Protein AF-0000000077051873 (afdb_homodimer)

InterPro domains:
  IPR000415 Nitroreductase-like [G3DSA:3.40.109.10] (7-218)
  IPR000415 Nitroreductase-like [SSF55469] (9-217)
  IPR029479 Nitroreductase [PF00881] (14-206)
  IPR050461 Nitroreductase family, HadB/RutE subfamily [PTHR43543] (4-208)

Nearest PDB structures (foldseek):
  3bem-assembly1_A  TM=7.946E-01  e=5.881E-13  Bacillus subtilis
  4qly-assembly2_D  TM=7.642E-01  e=8.364E-13  Lactiplantibacillus plantarum
  5j6c-assembly1_B  TM=8.137E-01  e=8.256E-12  Clostridioides difficile R20291
  7vqk-assembly1_B  TM=8.208E-01  e=1.771E-11  Streptomyces sp. KIB-H033
  2isj-assembly1_A  TM=7.356E-01  e=1.575E-11  Sinorhizobium meliloti

Structure (mmCIF, N/CA/C/O backbone):
data_AF-0000000077051873-model_v1
#
loop_
_entity.id
_entity.type
_entity.pdbx_description
1 polymer 'Nitroreductase domain-containing protein'
#
l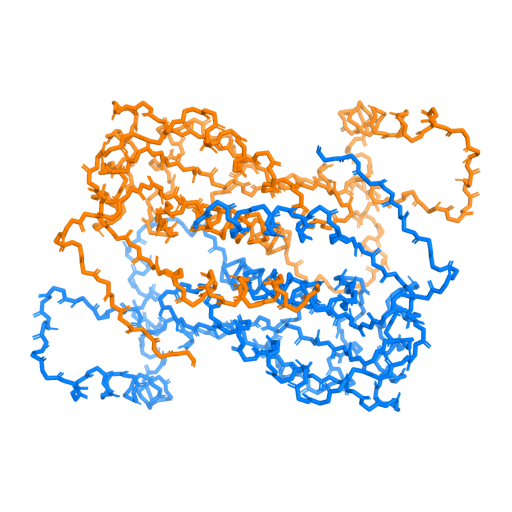oop_
_atom_site.group_PDB
_atom_site.id
_atom_site.type_symbol
_atom_site.label_atom_id
_atom_site.label_alt_id
_atom_site.label_comp_id
_atom_site.label_asym_id
_atom_site.label_entity_id
_atom_site.label_seq_id
_atom_site.pdbx_PDB_ins_code
_atom_site.Cartn_x
_atom_site.Cartn_y
_atom_site.Cartn_z
_atom_site.occupancy
_atom_site.B_iso_or_equiv
_atom_site.auth_seq_id
_atom_site.auth_comp_id
_atom_site.auth_asym_id
_atom_site.auth_atom_id
_atom_site.pdbx_PDB_model_num
ATOM 1 N N . MET A 1 1 ? 24.234 -5.895 -5.578 1 51.38 1 MET A N 1
ATOM 2 C CA . MET A 1 1 ? 22.938 -6.527 -5.332 1 51.38 1 MET A CA 1
ATOM 3 C C . MET A 1 1 ? 22.703 -6.734 -3.838 1 51.38 1 MET A C 1
ATOM 5 O O . MET A 1 1 ? 21.609 -6.488 -3.33 1 51.38 1 MET A O 1
ATOM 9 N N . SER A 1 2 ? 23.828 -7.113 -3.146 1 62.72 2 SER A N 1
ATOM 10 C CA . SER A 1 2 ? 23.812 -7.406 -1.718 1 62.72 2 SER A CA 1
ATOM 11 C C . SER A 1 2 ? 23.625 -6.133 -0.896 1 62.72 2 SER A C 1
ATOM 13 O O . SER A 1 2 ? 22.844 -6.117 0.066 1 62.72 2 SER A O 1
ATOM 15 N N . ASN A 1 3 ? 23.938 -4.984 -1.542 1 83.94 3 ASN A N 1
ATOM 16 C CA . ASN A 1 3 ? 23.906 -3.74 -0.78 1 83.94 3 ASN A CA 1
ATOM 17 C C . ASN A 1 3 ? 22.516 -3.105 -0.812 1 83.94 3 ASN A C 1
ATOM 19 O O . ASN A 1 3 ? 22.062 -2.537 0.184 1 83.94 3 ASN A O 1
ATOM 23 N N . SER A 1 4 ? 21.828 -3.463 -1.831 1 89.44 4 SER A N 1
ATOM 24 C CA . SER A 1 4 ? 20.5 -2.873 -1.993 1 89.44 4 SER A CA 1
ATOM 25 C C . SER A 1 4 ? 19.516 -3.451 -0.985 1 89.44 4 SER A C 1
ATOM 27 O O . SER A 1 4 ? 18.734 -2.713 -0.382 1 89.44 4 SER A O 1
ATOM 29 N N . TYR A 1 5 ? 19.656 -4.719 -0.772 1 93.25 5 TYR A N 1
ATOM 30 C CA . TYR A 1 5 ? 18.75 -5.367 0.174 1 93.25 5 TYR A CA 1
ATOM 31 C C . TYR A 1 5 ? 19.016 -4.883 1.595 1 93.25 5 TYR A C 1
ATOM 33 O O . TYR A 1 5 ? 18.078 -4.594 2.342 1 93.25 5 TYR A O 1
ATOM 41 N N . GLU A 1 6 ? 20.234 -4.809 1.95 1 92.88 6 GLU A N 1
ATOM 42 C CA . GLU A 1 6 ? 20.578 -4.383 3.301 1 92.88 6 GLU A CA 1
ATOM 43 C C . GLU A 1 6 ? 20.109 -2.955 3.568 1 92.88 6 GLU A C 1
ATOM 45 O O . GLU A 1 6 ? 19.641 -2.646 4.668 1 92.88 6 GLU A O 1
ATOM 50 N N . GLN A 1 7 ? 20.203 -2.191 2.58 1 94.62 7 GLN A N 1
ATOM 51 C CA . GLN A 1 7 ? 19.781 -0.806 2.732 1 94.62 7 GLN A CA 1
ATOM 52 C C . GLN A 1 7 ? 18.266 -0.716 2.869 1 94.62 7 GLN A C 1
ATOM 54 O O . GLN A 1 7 ? 17.75 0.031 3.709 1 94.62 7 GLN A O 1
ATOM 59 N N . LEU A 1 8 ? 17.531 -1.451 2.035 1 96 8 LEU A N 1
ATOM 60 C CA . LEU A 1 8 ? 16.078 -1.442 2.131 1 96 8 LEU A CA 1
ATOM 61 C C . LEU A 1 8 ? 15.609 -2.041 3.457 1 96 8 LEU A C 1
ATOM 63 O O . LEU A 1 8 ? 14.672 -1.536 4.078 1 96 8 LEU A O 1
ATOM 67 N N . LYS A 1 9 ? 16.266 -3.07 3.826 1 93.81 9 LYS A N 1
ATOM 68 C CA . LYS A 1 9 ? 15.992 -3.664 5.133 1 93.81 9 LYS A CA 1
ATOM 69 C C . LYS A 1 9 ? 16.141 -2.631 6.246 1 93.81 9 LYS A C 1
ATOM 71 O O . LYS A 1 9 ? 15.266 -2.516 7.105 1 93.81 9 LYS A O 1
ATOM 76 N N . LYS A 1 10 ? 17.188 -1.902 6.207 1 94.38 10 LYS A N 1
ATOM 77 C CA . LYS A 1 10 ? 17.438 -0.883 7.223 1 94.38 10 LYS A CA 1
ATOM 78 C C . LYS A 1 10 ? 16.359 0.2 7.188 1 94.38 10 LYS A C 1
ATOM 80 O O . LYS A 1 10 ? 15.875 0.633 8.234 1 94.38 10 LYS A O 1
ATOM 85 N N . ILE A 1 11 ? 15.969 0.633 6.016 1 96.19 11 ILE A N 1
ATOM 86 C CA . ILE A 1 11 ? 14.938 1.649 5.852 1 96.19 11 ILE A CA 1
ATOM 87 C C . ILE A 1 11 ? 13.625 1.153 6.461 1 96.19 11 ILE A C 1
ATOM 89 O O . ILE A 1 11 ? 12.953 1.889 7.188 1 96.19 11 ILE A O 1
ATOM 93 N N . THR A 1 12 ? 13.273 -0.113 6.176 1 94.31 12 THR A N 1
ATOM 94 C CA . THR A 1 12 ? 12.039 -0.698 6.684 1 94.31 12 THR A CA 1
ATOM 95 C C . THR A 1 12 ? 12.086 -0.83 8.203 1 94.31 12 THR A C 1
ATOM 97 O O . THR A 1 12 ? 11.078 -0.637 8.883 1 94.31 12 THR A O 1
ATOM 100 N N . GLU A 1 13 ? 13.234 -1.101 8.75 1 91.31 13 GLU A N 1
ATOM 101 C CA . GLU A 1 13 ? 13.406 -1.239 10.195 1 91.31 13 GLU A CA 1
ATOM 102 C C . GLU A 1 13 ? 13.352 0.118 10.891 1 91.31 13 GLU A C 1
ATOM 104 O O . GLU A 1 13 ? 12.844 0.23 12 1 91.31 13 GLU A O 1
ATOM 109 N N . ASP A 1 14 ? 13.906 1.09 10.234 1 93.44 14 ASP A N 1
ATOM 110 C CA . ASP A 1 14 ? 14.047 2.406 10.852 1 93.44 14 ASP A CA 1
ATOM 111 C C . ASP A 1 14 ? 12.75 3.209 10.727 1 93.44 14 ASP A C 1
ATOM 113 O O . ASP A 1 14 ? 12.555 4.188 11.453 1 93.44 14 ASP A O 1
ATOM 117 N N . ARG A 1 15 ? 11.961 2.848 9.742 1 95.12 15 ARG A N 1
ATOM 118 C CA . ARG A 1 15 ? 10.719 3.596 9.562 1 95.12 15 ARG A CA 1
ATOM 119 C C . ARG A 1 15 ? 9.758 3.361 10.719 1 95.12 15 ARG A C 1
ATOM 121 O O . ARG A 1 15 ? 9.367 2.223 10.992 1 95.12 15 ARG A O 1
ATOM 128 N N . HIS A 1 16 ? 9.398 4.414 11.406 1 93.94 16 HIS A N 1
ATOM 129 C CA . HIS A 1 16 ? 8.414 4.426 12.484 1 93.94 16 HIS A CA 1
ATOM 130 C C . HIS A 1 16 ? 7.477 5.625 12.367 1 93.94 16 HIS A C 1
ATOM 132 O O . HIS A 1 16 ? 7.805 6.605 11.688 1 93.94 16 HIS A O 1
ATOM 138 N N . SER A 1 17 ? 6.355 5.469 13.031 1 94.69 17 SER A N 1
ATOM 139 C CA . SER A 1 17 ? 5.438 6.605 13.086 1 94.69 17 SER A CA 1
ATOM 140 C C . SER A 1 17 ? 5.961 7.699 14.008 1 94.69 17 SER A C 1
ATOM 142 O O . SER A 1 17 ? 6.27 7.438 15.172 1 94.69 17 SER A O 1
ATOM 144 N N . VAL A 1 18 ? 6.133 8.836 13.438 1 96.19 18 VAL A N 1
ATOM 145 C CA . VAL A 1 18 ? 6.57 9.992 14.211 1 96.19 18 VAL A CA 1
ATOM 146 C C . VAL A 1 18 ? 5.434 11.008 14.305 1 96.19 18 VAL A C 1
ATOM 148 O O . VAL A 1 18 ? 4.934 11.492 13.289 1 96.19 18 VAL A O 1
ATOM 151 N N . ARG A 1 19 ? 5.105 11.398 15.516 1 95.19 19 ARG A N 1
ATOM 152 C CA . ARG A 1 19 ? 3.865 12.141 15.711 1 95.19 19 ARG A CA 1
ATOM 153 C C . ARG A 1 19 ? 4.148 13.602 16.031 1 95.19 19 ARG A C 1
ATOM 155 O O . ARG A 1 19 ? 3.223 14.383 16.266 1 95.19 19 ARG A O 1
ATOM 162 N N . ALA A 1 20 ? 5.398 13.945 16.094 1 96.25 20 ALA A N 1
ATOM 163 C CA . ALA A 1 20 ? 5.816 15.328 16.297 1 96.25 20 ALA A CA 1
ATOM 164 C C . ALA A 1 20 ? 7.086 15.633 15.508 1 96.25 20 ALA A C 1
ATOM 166 O O . ALA A 1 20 ? 8.062 14.883 15.562 1 96.25 20 ALA A O 1
ATOM 167 N N . PHE A 1 21 ? 7.051 16.75 14.836 1 98 21 PHE A N 1
ATOM 168 C CA . PHE A 1 21 ? 8.164 17.141 13.984 1 98 21 PHE A CA 1
ATOM 169 C C . PHE A 1 21 ? 8.812 18.422 14.5 1 98 21 PHE A C 1
ATOM 171 O O . PHE A 1 21 ? 8.211 19.156 15.289 1 98 21 PHE A O 1
ATOM 178 N N . ASP A 1 22 ? 10.023 18.734 14.055 1 96.75 22 ASP A N 1
ATOM 179 C CA . ASP A 1 22 ? 10.797 19.828 14.617 1 96.75 22 ASP A CA 1
ATOM 180 C C . ASP A 1 22 ? 10.516 21.141 13.859 1 96.75 22 ASP A C 1
ATOM 182 O O . ASP A 1 22 ? 11.078 22.188 14.188 1 96.75 22 ASP A O 1
ATOM 186 N N . GLY A 1 23 ? 9.781 21.094 12.797 1 93.44 23 GLY A N 1
ATOM 187 C CA . GLY A 1 23 ? 9.406 22.297 12.078 1 93.44 23 GLY A CA 1
ATOM 188 C C . GLY A 1 23 ? 10.367 22.656 10.961 1 93.44 23 GLY A C 1
ATOM 189 O O . GLY A 1 23 ? 10.094 23.547 10.164 1 93.44 23 GLY A O 1
ATOM 190 N N . LYS A 1 24 ? 11.539 21.984 10.875 1 96 24 LYS A N 1
ATOM 191 C CA . LYS A 1 24 ? 12.484 22.234 9.789 1 96 24 LYS A CA 1
ATOM 192 C C . LYS A 1 24 ? 11.859 21.906 8.43 1 96 24 LYS A C 1
ATOM 194 O O . LYS A 1 24 ? 11.258 20.844 8.258 1 96 24 LYS A O 1
ATOM 199 N N . PRO A 1 25 ? 12.023 22.891 7.527 1 97.06 25 PRO A N 1
ATOM 200 C CA . PRO A 1 25 ? 11.422 22.641 6.219 1 97.06 25 PRO A CA 1
ATOM 201 C C . PRO A 1 25 ? 12.188 21.594 5.406 1 97.06 25 PRO A C 1
ATOM 203 O O . PRO A 1 25 ? 13.422 21.531 5.469 1 97.06 25 PRO A O 1
ATOM 206 N N . ILE A 1 26 ? 11.445 20.734 4.723 1 98 26 ILE A N 1
ATOM 207 C CA . ILE A 1 26 ? 12.016 19.875 3.693 1 98 26 ILE A CA 1
ATOM 208 C C . ILE A 1 26 ? 12.258 20.688 2.418 1 98 26 ILE A C 1
ATOM 210 O O . ILE A 1 26 ? 11.367 21.406 1.954 1 98 26 ILE A O 1
ATOM 214 N N . GLU A 1 27 ? 13.398 20.594 1.879 1 97.56 27 GLU A N 1
ATOM 215 C CA . GLU A 1 27 ? 13.703 21.312 0.644 1 97.56 27 GLU A CA 1
ATOM 216 C C . GLU A 1 27 ? 12.758 20.906 -0.479 1 97.56 27 GLU A C 1
ATOM 218 O O . GLU A 1 27 ? 12.414 19.734 -0.621 1 97.56 27 GLU A O 1
ATOM 223 N N . ASP A 1 28 ? 12.445 21.922 -1.325 1 94.19 28 ASP A N 1
ATOM 224 C CA . ASP A 1 28 ? 11.492 21.688 -2.402 1 94.19 28 ASP A CA 1
ATOM 225 C C . ASP A 1 28 ? 11.977 20.578 -3.33 1 94.19 28 ASP A C 1
ATOM 227 O O . ASP A 1 28 ? 11.211 19.672 -3.682 1 94.19 28 ASP A O 1
ATOM 231 N N . GLY A 1 29 ? 13.219 20.656 -3.701 1 96 29 GLY A N 1
ATOM 232 C CA . GLY A 1 29 ? 13.781 19.672 -4.602 1 96 29 GLY A CA 1
ATOM 233 C C . GLY A 1 29 ? 13.719 18.25 -4.047 1 96 29 GLY A C 1
ATOM 234 O O . GLY A 1 29 ? 13.461 17.297 -4.781 1 96 29 GLY A O 1
ATOM 235 N N . VAL A 1 30 ? 13.922 18.141 -2.713 1 96.56 30 VAL A N 1
ATOM 236 C CA . VAL A 1 30 ? 13.898 16.844 -2.043 1 96.56 30 VAL A CA 1
ATOM 237 C C . VAL A 1 30 ? 12.477 16.281 -2.051 1 96.56 30 VAL A C 1
ATOM 239 O O . VAL A 1 30 ? 12.258 15.117 -2.4 1 96.56 30 VAL A O 1
ATOM 242 N N . LEU A 1 31 ? 11.492 17.094 -1.737 1 95.94 31 LEU A N 1
ATOM 243 C CA . LEU A 1 31 ? 10.094 16.656 -1.718 1 95.94 31 LEU A CA 1
ATOM 244 C C . LEU A 1 31 ? 9.625 16.266 -3.117 1 95.94 31 LEU A C 1
ATOM 246 O O . LEU A 1 31 ? 8.938 15.258 -3.287 1 95.94 31 LEU A O 1
ATOM 250 N N . GLU A 1 32 ? 10.016 17.031 -4.094 1 94.44 32 GLU A N 1
ATOM 251 C CA . GLU A 1 32 ? 9.648 16.75 -5.477 1 94.44 32 GLU A CA 1
ATOM 252 C C . GLU A 1 32 ? 10.219 15.422 -5.945 1 94.44 32 GLU A C 1
ATOM 254 O O . GLU A 1 32 ? 9.539 14.656 -6.637 1 94.44 32 GLU A O 1
ATOM 259 N N . GLU A 1 33 ? 11.406 15.188 -5.59 1 93.88 33 GLU A N 1
ATOM 260 C CA . GLU A 1 33 ? 12.039 13.922 -5.957 1 93.88 33 GLU A CA 1
ATOM 261 C C . GLU A 1 33 ? 11.32 12.742 -5.312 1 93.88 33 GLU A C 1
ATOM 263 O O . GLU A 1 33 ? 11.055 11.734 -5.973 1 93.88 33 GLU A O 1
ATOM 268 N N . ILE A 1 34 ? 11.016 12.867 -4.039 1 95.94 34 ILE A N 1
ATOM 269 C CA . ILE A 1 34 ? 10.297 11.812 -3.326 1 95.94 34 ILE A CA 1
ATOM 270 C C . ILE A 1 34 ? 8.945 11.562 -4 1 95.94 34 ILE A C 1
ATOM 272 O O . ILE A 1 34 ? 8.594 10.414 -4.281 1 95.94 34 ILE A O 1
ATOM 276 N N . LEU A 1 35 ? 8.211 12.641 -4.312 1 94.81 35 LEU A N 1
ATOM 277 C CA . LEU A 1 35 ? 6.914 12.531 -4.969 1 94.81 35 LEU A CA 1
ATOM 278 C C . LEU A 1 35 ? 7.051 11.891 -6.344 1 94.81 35 LEU A C 1
ATOM 280 O O . LEU A 1 35 ? 6.285 10.984 -6.688 1 94.81 35 LEU A O 1
ATOM 284 N N . GLY A 1 36 ? 8.008 12.32 -7.086 1 92.31 36 GLY A N 1
ATOM 285 C CA . GLY A 1 36 ? 8.227 11.789 -8.422 1 92.31 36 GLY A CA 1
ATOM 286 C C . GLY A 1 36 ? 8.469 10.297 -8.445 1 92.31 36 GLY A C 1
ATOM 287 O O . GLY A 1 36 ? 7.824 9.562 -9.195 1 92.31 36 GLY A O 1
ATOM 288 N N . TYR A 1 37 ? 9.352 9.836 -7.574 1 93.31 37 TYR A N 1
ATOM 289 C CA . TYR A 1 37 ? 9.703 8.422 -7.574 1 93.31 37 TYR A CA 1
ATOM 290 C C . TYR A 1 37 ? 8.617 7.594 -6.898 1 93.31 37 TYR A C 1
ATOM 292 O O . TYR A 1 37 ? 8.523 6.383 -7.125 1 93.31 37 TYR A O 1
ATOM 300 N N . SER A 1 38 ? 7.781 8.227 -6.023 1 94.94 38 SER A N 1
ATOM 301 C CA . SER A 1 38 ? 6.684 7.492 -5.41 1 94.94 38 SER A CA 1
ATOM 302 C C . SER A 1 38 ? 5.652 7.066 -6.453 1 94.94 38 SER A C 1
ATOM 304 O O . SER A 1 38 ? 4.965 6.062 -6.273 1 94.94 38 SER A O 1
ATOM 306 N N . LEU A 1 39 ? 5.59 7.754 -7.578 1 91.31 39 LEU A N 1
ATOM 307 C CA . LEU A 1 39 ? 4.637 7.473 -8.648 1 91.31 39 LEU A CA 1
ATOM 308 C C . LEU A 1 39 ? 4.992 6.172 -9.359 1 91.31 39 LEU A C 1
ATOM 310 O O . LEU A 1 39 ? 4.18 5.633 -10.117 1 91.31 39 LEU A O 1
ATOM 314 N N . ARG A 1 40 ? 6.148 5.656 -9.094 1 92.19 40 ARG A N 1
ATOM 315 C CA . ARG A 1 40 ? 6.578 4.41 -9.727 1 92.19 40 ARG A CA 1
ATOM 316 C C . ARG A 1 40 ? 5.941 3.205 -9.047 1 92.19 40 ARG A C 1
ATOM 318 O O . ARG A 1 40 ? 6.168 2.062 -9.453 1 92.19 40 ARG A O 1
ATOM 325 N N . CYS A 1 41 ? 5.117 3.467 -8.023 1 95.12 41 CYS A N 1
ATOM 326 C CA . CYS A 1 41 ? 4.414 2.355 -7.391 1 95.12 41 CYS A CA 1
ATOM 327 C C . CYS A 1 41 ? 3.531 1.627 -8.398 1 95.12 41 CYS A C 1
ATOM 329 O O . CYS A 1 41 ? 3.107 2.211 -9.391 1 95.12 41 CYS A O 1
ATOM 331 N N . PRO A 1 42 ? 3.355 0.33 -8.18 1 95 42 PRO A N 1
ATOM 332 C CA . PRO A 1 42 ? 2.438 -0.385 -9.062 1 95 42 PRO A CA 1
ATOM 333 C C . PRO A 1 42 ? 0.986 0.059 -8.898 1 95 42 PRO A C 1
ATOM 335 O O . PRO A 1 42 ? 0.619 0.594 -7.848 1 95 42 PRO A O 1
ATOM 338 N N . THR A 1 43 ? 0.243 -0.036 -9.977 1 91.88 43 THR A N 1
ATOM 339 C CA . THR A 1 43 ? -1.209 0.096 -9.93 1 91.88 43 THR A CA 1
ATOM 340 C C . THR A 1 43 ? -1.87 -0.847 -10.93 1 91.88 43 THR A C 1
ATOM 342 O O . THR A 1 43 ? -1.277 -1.186 -11.953 1 91.88 43 THR A O 1
ATOM 345 N N . SER A 1 44 ? -3.006 -1.292 -10.461 1 89.44 44 SER A N 1
ATOM 346 C CA . SER A 1 44 ? -3.768 -2.152 -11.359 1 89.44 44 SER A CA 1
ATOM 347 C C . SER A 1 44 ? -3.965 -1.491 -12.719 1 89.44 44 SER A C 1
ATOM 349 O O . SER A 1 44 ? -4.41 -0.345 -12.805 1 89.44 44 SER A O 1
ATOM 351 N N . LEU A 1 45 ? -3.445 -2.191 -13.734 1 80.19 45 LEU A N 1
ATOM 352 C CA . LEU A 1 45 ? -3.605 -1.755 -15.117 1 80.19 45 LEU A CA 1
ATOM 353 C C . LEU A 1 45 ? -2.977 -0.382 -15.328 1 80.19 45 LEU A C 1
ATOM 355 O O . LEU A 1 45 ? -3.328 0.326 -16.266 1 80.19 45 LEU A O 1
ATOM 359 N N . ASN A 1 46 ? -2.141 0.043 -14.391 1 84.62 46 ASN A N 1
ATOM 360 C CA . ASN A 1 46 ? -1.499 1.353 -14.406 1 84.62 46 ASN A CA 1
ATOM 361 C C . ASN A 1 46 ? -2.525 2.48 -14.453 1 84.62 46 ASN A C 1
ATOM 363 O O . ASN A 1 46 ? -2.293 3.512 -15.086 1 84.62 46 ASN A O 1
ATOM 367 N N . LEU A 1 47 ? -3.672 2.299 -13.797 1 85.38 47 LEU A N 1
ATOM 368 C CA . LEU A 1 47 ? -4.75 3.277 -13.836 1 85.38 47 LEU A CA 1
ATOM 369 C C . LEU A 1 47 ? -4.492 4.418 -12.859 1 85.38 47 LEU A C 1
ATOM 371 O O . LEU A 1 47 ? -5.105 5.48 -12.961 1 85.38 47 LEU A O 1
ATOM 375 N N . GLN A 1 48 ? -3.686 4.164 -11.93 1 89.44 48 GLN A N 1
ATOM 376 C CA . GLN A 1 48 ? -3.279 5.184 -10.969 1 89.44 48 GLN A CA 1
ATOM 377 C C . GLN A 1 48 ? -4.492 5.914 -10.398 1 89.44 48 GLN A C 1
ATOM 379 O O . GLN A 1 48 ? -4.582 7.141 -10.492 1 89.44 48 GLN A O 1
ATOM 384 N N . PRO A 1 49 ? -5.406 5.09 -9.773 1 91.25 49 PRO A N 1
ATOM 385 C CA . PRO A 1 49 ? -6.676 5.641 -9.297 1 91.25 49 PRO A CA 1
ATOM 386 C C . PRO A 1 49 ? -6.527 6.453 -8.016 1 91.25 49 PRO A C 1
ATOM 388 O O . PRO A 1 49 ? -7.223 6.195 -7.031 1 91.25 49 PRO A O 1
ATOM 391 N N . TYR A 1 50 ? -5.684 7.445 -8.023 1 91.75 50 TYR A N 1
ATOM 392 C CA . TYR A 1 50 ? -5.461 8.297 -6.855 1 91.75 50 TYR A CA 1
ATOM 393 C C . TYR A 1 50 ? -5.074 9.711 -7.277 1 91.75 50 TYR A C 1
ATOM 395 O O . TYR A 1 50 ? -4.699 9.938 -8.43 1 91.75 50 TYR A O 1
ATOM 403 N N . LYS A 1 51 ? -5.266 10.625 -6.418 1 93.44 51 LYS A N 1
ATOM 404 C CA . LYS A 1 51 ? -4.758 11.992 -6.488 1 93.44 51 LYS A CA 1
ATOM 405 C C . LYS A 1 51 ? -4.059 12.391 -5.191 1 93.44 51 LYS A C 1
ATOM 407 O O . LYS A 1 51 ? -4.434 11.922 -4.113 1 93.44 51 LYS A O 1
ATOM 412 N N . LEU A 1 52 ? -3.039 13.203 -5.359 1 96.44 52 LEU A N 1
ATOM 413 C CA . LEU A 1 52 ? -2.309 13.695 -4.199 1 96.44 52 LEU A CA 1
ATOM 414 C C . LEU A 1 52 ? -2.477 15.203 -4.047 1 96.44 52 LEU A C 1
ATOM 416 O O . LEU A 1 52 ? -2.383 15.945 -5.027 1 96.44 52 LEU A O 1
ATOM 420 N N . ILE A 1 53 ? -2.795 15.633 -2.873 1 97.56 53 ILE A N 1
ATOM 421 C CA . ILE A 1 53 ? -2.738 17.047 -2.527 1 97.56 53 ILE A CA 1
ATOM 422 C C . ILE A 1 53 ? -1.584 17.297 -1.559 1 97.56 53 ILE A C 1
ATOM 424 O O . ILE A 1 53 ? -1.567 16.75 -0.45 1 97.56 53 ILE A O 1
ATOM 428 N N . VAL A 1 54 ? -0.648 18.094 -2.014 1 97.94 54 VAL A N 1
ATOM 429 C CA . VAL A 1 54 ? 0.513 18.406 -1.191 1 97.94 54 VAL A CA 1
ATOM 430 C C . VAL A 1 54 ? 0.308 19.766 -0.515 1 97.94 54 VAL A C 1
ATOM 432 O O . VAL A 1 54 ? 0.107 20.781 -1.188 1 97.94 54 VAL A O 1
ATOM 435 N N . VAL A 1 55 ? 0.336 19.781 0.809 1 98 55 VAL A N 1
ATOM 436 C CA . VAL A 1 55 ? 0.146 21 1.593 1 98 55 VAL A CA 1
ATOM 437 C C . VAL A 1 55 ? 1.451 21.375 2.291 1 98 55 VAL A C 1
ATOM 439 O O . VAL A 1 55 ? 1.956 20.625 3.125 1 98 55 VAL A O 1
ATOM 442 N N . ARG A 1 56 ? 2.002 22.531 2.021 1 96.75 56 ARG A N 1
ATOM 443 C CA . ARG A 1 56 ? 3.246 22.984 2.631 1 96.75 56 ARG A CA 1
ATOM 444 C C . ARG A 1 56 ? 3.068 24.344 3.293 1 96.75 56 ARG A C 1
ATOM 446 O O . ARG A 1 56 ? 3.879 24.75 4.133 1 96.75 56 ARG A O 1
ATOM 453 N N . ASN A 1 57 ? 1.997 25.031 2.848 1 95.56 57 ASN A N 1
ATOM 454 C CA . ASN A 1 57 ? 1.701 26.344 3.418 1 95.56 57 ASN A CA 1
ATOM 455 C C . ASN A 1 57 ? 1.286 26.234 4.883 1 95.56 57 ASN A C 1
ATOM 457 O O . ASN A 1 57 ? 0.363 25.484 5.219 1 95.56 57 ASN A O 1
ATOM 461 N N . LYS A 1 58 ? 1.93 27.016 5.703 1 96.25 58 LYS A N 1
ATOM 462 C CA . LYS A 1 58 ? 1.71 26.906 7.145 1 96.25 58 LYS A CA 1
ATOM 463 C C . LYS A 1 58 ? 0.266 27.25 7.508 1 96.25 58 LYS A C 1
ATOM 465 O O . LYS A 1 58 ? -0.322 26.609 8.391 1 96.25 58 LYS A O 1
ATOM 470 N N . GLU A 1 59 ? -0.265 28.219 6.895 1 97.31 59 GLU A N 1
ATOM 471 C CA . GLU A 1 59 ? -1.648 28.594 7.172 1 97.31 59 GLU A CA 1
ATOM 472 C C . GLU A 1 59 ? -2.611 27.469 6.797 1 97.31 59 GLU A C 1
ATOM 474 O O . GLU A 1 59 ? -3.541 27.172 7.547 1 97.31 59 GLU A O 1
ATOM 479 N N . LYS A 1 60 ? -2.373 26.828 5.641 1 97.38 60 LYS A N 1
ATOM 480 C CA . LYS A 1 60 ? -3.229 25.734 5.195 1 97.38 60 LYS A CA 1
ATOM 481 C C . LYS A 1 60 ? -3.064 24.516 6.086 1 97.38 60 LYS A C 1
ATOM 483 O O . LYS A 1 60 ? -4.027 23.781 6.324 1 97.38 60 LYS A O 1
ATOM 488 N N . LEU A 1 61 ? -1.844 24.297 6.535 1 98.31 61 LEU A N 1
ATOM 489 C CA . LEU A 1 61 ? -1.619 23.203 7.48 1 98.31 61 LEU A CA 1
ATOM 490 C C . LEU A 1 61 ? -2.398 23.422 8.766 1 98.31 61 LEU A C 1
ATOM 492 O O . LEU A 1 61 ? -2.963 22.484 9.336 1 98.31 61 LEU A O 1
ATOM 496 N N . GLU A 1 62 ? -2.416 24.672 9.219 1 98.31 62 GLU A N 1
ATOM 497 C CA . GLU A 1 62 ? -3.189 25 10.414 1 98.31 62 GLU A CA 1
ATOM 498 C C . GLU A 1 62 ? -4.68 24.75 10.195 1 98.31 62 GLU A C 1
ATOM 500 O O . GLU A 1 62 ? -5.355 24.203 11.07 1 98.31 62 GLU A O 1
ATOM 505 N N . ASP A 1 63 ? -5.156 25.203 9.078 1 98.44 63 ASP A N 1
ATOM 506 C CA . ASP A 1 63 ? -6.551 24.938 8.734 1 98.44 63 ASP A CA 1
ATOM 507 C C . ASP A 1 63 ? -6.844 23.438 8.688 1 98.44 63 ASP A C 1
ATOM 509 O O . ASP A 1 63 ? -7.836 22.984 9.25 1 98.44 63 ASP A O 1
ATOM 513 N N . LEU A 1 64 ? -5.977 22.688 8.031 1 98.69 64 LEU A N 1
ATOM 514 C CA . LEU A 1 64 ? -6.141 21.234 7.91 1 98.69 64 LEU A CA 1
ATOM 515 C C . LEU A 1 64 ? -6.148 20.578 9.281 1 98.69 64 LEU A C 1
ATOM 517 O O . LEU A 1 64 ? -6.926 19.641 9.523 1 98.69 64 LEU A O 1
ATOM 521 N N . ALA A 1 65 ? -5.324 21.094 10.125 1 98.56 65 ALA A N 1
ATOM 522 C CA . ALA A 1 65 ? -5.191 20.531 11.469 1 98.56 65 ALA A CA 1
ATOM 523 C C . ALA A 1 65 ? -6.527 20.562 12.211 1 98.56 65 ALA A C 1
ATOM 525 O O . ALA A 1 65 ? -6.809 19.688 13.023 1 98.56 65 ALA A O 1
ATOM 526 N N . THR A 1 66 ? -7.359 21.5 11.906 1 97.81 66 THR A N 1
ATOM 527 C CA . THR A 1 66 ? -8.633 21.641 12.609 1 97.81 66 THR A CA 1
ATOM 528 C C . THR A 1 66 ? -9.578 20.5 12.234 1 97.81 66 THR A C 1
ATOM 530 O O . THR A 1 66 ? -10.57 20.25 12.93 1 97.81 66 THR A O 1
ATOM 533 N N . GLY A 1 67 ? -9.32 19.859 11.148 1 97.06 67 GLY A N 1
ATOM 534 C CA . GLY A 1 67 ? -10.141 18.734 10.719 1 97.06 67 GLY A CA 1
ATOM 535 C C . GLY A 1 67 ? -9.602 17.391 11.156 1 97.06 67 GLY A C 1
ATOM 536 O O . GLY A 1 67 ? -10.227 16.359 10.914 1 97.06 67 GLY A O 1
ATOM 537 N N . MET A 1 68 ? -8.461 17.438 11.844 1 95.56 68 MET A N 1
ATOM 538 C CA . MET A 1 68 ? -7.805 16.203 12.258 1 95.56 68 MET A CA 1
ATOM 539 C C . MET A 1 68 ? -8.211 15.82 13.68 1 95.56 68 MET A C 1
ATOM 541 O O . MET A 1 68 ? -8.555 16.688 14.484 1 95.56 68 MET A O 1
ATOM 545 N N . ASP A 1 69 ? -8.211 14.5 13.945 1 90.06 69 ASP A N 1
ATOM 546 C CA . ASP A 1 69 ? -8.461 14.031 15.305 1 90.06 69 ASP A CA 1
ATOM 547 C C . ASP A 1 69 ? -7.344 14.477 16.25 1 90.06 69 ASP A C 1
ATOM 549 O O . ASP A 1 69 ? -6.258 14.844 15.805 1 90.06 69 ASP A O 1
ATOM 553 N N . ALA A 1 70 ? -7.645 14.367 17.531 1 85.38 70 ALA A N 1
ATOM 554 C CA . ALA A 1 70 ? -6.668 14.758 18.547 1 85.38 70 ALA A CA 1
ATOM 555 C C . ALA A 1 70 ? -5.363 13.984 18.375 1 85.38 70 ALA A C 1
ATOM 557 O O . ALA A 1 70 ? -5.375 12.766 18.172 1 85.38 70 ALA A O 1
ATOM 558 N N . GLY A 1 71 ? -4.219 14.648 18.469 1 89.44 71 GLY A N 1
ATOM 559 C CA . GLY A 1 71 ? -2.916 14.047 18.234 1 89.44 71 GLY A CA 1
ATOM 560 C C . GLY A 1 71 ? -2.451 14.172 16.797 1 89.44 71 GLY A C 1
ATOM 561 O O . GLY A 1 71 ? -1.298 14.523 16.531 1 89.44 71 GLY A O 1
ATOM 562 N N . ASN A 1 72 ? -3.424 13.82 15.93 1 94.88 72 ASN A N 1
ATOM 563 C CA . ASN A 1 72 ? -3.117 13.977 14.516 1 94.88 72 ASN A CA 1
ATOM 564 C C . ASN A 1 72 ? -3.014 15.445 14.117 1 94.88 72 ASN A C 1
ATOM 566 O O . ASN A 1 72 ? -2.246 15.805 13.227 1 94.88 72 ASN A O 1
ATOM 570 N N . ASP A 1 73 ? -3.799 16.281 14.812 1 96.5 73 ASP A N 1
ATOM 571 C CA . ASP A 1 73 ? -3.764 17.719 14.555 1 96.5 73 ASP A CA 1
ATOM 572 C C . ASP A 1 73 ? -2.373 18.281 14.828 1 96.5 73 ASP A C 1
ATOM 574 O O . ASP A 1 73 ? -1.858 19.078 14.039 1 96.5 73 ASP A O 1
ATOM 578 N N . HIS A 1 74 ? -1.714 17.828 15.883 1 96.19 74 HIS A N 1
ATOM 579 C CA . HIS A 1 74 ? -0.372 18.281 16.219 1 96.19 74 HIS A CA 1
ATOM 580 C C . HIS A 1 74 ? 0.644 17.844 15.172 1 96.19 74 HIS A C 1
ATOM 582 O O . HIS A 1 74 ? 1.552 18.594 14.82 1 96.19 74 HIS A O 1
ATOM 588 N N . ALA A 1 75 ? 0.517 16.625 14.75 1 97.31 75 ALA A N 1
ATOM 589 C CA . ALA A 1 75 ? 1.42 16.125 13.719 1 97.31 75 ALA A CA 1
ATOM 590 C C . ALA A 1 75 ? 1.327 16.969 12.445 1 97.31 75 ALA A C 1
ATOM 592 O O . ALA A 1 75 ? 2.35 17.312 11.852 1 97.31 75 ALA A O 1
ATOM 593 N N . VAL A 1 76 ? 0.12 17.312 12.047 1 98.62 76 VAL A N 1
ATOM 594 C CA . VAL A 1 76 ? -0.086 18.109 10.852 1 98.62 76 VAL A CA 1
ATOM 595 C C . VAL A 1 76 ? 0.508 19.5 11.062 1 98.62 76 VAL A C 1
ATOM 597 O O . VAL A 1 76 ? 1.246 20 10.211 1 98.62 76 VAL A O 1
ATOM 600 N N . ARG A 1 77 ? 0.328 20.078 12.18 1 98 77 ARG A N 1
ATOM 601 C CA . ARG A 1 77 ? 0.785 21.438 12.469 1 98 77 ARG A CA 1
ATOM 602 C C . ARG A 1 77 ? 2.309 21.516 12.477 1 98 77 ARG A C 1
ATOM 604 O O . ARG A 1 77 ? 2.889 22.5 12.039 1 98 77 ARG A O 1
ATOM 611 N N . SER A 1 78 ? 2.928 20.5 13.016 1 97.44 78 SER A N 1
ATOM 612 C CA . SER A 1 78 ? 4.375 20.531 13.195 1 97.44 78 SER A CA 1
ATOM 613 C C . SER A 1 78 ? 5.094 20 11.961 1 97.44 78 SER A C 1
ATOM 615 O O . SER A 1 78 ? 6.324 20.031 11.891 1 97.44 78 SER A O 1
ATOM 617 N N . SER A 1 79 ? 4.355 19.547 10.93 1 98.31 79 SER A N 1
ATOM 618 C CA . SER A 1 79 ? 4.957 18.906 9.758 1 98.31 79 SER A CA 1
ATOM 619 C C . SER A 1 79 ? 5.523 19.953 8.797 1 98.31 79 SER A C 1
ATOM 621 O O . SER A 1 79 ? 5.137 21.125 8.844 1 98.31 79 SER A O 1
ATOM 623 N N . SER A 1 80 ? 6.531 19.531 8.023 1 98.5 80 SER A N 1
ATOM 624 C CA . SER A 1 80 ? 7.035 20.359 6.922 1 98.5 80 SER A CA 1
ATOM 625 C C . SER A 1 80 ? 6.109 20.281 5.715 1 98.5 80 SER A C 1
ATOM 627 O O . SER A 1 80 ? 5.98 21.25 4.965 1 98.5 80 SER A O 1
ATOM 629 N N . ALA A 1 81 ? 5.5 19.172 5.496 1 98.38 81 ALA A N 1
ATOM 630 C CA . ALA A 1 81 ? 4.543 18.922 4.426 1 98.38 81 ALA A CA 1
ATOM 631 C C . ALA A 1 81 ? 3.545 17.828 4.824 1 98.38 81 ALA A C 1
ATOM 633 O O . ALA A 1 81 ? 3.898 16.891 5.535 1 98.38 81 ALA A O 1
ATOM 634 N N . THR A 1 82 ? 2.34 18.016 4.434 1 98.81 82 THR A N 1
ATOM 635 C CA . THR A 1 82 ? 1.31 17 4.602 1 98.81 82 THR A CA 1
ATOM 636 C C . THR A 1 82 ? 0.645 16.688 3.266 1 98.81 82 THR A C 1
ATOM 638 O O . THR A 1 82 ? 0.309 17.594 2.5 1 98.81 82 THR A O 1
ATOM 641 N N . ILE A 1 83 ? 0.537 15.391 2.971 1 98.69 83 ILE A N 1
ATOM 642 C CA . ILE A 1 83 ? -0.022 14.945 1.701 1 98.69 83 ILE A CA 1
ATOM 643 C C . ILE A 1 83 ? -1.334 14.203 1.949 1 98.69 83 ILE A C 1
ATOM 645 O O . ILE A 1 83 ? -1.382 13.258 2.748 1 98.69 83 ILE A O 1
ATOM 649 N N . LEU A 1 84 ? -2.391 14.695 1.339 1 98.5 84 LEU A N 1
ATOM 650 C CA . LEU A 1 84 ? -3.633 13.938 1.292 1 98.5 84 LEU A CA 1
ATOM 651 C C . LEU A 1 84 ? -3.635 12.969 0.108 1 98.5 84 LEU A C 1
ATOM 653 O O . LEU A 1 84 ? -3.467 13.391 -1.039 1 98.5 84 LEU A O 1
ATOM 657 N N . VAL A 1 85 ? -3.744 11.711 0.426 1 98.12 85 VAL A N 1
ATOM 658 C CA . VAL A 1 85 ? -3.875 10.695 -0.613 1 98.12 85 VAL A CA 1
ATOM 659 C C . VAL A 1 85 ? -5.352 10.375 -0.837 1 98.12 85 VAL A C 1
ATOM 661 O O . VAL A 1 85 ? -6.016 9.82 0.044 1 98.12 85 VAL A O 1
ATOM 664 N N . LEU A 1 86 ? -5.824 10.703 -2.035 1 96.5 86 LEU A N 1
ATOM 665 C CA . LEU A 1 86 ? -7.238 10.578 -2.373 1 96.5 86 LEU A CA 1
ATOM 666 C C . LEU A 1 86 ? -7.469 9.375 -3.287 1 96.5 86 LEU A C 1
ATOM 668 O O . LEU A 1 86 ? -6.758 9.195 -4.277 1 96.5 86 LEU A O 1
ATOM 672 N N . SER A 1 87 ? -8.383 8.562 -2.848 1 95.69 87 SER A N 1
ATOM 673 C CA . SER A 1 87 ? -8.852 7.461 -3.684 1 95.69 87 SER A CA 1
ATOM 674 C C . SER A 1 87 ? -9.836 7.949 -4.742 1 95.69 87 SER A C 1
ATOM 676 O O . SER A 1 87 ? -10.805 8.641 -4.426 1 95.69 87 SER A O 1
ATOM 678 N N . ASP A 1 88 ? -9.539 7.625 -6.008 1 91.56 88 ASP A N 1
ATOM 679 C CA . ASP A 1 88 ? -10.445 7.961 -7.105 1 91.56 88 ASP A CA 1
ATOM 680 C C . ASP A 1 88 ? -11.508 6.887 -7.289 1 91.56 88 ASP A C 1
ATOM 682 O O . ASP A 1 88 ? -11.203 5.762 -7.695 1 91.56 88 ASP A O 1
ATOM 686 N N . LEU A 1 89 ? -12.734 7.223 -7.031 1 87.44 89 LEU A N 1
ATOM 687 C CA . LEU A 1 89 ? -13.82 6.246 -7.031 1 87.44 89 LEU A CA 1
ATOM 688 C C . LEU A 1 89 ? -14.547 6.238 -8.375 1 87.44 89 LEU A C 1
ATOM 690 O O . LEU A 1 89 ? -15.531 5.52 -8.547 1 87.44 89 LEU A O 1
ATOM 694 N N . SER A 1 90 ? -13.961 7.031 -9.281 1 79.69 90 SER A N 1
ATOM 695 C CA . SER A 1 90 ? -14.641 7.129 -10.562 1 79.69 90 SER A CA 1
ATOM 696 C C . SER A 1 90 ? -14.484 5.852 -11.375 1 79.69 90 SER A C 1
ATOM 698 O O . SER A 1 90 ? -13.438 5.191 -11.305 1 79.69 90 SER A O 1
ATOM 700 N N . LEU A 1 91 ? -15.438 5.453 -12.016 1 61.56 91 LEU A N 1
ATOM 701 C CA . LEU A 1 91 ? -15.43 4.305 -12.914 1 61.56 91 LEU A CA 1
ATOM 702 C C . LEU A 1 91 ? -14.516 4.562 -14.117 1 61.56 91 LEU A C 1
ATOM 704 O O . LEU A 1 91 ? -14.039 3.619 -14.75 1 61.56 91 LEU A O 1
ATOM 708 N N . SER A 1 92 ? -14.258 5.738 -14.383 1 54.5 92 SER A N 1
ATOM 709 C CA . SER A 1 92 ? -13.508 6.121 -15.57 1 54.5 92 SER A CA 1
ATOM 710 C C . SER A 1 92 ? -12.039 5.75 -15.445 1 54.5 92 SER A C 1
ATOM 712 O O . SER A 1 92 ? -11.352 5.535 -16.453 1 54.5 92 SER A O 1
ATOM 714 N N . VAL A 1 93 ? -11.469 5.59 -14.273 1 51.03 93 VAL A N 1
ATOM 715 C CA . VAL A 1 93 ? -10.07 5.23 -14.094 1 51.03 93 VAL A CA 1
ATOM 716 C C . VAL A 1 93 ? -9.828 3.812 -14.617 1 51.03 93 VAL A C 1
ATOM 718 O O . VAL A 1 93 ? -8.75 3.51 -15.133 1 51.03 93 VAL A O 1
ATOM 721 N N . CYS A 1 94 ? -10.633 2.816 -14.438 1 42.56 94 CYS A N 1
ATOM 722 C CA . CYS A 1 94 ? -10.5 1.411 -14.805 1 42.56 94 CYS A CA 1
ATOM 723 C C . CYS A 1 94 ? -10.703 1.221 -16.312 1 42.56 94 CYS A C 1
ATOM 725 O O . CYS A 1 94 ? -10.461 0.134 -16.828 1 42.56 94 CYS A O 1
ATOM 727 N N . ARG A 1 95 ? -11.039 2.047 -16.984 1 38.81 95 ARG A N 1
ATOM 728 C CA . ARG A 1 95 ? -11.43 1.827 -18.375 1 38.81 95 ARG A CA 1
ATOM 729 C C . ARG A 1 95 ? -10.211 1.519 -19.25 1 38.81 95 ARG A C 1
ATOM 731 O O . ARG A 1 95 ? -10.344 1.288 -20.453 1 38.81 95 ARG A O 1
ATOM 738 N N . VAL A 1 96 ? -8.953 1.628 -18.719 1 35.78 96 VAL A N 1
ATOM 739 C CA . VAL A 1 96 ? -7.883 1.312 -19.656 1 35.78 96 VAL A CA 1
ATOM 740 C C . VAL A 1 96 ? -7.82 -0.196 -19.891 1 35.78 96 VAL A C 1
ATOM 742 O O . VAL A 1 96 ? -6.988 -0.681 -20.656 1 35.78 96 VAL A O 1
ATOM 745 N N . LEU A 1 97 ? -8.422 -0.958 -19.109 1 35.44 97 LEU A N 1
ATOM 746 C CA . LEU A 1 97 ? -7.941 -2.334 -19.047 1 35.44 97 LEU A CA 1
ATOM 747 C C . LEU A 1 97 ? -8.188 -3.055 -20.375 1 35.44 97 LEU A C 1
ATOM 749 O O . LEU A 1 97 ? -7.637 -4.129 -20.609 1 35.44 97 LEU A O 1
ATOM 753 N N . PHE A 1 98 ? -9.289 -2.898 -21.031 1 33.66 98 PHE A N 1
ATOM 754 C CA . PHE A 1 98 ? -9.703 -4.051 -21.812 1 33.66 98 PHE A CA 1
ATOM 755 C C . PHE A 1 98 ? -8.906 -4.137 -23.109 1 33.66 98 PHE A C 1
ATOM 757 O O . PHE A 1 98 ? -9.453 -3.938 -24.203 1 33.66 98 PHE A O 1
ATOM 764 N N . VAL A 1 99 ? -7.75 -3.42 -23.266 1 31.53 99 VAL A N 1
ATOM 765 C CA . VAL A 1 99 ? -7.176 -3.789 -24.547 1 31.53 99 VAL A CA 1
ATOM 766 C C . VAL A 1 99 ? -6.594 -5.199 -24.469 1 31.53 99 VAL A C 1
ATOM 768 O O . VAL A 1 99 ? -5.785 -5.496 -23.594 1 31.53 99 VAL A O 1
ATOM 771 N N . ASP A 1 100 ? -7.238 -6.164 -24.875 1 30.25 100 ASP A N 1
ATOM 772 C CA . ASP A 1 100 ? -6.715 -7.504 -25.125 1 30.25 100 ASP A CA 1
ATOM 773 C C . ASP A 1 100 ? -5.398 -7.445 -25.891 1 30.25 100 ASP A C 1
ATOM 775 O O . ASP A 1 100 ? -5.375 -7.043 -27.062 1 30.25 100 ASP A O 1
ATOM 779 N N . PRO A 1 101 ? -4.254 -7.348 -25.188 1 31.52 101 PRO A N 1
ATOM 780 C CA . PRO A 1 101 ? -3.018 -7.281 -25.969 1 31.52 101 PRO A CA 1
ATOM 781 C C . PRO A 1 101 ? -2.977 -8.312 -27.094 1 31.52 101 PRO A C 1
ATOM 783 O O . PRO A 1 101 ? -2.172 -8.188 -28.031 1 31.52 101 PRO A O 1
ATOM 786 N N . GLU A 1 102 ? -3.469 -9.516 -26.781 1 32.28 102 GLU A N 1
ATOM 787 C CA . GLU A 1 102 ? -3.229 -10.516 -27.812 1 32.28 102 GLU A CA 1
ATOM 788 C C . GLU A 1 102 ? -3.85 -10.102 -29.141 1 32.28 102 GLU A C 1
ATOM 790 O O . GLU A 1 102 ? -3.412 -10.547 -30.203 1 32.28 102 GLU A O 1
ATOM 795 N N . LYS A 1 103 ? -5.195 -9.836 -29.141 1 34.44 103 LYS A N 1
ATOM 796 C CA . LYS A 1 103 ? -5.66 -9.703 -30.516 1 34.44 103 LYS A CA 1
ATOM 797 C C . LYS A 1 103 ? -5.055 -8.469 -31.188 1 34.44 103 LYS A C 1
ATOM 799 O O . LYS A 1 103 ? -4.734 -8.492 -32.375 1 34.44 103 LYS A O 1
ATOM 804 N N . ASP A 1 104 ? -5.504 -7.219 -30.75 1 32.22 104 ASP A N 1
ATOM 805 C CA . ASP A 1 104 ? -5 -6.121 -31.578 1 32.22 104 ASP A CA 1
ATOM 806 C C . ASP A 1 104 ? -3.562 -5.766 -31.203 1 32.22 104 ASP A C 1
ATOM 808 O O . ASP A 1 104 ? -3.332 -5.07 -30.203 1 32.22 104 ASP A O 1
ATOM 812 N N . ALA A 1 105 ? -2.648 -6.676 -31.172 1 30.75 105 ALA A N 1
ATOM 813 C CA . ALA A 1 105 ? -1.218 -6.402 -31.297 1 30.75 105 ALA A CA 1
ATOM 814 C C . ALA A 1 105 ? -0.963 -5.23 -32.25 1 30.75 105 ALA A C 1
ATOM 816 O O . ALA A 1 105 ? -0.856 -5.414 -33.469 1 30.75 105 ALA A O 1
ATOM 817 N N . PRO A 1 106 ? -1.685 -4.004 -32.25 1 32.5 106 PRO A N 1
ATOM 818 C CA . PRO A 1 106 ? -1.038 -3.18 -33.281 1 32.5 106 PRO A CA 1
ATOM 819 C C . PRO A 1 106 ? 0.476 -3.096 -33.094 1 32.5 106 PRO A C 1
ATOM 821 O O . PRO A 1 106 ? 0.979 -3.268 -31.969 1 32.5 106 PRO A O 1
ATOM 824 N N . THR A 1 107 ? 1.306 -3.35 -34.125 1 32.22 107 THR A N 1
ATOM 825 C CA . THR A 1 107 ? 2.73 -3.066 -34.25 1 32.22 107 THR A CA 1
ATOM 826 C C . THR A 1 107 ? 3.119 -1.835 -33.438 1 32.22 107 THR A C 1
ATOM 828 O O . THR A 1 107 ? 4.145 -1.836 -32.75 1 32.22 107 THR A O 1
ATOM 831 N N . GLY A 1 108 ? 2.961 -0.513 -34.031 1 32.03 108 GLY A N 1
ATOM 832 C CA . GLY A 1 108 ? 3.688 0.736 -33.875 1 32.03 108 GLY A CA 1
ATOM 833 C C . GLY A 1 108 ? 3.395 1.421 -32.562 1 32.03 108 GLY A C 1
ATOM 834 O O . GLY A 1 108 ? 2.436 1.066 -31.859 1 32.03 108 GLY A O 1
ATOM 835 N N . MET A 1 109 ? 4.414 2.273 -31.859 1 32.94 109 MET A N 1
ATOM 836 C CA . MET A 1 109 ? 4.512 3.297 -30.828 1 32.94 109 MET A CA 1
ATOM 837 C C . MET A 1 109 ? 3.229 4.117 -30.75 1 32.94 109 MET A C 1
ATOM 839 O O . MET A 1 109 ? 2.916 4.684 -29.703 1 32.94 109 MET A O 1
ATOM 843 N N . GLY A 1 110 ? 2.564 4.289 -31.891 1 32.53 110 GLY A N 1
ATOM 844 C CA . GLY A 1 110 ? 1.468 5.227 -32.062 1 32.53 110 GLY A CA 1
ATOM 845 C C . GLY A 1 110 ? 0.207 4.824 -31.328 1 32.53 110 GLY A C 1
ATOM 846 O O . GLY A 1 110 ? -0.486 5.672 -30.766 1 32.53 110 GLY A O 1
ATOM 847 N N . LEU A 1 111 ? -0.15 3.506 -31.516 1 33.38 111 LEU A N 1
ATOM 848 C CA . LEU A 1 111 ? -1.461 3.111 -31.016 1 33.38 111 LEU A CA 1
ATOM 849 C C . LEU A 1 111 ? -1.458 3.033 -29.5 1 33.38 111 LEU A C 1
ATOM 851 O O . LEU A 1 111 ? -2.48 3.289 -28.859 1 33.38 111 LEU A O 1
ATOM 855 N N . LEU A 1 112 ? -0.387 2.705 -28.906 1 35.41 112 LEU A N 1
ATOM 856 C CA . LEU A 1 112 ? -0.234 2.766 -27.469 1 35.41 112 LEU A CA 1
ATOM 857 C C . LEU A 1 112 ? -0.47 4.18 -26.953 1 35.41 112 LEU A C 1
ATOM 859 O O . LEU A 1 112 ? -1.144 4.375 -25.938 1 35.41 112 LEU A O 1
ATOM 863 N N . LEU A 1 113 ? 0.146 5.102 -27.672 1 34.09 113 LEU A N 1
ATOM 864 C CA . LEU A 1 113 ? -0.06 6.523 -27.422 1 34.09 113 LEU A CA 1
ATOM 865 C C . LEU A 1 113 ? -1.512 6.914 -27.672 1 34.09 113 LEU A C 1
ATOM 867 O O . LEU A 1 113 ? -2.08 7.719 -26.922 1 34.09 113 LEU A O 1
ATOM 871 N N . LEU A 1 114 ? -2.102 6.43 -28.828 1 35.28 114 LEU A N 1
ATOM 872 C CA . LEU A 1 114 ? -3.494 6.734 -29.141 1 35.28 114 LEU A CA 1
ATOM 873 C C . LEU A 1 114 ? -4.426 6.156 -28.078 1 35.28 114 LEU A C 1
ATOM 875 O O . LEU A 1 114 ? -5.387 6.809 -27.672 1 35.28 114 LEU A O 1
ATOM 879 N N . THR A 1 115 ? -4.184 4.918 -27.641 1 37.66 115 THR A N 1
ATOM 880 C CA . THR A 1 115 ? -5.066 4.32 -26.641 1 37.66 115 THR A CA 1
ATOM 881 C C . THR A 1 115 ? -4.914 5.02 -25.297 1 37.66 115 THR A C 1
ATOM 883 O O . THR A 1 115 ? -5.867 5.09 -24.516 1 37.66 115 THR A O 1
ATOM 886 N N . TYR A 1 116 ? -3.779 5.426 -24.938 1 37.0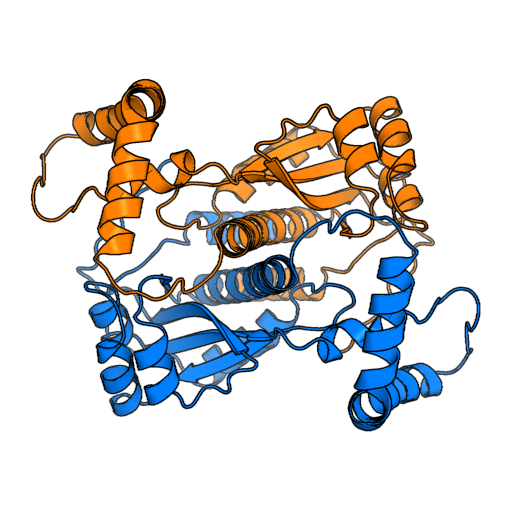6 116 TYR A N 1
ATOM 887 C CA . TYR A 1 116 ? -3.555 6.285 -23.781 1 37.06 116 TYR A CA 1
ATOM 888 C C . TYR A 1 116 ? -4.309 7.602 -23.922 1 37.06 116 TYR A C 1
ATOM 890 O O . TYR A 1 116 ? -5.004 8.031 -23 1 37.06 116 TYR A O 1
ATOM 898 N N . TYR A 1 117 ? -4.168 8.289 -25 1 38.78 117 TYR A N 1
ATOM 899 C CA . TYR A 1 117 ? -4.871 9.539 -25.281 1 38.78 117 TYR A CA 1
ATOM 900 C C . TYR A 1 117 ? -6.34 9.281 -25.594 1 38.78 117 TYR A C 1
ATOM 902 O O . TYR A 1 117 ? -7.207 10.078 -25.203 1 38.78 117 TYR A O 1
ATOM 910 N N . THR A 1 118 ? -6.68 8.25 -26.375 1 38.94 118 THR A N 1
ATOM 911 C CA . THR A 1 118 ? -8.086 7.965 -26.641 1 38.94 118 THR A CA 1
ATOM 912 C C . THR A 1 118 ? -8.781 7.453 -25.391 1 38.94 118 THR A C 1
ATOM 914 O O . THR A 1 118 ? -9.961 7.746 -25.156 1 38.94 118 THR A O 1
ATOM 917 N N . ASN A 1 119 ? -8.18 6.73 -24.562 1 39.72 119 ASN A N 1
ATOM 918 C CA . ASN A 1 119 ? -8.82 6.344 -23.312 1 39.72 119 ASN A CA 1
ATOM 919 C C . ASN A 1 119 ? -9.086 7.559 -22.422 1 39.72 119 ASN A C 1
ATOM 921 O O . ASN A 1 119 ? -10.133 7.648 -21.781 1 39.72 119 ASN A O 1
ATOM 925 N N . THR A 1 120 ? -8.266 8.5 -22.359 1 38.47 120 THR A N 1
ATOM 926 C CA . THR A 1 120 ? -8.594 9.766 -21.703 1 38.47 120 THR A CA 1
ATOM 927 C C . THR A 1 120 ? -9.734 10.469 -22.438 1 38.47 120 THR A C 1
ATOM 929 O O . THR A 1 120 ? -10.688 10.938 -21.812 1 38.47 120 THR A O 1
ATOM 932 N N . ILE A 1 121 ? -9.609 10.656 -23.75 1 39.31 121 ILE A N 1
ATOM 933 C CA . ILE A 1 121 ? -10.656 11.352 -24.5 1 39.31 121 ILE A CA 1
ATOM 934 C C . ILE A 1 121 ? -11.898 10.461 -24.594 1 39.31 121 ILE A C 1
ATOM 936 O O . ILE A 1 121 ? -13.016 10.922 -24.375 1 39.31 121 ILE A O 1
ATOM 940 N N . LEU A 1 122 ? -11.797 9.258 -24.969 1 41.97 122 LEU A N 1
ATOM 941 C CA . LEU A 1 122 ? -12.977 8.406 -25.078 1 41.97 122 LEU A CA 1
ATOM 942 C C . LEU A 1 122 ? -13.555 8.109 -23.688 1 41.97 122 LEU A C 1
ATOM 944 O O . LEU A 1 122 ? -14.773 7.996 -23.531 1 41.97 122 LEU A O 1
ATOM 948 N N . ASN A 1 123 ? -12.875 7.977 -22.688 1 42.09 123 ASN A N 1
ATOM 949 C CA . ASN A 1 123 ? -13.414 7.938 -21.328 1 42.09 123 ASN A CA 1
ATOM 950 C C . ASN A 1 123 ? -14.164 9.227 -20.984 1 42.09 123 ASN A C 1
ATOM 952 O O . ASN A 1 123 ? -15.211 9.18 -20.344 1 42.09 123 ASN A O 1
ATOM 956 N N . VAL A 1 124 ? -13.711 10.297 -21.406 1 40.66 124 VAL A N 1
ATOM 957 C CA . VAL A 1 124 ? -14.492 11.523 -21.266 1 40.66 124 VAL A CA 1
ATOM 958 C C . VAL A 1 124 ? -15.742 11.438 -22.141 1 40.66 124 VAL A C 1
ATOM 960 O O . VAL A 1 124 ? -16.828 11.836 -21.719 1 40.66 124 VAL A O 1
ATOM 963 N N . LEU A 1 125 ? -15.586 10.938 -23.375 1 45.25 125 LEU A N 1
ATOM 964 C CA . LEU A 1 125 ? -16.734 10.984 -24.266 1 45.25 125 LEU A CA 1
ATOM 965 C C . LEU A 1 125 ? -17.578 9.719 -24.141 1 45.25 125 LEU A C 1
ATOM 967 O O . LEU A 1 125 ? -18.812 9.781 -24.203 1 45.25 125 LEU A O 1
ATOM 971 N N . PHE A 1 126 ? -16.984 8.539 -23.953 1 47.34 126 PHE A N 1
ATOM 972 C CA . PHE A 1 126 ? -17.75 7.305 -23.984 1 47.34 126 PHE A CA 1
ATOM 973 C C . PHE A 1 126 ? -17.609 6.543 -22.672 1 47.34 126 PHE A C 1
ATOM 975 O O . PHE A 1 126 ? -18 5.379 -22.578 1 47.34 126 PHE A O 1
ATOM 982 N N . GLY A 1 127 ? -17.109 7.039 -21.688 1 45.66 127 GLY A N 1
ATOM 983 C CA . GLY A 1 127 ? -16.953 6.484 -20.359 1 45.66 127 GLY A CA 1
ATOM 984 C C . GLY A 1 127 ? -18.234 5.863 -19.828 1 45.66 127 GLY A C 1
ATOM 985 O O . GLY A 1 127 ? -18.203 4.77 -19.25 1 45.66 127 GLY A O 1
ATOM 986 N N . TRP A 1 128 ? -19.25 6.473 -20.125 1 49.38 128 TRP A N 1
ATOM 987 C CA . TRP A 1 128 ? -20.562 5.98 -19.688 1 49.38 128 TRP A CA 1
ATOM 988 C C . TRP A 1 128 ? -20.922 4.688 -20.406 1 49.38 128 TRP A C 1
ATOM 990 O O . TRP A 1 128 ? -21.547 3.803 -19.812 1 49.38 128 TRP A O 1
ATOM 1000 N N . ILE A 1 129 ? -20.5 4.559 -21.562 1 48.25 129 ILE A N 1
ATOM 1001 C CA . ILE A 1 129 ? -20.844 3.357 -22.312 1 48.25 129 ILE A CA 1
ATOM 1002 C C . ILE A 1 129 ? -20 2.184 -21.812 1 48.25 129 ILE A C 1
ATOM 1004 O O . ILE A 1 129 ? -20.516 1.073 -21.656 1 48.25 129 ILE A O 1
ATOM 1008 N N . PHE A 1 130 ? -18.844 2.434 -21.562 1 46.19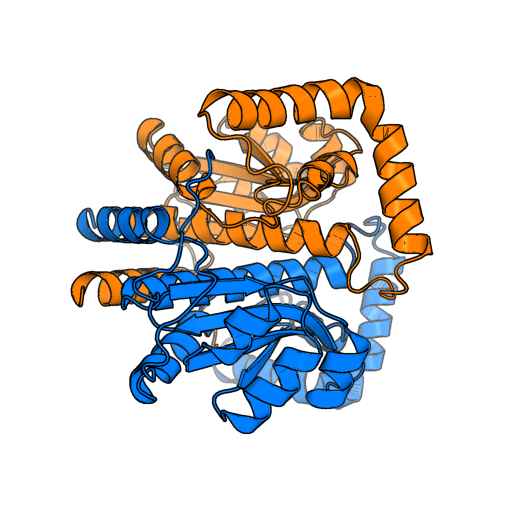 130 PHE A N 1
ATOM 1009 C CA . PHE A 1 130 ? -17.969 1.367 -21.078 1 46.19 130 PHE A CA 1
ATOM 1010 C C . PHE A 1 130 ? -18.344 0.966 -19.656 1 46.19 130 PHE A C 1
ATOM 1012 O O . PHE A 1 130 ? -18.328 -0.218 -19.312 1 46.19 130 PHE A O 1
ATOM 1019 N N . ASP A 1 131 ? -18.75 1.964 -18.844 1 46.03 131 ASP A N 1
ATOM 1020 C CA . ASP A 1 131 ? -19.359 1.634 -17.578 1 46.03 131 ASP A CA 1
ATOM 1021 C C . ASP A 1 131 ? -20.547 0.688 -17.766 1 46.03 131 ASP A C 1
ATOM 1023 O O . ASP A 1 131 ? -20.719 -0.271 -17.016 1 46.03 131 ASP A O 1
ATOM 1027 N N . LEU A 1 132 ? -21.188 1.022 -18.656 1 47.12 132 LEU A N 1
ATOM 1028 C CA . LEU A 1 132 ? -22.344 0.202 -18.984 1 47.12 132 LEU A CA 1
ATOM 1029 C C . LEU A 1 132 ? -21.906 -1.17 -19.5 1 47.12 132 LEU A C 1
ATOM 1031 O O . LEU A 1 132 ? -22.5 -2.188 -19.125 1 47.12 132 LEU A O 1
ATOM 1035 N N . PHE A 1 133 ? -20.891 -1.186 -20.234 1 47.78 133 PHE A N 1
ATOM 1036 C CA . PHE A 1 133 ? -20.422 -2.451 -20.781 1 47.78 133 PHE A CA 1
ATOM 1037 C C . PHE A 1 133 ? -19.766 -3.301 -19.703 1 47.78 133 PHE A C 1
ATOM 1039 O O . PHE A 1 133 ? -20.047 -4.492 -19.594 1 47.78 133 PHE A O 1
ATOM 1046 N N . PHE A 1 134 ? -18.844 -2.73 -18.922 1 47.38 134 PHE A N 1
ATOM 1047 C CA . PHE A 1 134 ? -18.25 -3.49 -17.828 1 47.38 134 PHE A CA 1
ATOM 1048 C C . PHE A 1 134 ? -19.312 -3.857 -16.797 1 47.38 134 PHE A C 1
ATOM 1050 O O . PHE A 1 134 ? -19.297 -4.961 -16.25 1 47.38 134 PHE A O 1
ATOM 1057 N N . SER A 1 135 ? -20.141 -2.893 -16.516 1 47.25 135 SER A N 1
ATOM 1058 C CA . SER A 1 135 ? -21.312 -3.256 -15.727 1 47.25 135 SER A CA 1
ATOM 1059 C C . SER A 1 135 ? -22.094 -4.387 -16.391 1 47.25 135 SER A C 1
ATOM 1061 O O . SER A 1 135 ? -22.547 -5.309 -15.711 1 47.25 135 SER A O 1
ATOM 1063 N N . PHE A 1 136 ? -22.156 -4.184 -17.578 1 46.78 136 PHE A N 1
ATOM 1064 C CA . PHE A 1 136 ? -22.859 -5.219 -18.328 1 46.78 136 PHE A CA 1
ATOM 1065 C C . PHE A 1 136 ? -22.062 -6.523 -18.328 1 46.78 136 PHE A C 1
ATOM 1067 O O . PHE A 1 136 ? -22.641 -7.598 -18.109 1 46.78 136 PHE A O 1
ATOM 1074 N N . LEU A 1 137 ? -20.859 -6.449 -18.609 1 46.81 137 LEU A N 1
ATOM 1075 C CA . LEU A 1 137 ? -20.031 -7.656 -18.578 1 46.81 137 LEU A CA 1
ATOM 1076 C C . LEU A 1 137 ? -20 -8.258 -17.188 1 46.81 137 LEU A C 1
ATOM 1078 O O . LEU A 1 137 ? -19.953 -9.484 -17.031 1 46.81 137 LEU A O 1
ATOM 1082 N N . ARG A 1 138 ? -19.828 -7.32 -16.234 1 45.44 138 ARG A N 1
ATOM 1083 C CA . ARG A 1 138 ? -20 -7.797 -14.867 1 45.44 138 ARG A CA 1
ATOM 1084 C C . ARG A 1 138 ? -21.344 -8.492 -14.695 1 45.44 138 ARG A C 1
ATOM 1086 O O . ARG A 1 138 ? -21.469 -9.438 -13.914 1 45.44 138 ARG A O 1
ATOM 1093 N N . LEU A 1 139 ? -22.312 -7.887 -15.234 1 43.47 139 LEU A N 1
ATOM 1094 C CA . LEU A 1 139 ? -23.609 -8.547 -15.188 1 43.47 139 LEU A CA 1
ATOM 1095 C C . LEU A 1 139 ? -23.516 -9.977 -15.703 1 43.47 139 LEU A C 1
ATOM 1097 O O . LEU A 1 139 ? -24.281 -10.852 -15.281 1 43.47 139 LEU A O 1
ATOM 1101 N N . PHE A 1 140 ? -22.828 -10.117 -16.672 1 42.09 140 PHE A N 1
ATOM 1102 C CA . PHE A 1 140 ? -22.766 -11.461 -17.25 1 42.09 140 PHE A CA 1
ATOM 1103 C C . PHE A 1 140 ? -21.625 -12.266 -16.625 1 42.09 140 PHE A C 1
ATOM 1105 O O . PHE A 1 140 ? -21.641 -13.492 -16.656 1 42.09 140 PHE A O 1
ATOM 1112 N N . ARG A 1 141 ? -20.516 -11.648 -16.484 1 41.09 141 ARG A N 1
ATOM 1113 C CA . ARG A 1 141 ? -19.469 -12.398 -15.781 1 41.09 141 ARG A CA 1
ATOM 1114 C C . ARG A 1 141 ? -19.75 -12.461 -14.281 1 41.09 141 ARG A C 1
ATOM 1116 O O . ARG A 1 141 ? -19.969 -11.43 -13.641 1 41.09 141 ARG A O 1
ATOM 1123 N N . THR A 1 142 ? -20.438 -13.477 -13.844 1 35.66 142 THR A N 1
ATOM 1124 C CA . THR A 1 142 ? -20.75 -13.914 -12.484 1 35.66 142 THR A CA 1
ATOM 1125 C C . THR A 1 142 ? -19.594 -13.633 -11.539 1 35.66 142 THR A C 1
ATOM 1127 O O . THR A 1 142 ? -19.453 -14.281 -10.5 1 35.66 142 THR A O 1
ATOM 1130 N N . SER A 1 143 ? -18.594 -13.07 -12.031 1 38.88 143 SER A N 1
ATOM 1131 C CA . SER A 1 143 ? -17.641 -13.125 -10.93 1 38.88 143 SER A CA 1
ATOM 1132 C C . SER A 1 143 ? -18.156 -12.367 -9.711 1 38.88 143 SER A C 1
ATOM 1134 O O . SER A 1 143 ? -18.5 -11.188 -9.805 1 38.88 143 SER A O 1
ATOM 1136 N N . PRO A 1 144 ? -19.062 -12.969 -8.836 1 42.94 144 PRO A N 1
ATOM 1137 C CA . PRO A 1 144 ? -19.438 -12.328 -7.57 1 42.94 144 PRO A CA 1
ATOM 1138 C C . PRO A 1 144 ? -18.453 -11.242 -7.152 1 42.94 144 PRO A C 1
ATOM 1140 O O . PRO A 1 144 ? -17.266 -11.305 -7.492 1 42.94 144 PRO A O 1
ATOM 1143 N N . ARG A 1 145 ? -19 -10.094 -7.02 1 52.09 145 ARG A N 1
ATOM 1144 C CA . ARG A 1 145 ? -18.281 -8.867 -6.707 1 52.09 145 ARG A CA 1
ATOM 1145 C C . ARG A 1 145 ? -17.094 -9.148 -5.797 1 52.09 145 ARG A C 1
ATOM 1147 O O . ARG A 1 145 ? -17.266 -9.594 -4.66 1 52.09 145 ARG A O 1
ATOM 1154 N N . ARG A 1 146 ? -15.836 -9.461 -6.297 1 70.06 146 ARG A N 1
ATOM 1155 C CA . ARG A 1 146 ? -14.578 -9.797 -5.648 1 70.06 146 ARG A CA 1
ATOM 1156 C C . ARG A 1 146 ? -14.25 -8.789 -4.543 1 70.06 146 ARG A C 1
ATOM 1158 O O . ARG A 1 146 ? -14.062 -9.172 -3.387 1 70.06 146 ARG A O 1
ATOM 1165 N N . PHE A 1 147 ? -14.016 -7.566 -4.793 1 81.62 147 PHE A N 1
ATOM 1166 C CA . PHE A 1 147 ? -13.828 -6.461 -3.863 1 81.62 147 PHE A CA 1
ATOM 1167 C C . PHE A 1 147 ? -14.453 -5.184 -4.41 1 81.62 147 PHE A C 1
ATOM 1169 O O . PHE A 1 147 ? -14.773 -5.102 -5.598 1 81.62 147 PHE A O 1
ATOM 1176 N N . SER A 1 148 ? -14.938 -4.324 -3.533 1 88.94 148 SER A N 1
ATOM 1177 C CA . SER A 1 148 ? -15.539 -3.053 -3.922 1 88.94 148 SER A CA 1
ATOM 1178 C C . SER A 1 148 ? -14.523 -2.156 -4.629 1 88.94 148 SER A C 1
ATOM 1180 O O . SER A 1 148 ? -13.312 -2.334 -4.473 1 88.94 148 SER A O 1
ATOM 1182 N N . ARG A 1 149 ? -15 -1.298 -5.406 1 87.25 149 ARG A N 1
ATOM 1183 C CA . ARG A 1 149 ? -14.148 -0.299 -6.043 1 87.25 149 ARG A CA 1
ATOM 1184 C C . ARG A 1 149 ? -13.359 0.493 -5.008 1 87.25 149 ARG A C 1
ATOM 1186 O O . ARG A 1 149 ? -12.203 0.853 -5.242 1 87.25 149 ARG A O 1
ATOM 1193 N N . GLU A 1 150 ? -14.023 0.815 -3.959 1 91.62 150 GLU A N 1
ATOM 1194 C CA . GLU A 1 150 ? -13.375 1.523 -2.861 1 91.62 150 GLU A CA 1
ATOM 1195 C C . GLU A 1 150 ? -12.18 0.735 -2.328 1 91.62 150 GLU A C 1
ATOM 1197 O O . GLU A 1 150 ? -11.078 1.274 -2.205 1 91.62 150 GLU A O 1
ATOM 1202 N N . ALA A 1 151 ? -12.406 -0.528 -2.094 1 93.88 151 ALA A N 1
ATOM 1203 C CA . ALA A 1 151 ? -11.344 -1.381 -1.571 1 93.88 151 ALA A CA 1
ATOM 1204 C C . ALA A 1 151 ? -10.188 -1.49 -2.564 1 93.88 151 ALA A C 1
ATOM 1206 O O . ALA A 1 151 ? -9.023 -1.379 -2.184 1 93.88 151 ALA A O 1
ATOM 1207 N N . TRP A 1 152 ? -10.578 -1.639 -3.779 1 93.56 152 TRP A N 1
ATOM 1208 C CA . TRP A 1 152 ? -9.586 -1.729 -4.848 1 93.56 152 TRP A CA 1
ATOM 1209 C C . TRP A 1 152 ? -8.734 -0.465 -4.914 1 93.56 152 TRP A C 1
ATOM 1211 O O . TRP A 1 152 ? -7.508 -0.536 -4.938 1 93.56 152 TRP A O 1
ATOM 1221 N N . SER A 1 153 ? -9.336 0.642 -4.965 1 94.56 153 SER A N 1
ATOM 1222 C CA . SER A 1 153 ? -8.633 1.914 -5.074 1 94.56 153 SER A CA 1
ATOM 1223 C C . SER A 1 153 ? -7.801 2.193 -3.828 1 94.56 153 SER A C 1
ATOM 1225 O O . SER A 1 153 ? -6.699 2.738 -3.922 1 94.56 153 SER A O 1
ATOM 1227 N N . PHE A 1 154 ? -8.289 1.812 -2.656 1 96.88 154 PHE A N 1
ATOM 1228 C CA . PHE A 1 154 ? -7.539 2.004 -1.417 1 96.88 154 PHE A CA 1
ATOM 1229 C C . PHE A 1 154 ? -6.258 1.179 -1.425 1 96.88 154 PHE A C 1
ATOM 1231 O O . PHE A 1 154 ? -5.223 1.627 -0.928 1 96.88 154 PHE A O 1
ATOM 1238 N N . GLN A 1 155 ? -6.332 -0 -1.92 1 97.75 155 GLN A N 1
ATOM 1239 C CA . GLN A 1 155 ? -5.117 -0.801 -2.029 1 97.75 155 GLN A CA 1
ATOM 1240 C C . GLN A 1 155 ? -4.066 -0.094 -2.881 1 97.75 155 GLN A C 1
ATOM 1242 O O . GLN A 1 155 ? -2.887 -0.067 -2.525 1 97.75 155 GLN A O 1
ATOM 1247 N N . GLN A 1 156 ? -4.523 0.493 -3.977 1 96.69 156 GLN A N 1
ATOM 1248 C CA . GLN A 1 156 ? -3.6 1.234 -4.828 1 96.69 156 GLN A CA 1
ATOM 1249 C C . GLN A 1 156 ? -3.004 2.426 -4.086 1 96.69 156 GLN A C 1
ATOM 1251 O O . GLN A 1 156 ? -1.816 2.725 -4.23 1 96.69 156 GLN A O 1
ATOM 1256 N N . CYS A 1 157 ? -3.824 3.111 -3.326 1 97.94 157 CYS A N 1
ATOM 1257 C CA . CYS A 1 157 ? -3.324 4.191 -2.486 1 97.94 157 CYS A CA 1
ATOM 1258 C C . CYS A 1 157 ? -2.273 3.682 -1.506 1 97.94 157 CYS A C 1
ATOM 1260 O O . CYS A 1 157 ? -1.304 4.379 -1.208 1 97.94 157 CYS A O 1
ATOM 1262 N N . GLY A 1 158 ? -2.498 2.436 -1.002 1 98.56 158 GLY A N 1
ATOM 1263 C CA . GLY A 1 158 ? -1.521 1.824 -0.114 1 98.56 158 GLY A CA 1
ATOM 1264 C C . GLY A 1 158 ? -0.149 1.68 -0.744 1 98.56 158 GLY A C 1
ATOM 1265 O O . GLY A 1 158 ? 0.867 1.949 -0.101 1 98.56 158 GLY A O 1
ATOM 1266 N N . PHE A 1 159 ? -0.134 1.285 -1.994 1 98.31 159 PHE A N 1
ATOM 1267 C CA . PHE A 1 159 ? 1.13 1.182 -2.715 1 98.31 159 PHE A CA 1
ATOM 1268 C C . PHE A 1 159 ? 1.832 2.533 -2.773 1 98.31 159 PHE A C 1
ATOM 1270 O O . PHE A 1 159 ? 3.029 2.629 -2.494 1 98.31 159 PHE A O 1
ATOM 1277 N N . MET A 1 160 ? 1.091 3.547 -3.094 1 97.31 160 MET A N 1
ATOM 1278 C CA . MET A 1 160 ? 1.601 4.91 -3.209 1 97.31 160 MET A CA 1
ATOM 1279 C C . MET A 1 160 ? 2.146 5.402 -1.873 1 97.31 160 MET A C 1
ATOM 1281 O O . MET A 1 160 ? 3.271 5.902 -1.804 1 97.31 160 MET A O 1
ATOM 1285 N N . ILE A 1 161 ? 1.394 5.207 -0.859 1 98.75 161 ILE A N 1
ATOM 1286 C CA . ILE A 1 161 ? 1.761 5.691 0.466 1 98.75 161 ILE A CA 1
ATOM 1287 C C . ILE A 1 161 ? 3.031 4.992 0.939 1 98.75 161 ILE A C 1
ATOM 1289 O O . ILE A 1 161 ? 3.938 5.633 1.479 1 98.75 161 ILE A O 1
ATOM 1293 N N . GLN A 1 162 ? 3.049 3.703 0.697 1 98.62 162 GLN A N 1
ATOM 1294 C CA . GLN A 1 162 ? 4.219 2.949 1.133 1 98.62 162 GLN A CA 1
ATOM 1295 C C . GLN A 1 162 ? 5.484 3.438 0.429 1 98.62 162 GLN A C 1
ATOM 1297 O O . GLN A 1 162 ? 6.539 3.557 1.051 1 98.62 162 GLN A O 1
ATOM 1302 N N . ASN A 1 163 ? 5.441 3.715 -0.84 1 97.88 163 ASN A N 1
ATOM 1303 C CA . ASN A 1 163 ? 6.574 4.305 -1.543 1 97.88 163 ASN A CA 1
ATOM 1304 C C . ASN A 1 163 ? 6.965 5.652 -0.945 1 97.88 163 ASN A C 1
ATOM 1306 O O . ASN A 1 163 ? 8.148 5.926 -0.743 1 97.88 163 ASN A O 1
ATOM 1310 N N . LEU A 1 164 ? 5.988 6.477 -0.708 1 98.25 164 LEU A N 1
ATOM 1311 C CA . LEU A 1 164 ? 6.23 7.809 -0.163 1 98.25 164 LEU A CA 1
ATOM 1312 C C . LEU A 1 164 ? 7.039 7.727 1.129 1 98.25 164 LEU A C 1
ATOM 1314 O O . LEU A 1 164 ? 8.07 8.391 1.265 1 98.25 164 LEU A O 1
ATOM 1318 N N . ILE A 1 165 ? 6.605 6.859 2.021 1 98.62 165 ILE A N 1
ATOM 1319 C CA . ILE A 1 165 ? 7.195 6.895 3.355 1 98.62 165 ILE A CA 1
ATOM 1320 C C . ILE A 1 165 ? 8.555 6.207 3.338 1 98.62 165 ILE A C 1
ATOM 1322 O O . ILE A 1 165 ? 9.469 6.602 4.074 1 98.62 165 ILE A O 1
ATOM 1326 N N . LEU A 1 166 ? 8.742 5.203 2.488 1 98.31 166 LEU A N 1
ATOM 1327 C CA . LEU A 1 166 ? 10.047 4.555 2.406 1 98.31 166 LEU A CA 1
ATOM 1328 C C . LEU A 1 166 ? 11.062 5.473 1.743 1 98.31 166 LEU A C 1
ATOM 1330 O O . LEU A 1 166 ? 12.203 5.57 2.201 1 98.31 166 LEU A O 1
ATOM 1334 N N . LEU A 1 167 ? 10.648 6.121 0.686 1 98 167 LEU A N 1
ATOM 1335 C CA . LEU A 1 167 ? 11.547 7.062 0.027 1 98 167 LEU A CA 1
ATOM 1336 C C . LEU A 1 167 ? 11.891 8.219 0.955 1 98 167 LEU A C 1
ATOM 1338 O O . LEU A 1 167 ? 13.055 8.641 1.024 1 98 167 LEU A O 1
ATOM 1342 N N . ALA A 1 168 ? 10.922 8.727 1.667 1 98.31 168 ALA A N 1
ATOM 1343 C CA . ALA A 1 168 ? 11.18 9.789 2.639 1 98.31 168 ALA A CA 1
ATOM 1344 C C . ALA A 1 168 ? 12.18 9.328 3.697 1 98.31 168 ALA A C 1
ATOM 1346 O O . ALA A 1 168 ? 13.172 10.016 3.959 1 98.31 168 ALA A O 1
ATOM 1347 N N . LYS A 1 169 ? 11.953 8.148 4.23 1 97.94 169 LYS A N 1
ATOM 1348 C CA . LYS A 1 169 ? 12.82 7.641 5.285 1 97.94 169 LYS A CA 1
ATOM 1349 C C . LYS A 1 169 ? 14.25 7.457 4.773 1 97.94 169 LYS A C 1
ATOM 1351 O O . LYS A 1 169 ? 15.211 7.688 5.508 1 97.94 169 LYS A O 1
ATOM 1356 N N . SER A 1 170 ? 14.375 7.07 3.533 1 97.38 170 SER A N 1
ATOM 1357 C CA . SER A 1 170 ? 15.695 6.852 2.949 1 97.38 170 SER A CA 1
ATOM 1358 C C . SER A 1 170 ? 16.484 8.156 2.855 1 97.38 170 SER A C 1
ATOM 1360 O O . SER A 1 170 ? 17.703 8.141 2.688 1 97.38 170 SER A O 1
ATOM 1362 N N . LYS A 1 171 ? 15.789 9.281 3.025 1 97.19 171 LYS A N 1
ATOM 1363 C CA . LYS A 1 171 ? 16.438 10.586 3.014 1 97.19 171 LYS A CA 1
ATOM 1364 C C . LYS A 1 171 ? 16.5 11.18 4.418 1 97.19 171 LYS A C 1
ATOM 1366 O O . LYS A 1 171 ? 16.812 12.367 4.582 1 97.19 171 LYS A O 1
ATOM 1371 N N . GLY A 1 172 ? 16.109 10.391 5.355 1 96.62 172 GLY A N 1
ATOM 1372 C CA . GLY A 1 172 ? 16.141 10.828 6.742 1 96.62 172 GLY A CA 1
ATOM 1373 C C . GLY A 1 172 ? 14.914 11.609 7.156 1 96.62 172 GLY A C 1
ATOM 1374 O O . GLY A 1 172 ? 14.914 12.273 8.195 1 96.62 172 GLY A O 1
ATOM 1375 N N . ILE A 1 173 ? 13.922 11.633 6.367 1 98.19 173 ILE A N 1
ATOM 1376 C CA . ILE A 1 173 ? 12.672 12.336 6.645 1 98.19 173 ILE A CA 1
ATOM 1377 C C . ILE A 1 173 ? 11.688 11.375 7.305 1 98.19 173 ILE A C 1
ATOM 1379 O O . ILE A 1 173 ? 11.508 10.242 6.848 1 98.19 173 ILE A O 1
ATOM 1383 N N . ASP A 1 174 ? 11.062 11.805 8.383 1 98.25 174 ASP A N 1
ATOM 1384 C CA . ASP A 1 174 ? 10.094 10.992 9.117 1 98.25 174 ASP A CA 1
ATOM 1385 C C . ASP A 1 174 ? 8.672 11.266 8.648 1 98.25 174 ASP A C 1
ATOM 1387 O O . ASP A 1 174 ? 8.422 12.242 7.934 1 98.25 174 ASP A O 1
ATOM 1391 N N . SER A 1 175 ? 7.77 10.383 9.023 1 98.5 175 SER A N 1
ATOM 1392 C CA . SER A 1 175 ? 6.402 10.523 8.539 1 98.5 175 SER A CA 1
ATOM 1393 C C . SER A 1 175 ? 5.402 9.938 9.531 1 98.5 175 SER A C 1
ATOM 1395 O O . SER A 1 175 ? 5.785 9.219 10.461 1 98.5 175 SER A O 1
ATOM 1397 N N . LEU A 1 176 ? 4.18 10.312 9.391 1 98.12 176 LEU A N 1
ATOM 1398 C CA . LEU A 1 176 ? 3.029 9.758 10.094 1 98.12 176 LEU A CA 1
ATOM 1399 C C . LEU A 1 176 ? 1.855 9.555 9.148 1 98.12 176 LEU A C 1
ATOM 1401 O O . LEU A 1 176 ? 1.383 10.508 8.523 1 98.12 176 LEU A O 1
ATOM 1405 N N . ILE A 1 177 ? 1.423 8.281 9.031 1 98.25 177 ILE A N 1
ATOM 1406 C CA . ILE A 1 177 ? 0.196 7.973 8.305 1 98.25 177 ILE A CA 1
ATOM 1407 C C . ILE A 1 177 ? -1.008 8.141 9.227 1 98.25 177 ILE A C 1
ATOM 1409 O O . ILE A 1 177 ? -1.043 7.574 10.32 1 98.25 177 ILE A O 1
ATOM 1413 N N . MET A 1 178 ? -2 8.938 8.773 1 96.38 178 MET A N 1
ATOM 1414 C CA . MET A 1 178 ? -3.135 9.258 9.633 1 96.38 178 MET A CA 1
ATOM 1415 C C . MET A 1 178 ? -4.453 8.914 8.945 1 96.38 178 MET A C 1
ATOM 1417 O O . MET A 1 178 ? -4.668 9.273 7.789 1 96.38 178 MET A O 1
ATOM 1421 N N . GLU A 1 179 ? -5.242 8.242 9.68 1 94.12 179 GLU A N 1
ATOM 1422 C CA . GLU A 1 179 ? -6.582 7.895 9.211 1 94.12 179 GLU A CA 1
ATOM 1423 C C . GLU A 1 179 ? -7.652 8.445 10.148 1 94.12 179 GLU A C 1
ATOM 1425 O O . GLU A 1 179 ? -8.844 8.227 9.938 1 94.12 179 GLU A O 1
ATOM 1430 N N . GLY A 1 180 ? -7.227 9.203 11.172 1 91.5 180 GLY A N 1
ATOM 1431 C CA . GLY A 1 180 ? -8.141 9.844 12.102 1 91.5 180 GLY A CA 1
ATOM 1432 C C . GLY A 1 180 ? -8.398 11.305 11.773 1 91.5 180 GLY A C 1
ATOM 1433 O O . GLY A 1 180 ? -7.586 12.172 12.102 1 91.5 180 GLY A O 1
ATOM 1434 N N . PHE A 1 181 ? -9.461 11.57 11.109 1 92.69 181 PHE A N 1
ATOM 1435 C CA . PHE A 1 181 ? -9.875 12.914 10.734 1 92.69 181 PHE A CA 1
ATOM 1436 C C . PHE A 1 181 ? -11.383 12.969 10.484 1 92.69 181 PHE A C 1
ATOM 1438 O O . PHE A 1 181 ? -12.023 11.93 10.328 1 92.69 181 PHE A O 1
ATOM 1445 N N . THR A 1 182 ? -11.914 14.148 10.523 1 92.06 182 THR A N 1
ATOM 1446 C CA . THR A 1 182 ? -13.297 14.398 10.133 1 92.06 182 THR A CA 1
ATOM 1447 C C . THR A 1 182 ? -13.391 14.656 8.633 1 92.06 182 THR A C 1
ATOM 1449 O O . THR A 1 182 ? -13.062 15.75 8.164 1 92.06 182 THR A O 1
ATOM 1452 N N . GLU A 1 183 ? -13.922 13.688 7.941 1 91.88 183 GLU A N 1
ATOM 1453 C CA . GLU A 1 183 ? -13.875 13.711 6.48 1 91.88 183 GLU A CA 1
ATOM 1454 C C . GLU A 1 183 ? -14.547 14.961 5.926 1 91.88 183 GLU A C 1
ATOM 1456 O O . GLU A 1 183 ? -13.984 15.656 5.074 1 91.88 183 GLU A O 1
ATOM 1461 N N . ASP A 1 184 ? -15.727 15.227 6.391 1 92.19 184 ASP A N 1
ATOM 1462 C CA . ASP A 1 184 ? -16.484 16.359 5.875 1 92.19 184 ASP A CA 1
ATOM 1463 C C . ASP A 1 184 ? -15.711 17.672 6.07 1 92.19 184 ASP A C 1
ATOM 1465 O O . ASP A 1 184 ? -15.672 18.516 5.176 1 92.19 184 ASP A O 1
ATOM 1469 N N . LYS A 1 185 ? -15.094 17.797 7.199 1 94.56 185 LYS A N 1
ATOM 1470 C CA . LYS A 1 185 ? -14.344 19.016 7.5 1 94.56 185 LYS A CA 1
ATOM 1471 C C . LYS A 1 185 ? -13.117 19.125 6.605 1 94.56 185 LYS A C 1
ATOM 1473 O O . LYS A 1 185 ? -12.859 20.188 6.035 1 94.56 185 LYS A O 1
ATOM 1478 N N . VAL A 1 186 ? -12.406 18.062 6.465 1 97.31 186 VAL A N 1
ATOM 1479 C CA . VAL A 1 186 ? -11.203 18.078 5.641 1 97.31 186 VAL A CA 1
ATOM 1480 C C . VAL A 1 186 ? -11.578 18.344 4.188 1 97.31 186 VAL A C 1
ATOM 1482 O O . VAL A 1 186 ? -10.906 19.109 3.498 1 97.31 186 VAL A O 1
ATOM 1485 N N . ARG A 1 187 ? -12.648 17.75 3.727 1 95.94 187 ARG A N 1
ATOM 1486 C CA . ARG A 1 187 ? -13.109 17.969 2.359 1 95.94 187 ARG A CA 1
ATOM 1487 C C . ARG A 1 187 ? -13.422 19.438 2.109 1 95.94 187 ARG A C 1
ATOM 1489 O O . ARG A 1 187 ? -13.086 19.984 1.053 1 95.94 187 ARG A O 1
ATOM 1496 N N . GLN A 1 188 ? -14.055 20 3.076 1 96.44 188 GLN A N 1
ATOM 1497 C CA . GLN A 1 188 ? -14.422 21.406 2.951 1 96.44 188 GLN A CA 1
ATOM 1498 C C . GLN A 1 188 ? -13.18 22.281 2.916 1 96.44 188 GLN A C 1
ATOM 1500 O O . GLN A 1 188 ? -13.055 23.156 2.057 1 96.44 188 GLN A O 1
ATOM 1505 N N . ILE A 1 189 ? -12.234 22.016 3.766 1 97.5 189 ILE A N 1
ATOM 1506 C CA . ILE A 1 189 ? -11.016 22.797 3.885 1 97.5 189 ILE A CA 1
ATOM 1507 C C . ILE A 1 189 ? -10.203 22.703 2.598 1 97.5 189 ILE A C 1
ATOM 1509 O O . ILE A 1 189 ? -9.68 23.703 2.102 1 97.5 189 ILE A O 1
ATOM 1513 N N . MET A 1 190 ? -10.188 21.469 2.049 1 97.38 190 MET A N 1
ATOM 1514 C CA . MET A 1 190 ? -9.297 21.219 0.922 1 97.38 190 MET A CA 1
ATOM 1515 C C . MET A 1 190 ? -10.062 21.25 -0.396 1 97.38 190 MET A C 1
ATOM 1517 O O . MET A 1 190 ? -9.477 21.062 -1.464 1 97.38 190 MET A O 1
ATOM 1521 N N . LYS A 1 191 ? -11.383 21.438 -0.384 1 96.69 191 LYS A N 1
ATOM 1522 C CA . LYS A 1 191 ? -12.242 21.531 -1.562 1 96.69 191 LYS A CA 1
ATOM 1523 C C . LYS A 1 191 ? -12.125 20.281 -2.42 1 96.69 191 LYS A C 1
ATOM 1525 O O . LYS A 1 191 ? -11.891 20.359 -3.629 1 96.69 191 LYS A O 1
ATOM 1530 N N . ILE A 1 192 ? -12.328 19.172 -1.808 1 95.75 192 ILE A N 1
ATOM 1531 C CA . ILE A 1 192 ? -12.18 17.891 -2.482 1 95.75 192 ILE A CA 1
ATOM 1532 C C . ILE A 1 192 ? -13.5 17.5 -3.156 1 95.75 192 ILE A C 1
ATOM 1534 O O . ILE A 1 192 ? -14.531 17.391 -2.496 1 95.75 192 ILE A O 1
ATOM 1538 N N . PRO A 1 193 ? -13.469 17.266 -4.445 1 94.06 193 PRO A N 1
ATOM 1539 C CA . PRO A 1 193 ? -14.695 16.844 -5.137 1 94.06 193 PRO A CA 1
ATOM 1540 C C . PRO A 1 193 ? -15.234 15.508 -4.621 1 94.06 193 PRO A C 1
ATOM 1542 O O . PRO A 1 193 ? -14.477 14.688 -4.098 1 94.06 193 PRO A O 1
ATOM 1545 N N . LYS A 1 194 ? -16.5 15.203 -4.832 1 89.94 194 LYS A N 1
ATOM 1546 C CA . LYS A 1 194 ? -17.203 14.039 -4.32 1 89.94 194 LYS A CA 1
ATOM 1547 C C . LYS A 1 194 ? -16.656 12.75 -4.938 1 89.94 194 LYS A C 1
ATOM 1549 O O . LYS A 1 194 ? -16.75 11.68 -4.332 1 89.94 194 LYS A O 1
ATOM 1554 N N . ARG A 1 195 ? -16.016 12.875 -6.027 1 89.31 195 ARG A N 1
ATOM 1555 C CA . ARG A 1 195 ? -15.469 11.727 -6.742 1 89.31 195 ARG A CA 1
ATOM 1556 C C . ARG A 1 195 ? -14.359 11.055 -5.934 1 89.31 195 ARG A C 1
ATOM 1558 O O . ARG A 1 195 ? -14.117 9.852 -6.078 1 89.31 195 ARG A O 1
ATOM 1565 N N . TYR A 1 196 ? -13.82 11.852 -5.082 1 92.62 196 TYR A N 1
ATOM 1566 C CA . TYR A 1 196 ? -12.656 11.344 -4.363 1 92.62 196 TYR A CA 1
ATOM 1567 C C . TYR A 1 196 ? -13 11.055 -2.906 1 92.62 196 TYR A C 1
ATOM 1569 O O . TYR A 1 196 ? -13.812 11.758 -2.301 1 92.62 196 TYR A O 1
ATOM 1577 N N . GLN A 1 197 ? -12.422 10 -2.41 1 94.12 197 GLN A N 1
ATOM 1578 C CA . GLN A 1 197 ? -12.43 9.695 -0.983 1 94.12 197 GLN A CA 1
ATOM 1579 C C . GLN A 1 197 ? -11.023 9.773 -0.397 1 94.12 197 GLN A C 1
ATOM 1581 O O . GLN A 1 197 ? -10.055 9.344 -1.034 1 94.12 197 GLN A O 1
ATOM 1586 N N . ILE A 1 198 ? -10.961 10.328 0.791 1 96.44 198 ILE A N 1
ATOM 1587 C CA . ILE A 1 198 ? -9.648 10.43 1.422 1 96.44 198 ILE A CA 1
ATOM 1588 C C . ILE A 1 198 ? -9.234 9.07 1.975 1 96.44 198 ILE A C 1
ATOM 1590 O O . ILE A 1 198 ? -9.867 8.547 2.896 1 96.44 198 ILE A O 1
ATOM 1594 N N . ALA A 1 199 ? -8.219 8.508 1.404 1 96.88 199 ALA A N 1
ATOM 1595 C CA . ALA A 1 199 ? -7.719 7.23 1.902 1 96.88 199 ALA A CA 1
ATOM 1596 C C . ALA A 1 199 ? -6.918 7.418 3.188 1 96.88 199 ALA A C 1
ATOM 1598 O O . ALA A 1 199 ? -7.188 6.766 4.195 1 96.88 199 ALA A O 1
ATOM 1599 N N . SER A 1 200 ? -5.922 8.328 3.129 1 97.75 200 SER A N 1
ATOM 1600 C CA . SER A 1 200 ? -5.094 8.664 4.281 1 97.75 200 SER A CA 1
ATOM 1601 C C . SER A 1 200 ? -4.457 10.047 4.117 1 97.75 200 SER A C 1
ATOM 1603 O O . SER A 1 200 ? -4.387 10.57 3.004 1 97.75 200 SER A O 1
ATOM 1605 N N . ILE A 1 201 ? -4.121 10.578 5.219 1 98.38 201 ILE A N 1
ATOM 1606 C CA . ILE A 1 201 ? -3.336 11.805 5.273 1 98.38 201 ILE A CA 1
ATOM 1607 C C . ILE A 1 201 ? -1.964 11.516 5.875 1 98.38 201 ILE A C 1
ATOM 1609 O O . ILE A 1 201 ? -1.863 10.859 6.914 1 98.38 201 ILE A O 1
ATOM 1613 N N . VAL A 1 202 ? -0.893 11.938 5.16 1 98.81 202 VAL A N 1
ATOM 1614 C CA . VAL A 1 202 ? 0.458 11.602 5.594 1 98.81 202 VAL A CA 1
ATOM 1615 C C . VAL A 1 202 ? 1.263 12.875 5.828 1 98.81 202 VAL A C 1
ATOM 1617 O O . VAL A 1 202 ? 1.454 13.672 4.91 1 98.81 202 VAL A O 1
ATOM 1620 N N . SER A 1 203 ? 1.756 13.055 7.027 1 98.81 203 SER A N 1
ATOM 1621 C CA . SER A 1 203 ? 2.611 14.188 7.352 1 98.81 203 SER A CA 1
ATOM 1622 C C . SER A 1 203 ? 4.086 13.805 7.297 1 98.81 203 SER A C 1
ATOM 1624 O O . SER A 1 203 ? 4.457 12.688 7.672 1 98.81 203 SER A O 1
ATOM 1626 N N . PHE A 1 204 ? 4.875 14.727 6.844 1 98.75 204 PHE A N 1
ATOM 1627 C CA . PHE A 1 204 ? 6.312 14.531 6.703 1 98.75 204 PHE A CA 1
ATOM 1628 C C . PHE A 1 204 ? 7.078 15.633 7.418 1 98.75 204 PHE A C 1
ATOM 1630 O O . PHE A 1 204 ? 6.66 16.797 7.41 1 98.75 204 PHE A O 1
ATOM 1637 N N . GLY A 1 205 ? 8.18 15.289 7.977 1 98.5 205 GLY A N 1
ATOM 1638 C CA . GLY A 1 205 ? 9.086 16.203 8.656 1 98.5 205 GLY A CA 1
ATOM 1639 C C . GLY A 1 205 ? 10.234 15.508 9.359 1 98.5 205 GLY A C 1
ATOM 1640 O O . GLY A 1 205 ? 10.43 14.305 9.188 1 98.5 205 GLY A O 1
ATOM 1641 N N . TYR A 1 206 ? 11.031 16.281 10.016 1 98.19 206 TYR A N 1
ATOM 1642 C CA . TYR A 1 206 ? 12.102 15.742 10.844 1 98.19 206 TYR A CA 1
ATOM 1643 C C . TYR A 1 206 ? 11.656 15.586 12.289 1 98.19 206 TYR A C 1
ATOM 1645 O O . TYR A 1 206 ? 11.039 16.5 12.859 1 98.19 206 TYR A O 1
ATOM 1653 N N . LYS A 1 207 ? 11.906 14.383 12.797 1 96.94 207 LYS A N 1
ATOM 1654 C CA . LYS A 1 207 ? 11.453 14.047 14.148 1 96.94 207 LYS A CA 1
ATOM 1655 C C . LYS A 1 207 ? 11.906 15.102 15.156 1 96.94 207 LYS A C 1
ATOM 1657 O O . LYS A 1 207 ? 13.07 15.508 15.156 1 96.94 207 LYS A O 1
ATOM 1662 N N . ALA A 1 208 ? 10.977 15.469 16 1 94.69 208 ALA A N 1
ATOM 1663 C CA . ALA A 1 208 ? 11.312 16.391 17.094 1 94.69 208 ALA A CA 1
ATOM 1664 C C . ALA A 1 208 ? 12.18 15.695 18.141 1 94.69 208 ALA A C 1
ATOM 1666 O O . ALA A 1 208 ? 12.102 14.477 18.312 1 94.69 208 ALA A O 1
ATOM 1667 N N . ARG A 1 209 ? 13.016 16.406 18.781 1 87.69 209 ARG A N 1
ATOM 1668 C CA . ARG A 1 209 ? 13.922 15.867 19.797 1 87.69 209 ARG A CA 1
ATOM 1669 C C . ARG A 1 209 ? 13.141 15.148 20.891 1 87.69 209 ARG A C 1
ATOM 1671 O O . ARG A 1 209 ? 13.57 14.102 21.375 1 87.69 209 ARG A O 1
ATOM 1678 N N . ASN A 1 210 ? 12.016 15.609 21.219 1 84.31 210 ASN A N 1
ATOM 1679 C CA . ASN A 1 210 ? 11.234 15.062 22.328 1 84.31 210 ASN A CA 1
ATOM 1680 C C . ASN A 1 210 ? 10.156 14.102 21.828 1 84.31 210 ASN A C 1
ATOM 1682 O O . ASN A 1 210 ? 9.328 13.625 22.609 1 84.31 210 ASN A O 1
ATOM 1686 N N . ALA A 1 211 ? 10.242 13.914 20.562 1 82.88 211 ALA A N 1
ATOM 1687 C CA . ALA A 1 211 ? 9.195 13.039 20.047 1 82.88 211 ALA A CA 1
ATOM 1688 C C . ALA A 1 211 ? 9.391 11.602 20.531 1 82.88 211 ALA A C 1
ATOM 1690 O O . ALA A 1 211 ? 10.508 11.086 20.531 1 82.88 211 ALA A O 1
ATOM 1691 N N . VAL A 1 212 ? 8.32 11 20.984 1 74.38 212 VAL A N 1
ATOM 1692 C CA . VAL A 1 212 ? 8.344 9.633 21.484 1 74.38 212 VAL A CA 1
ATOM 1693 C C . VAL A 1 212 ? 7.945 8.664 20.375 1 74.38 212 VAL A C 1
ATOM 1695 O O . VAL A 1 212 ? 6.941 8.883 19.688 1 74.38 212 VAL A O 1
ATOM 1698 N N . VAL A 1 213 ? 8.852 7.754 20.125 1 77.06 213 VAL A N 1
ATOM 1699 C CA . VAL A 1 213 ? 8.547 6.691 19.172 1 77.06 213 VAL A CA 1
ATOM 1700 C C . VAL A 1 213 ? 8.297 5.387 19.922 1 77.06 213 VAL A C 1
ATOM 1702 O O . VAL A 1 213 ? 9.133 4.941 20.719 1 77.06 213 VAL A O 1
ATOM 1705 N N . LYS A 1 214 ? 7.082 4.922 19.75 1 65.31 214 LYS A N 1
ATOM 1706 C CA . LYS A 1 214 ? 6.719 3.693 20.453 1 65.31 214 LYS A CA 1
ATOM 1707 C C . LYS A 1 214 ? 7.117 2.461 19.641 1 65.31 214 LYS A C 1
ATOM 1709 O O . LYS A 1 214 ? 6.793 2.359 18.453 1 65.31 214 LYS A O 1
ATOM 1714 N N . GLY A 1 215 ? 8 1.691 20.266 1 69.5 215 GLY A N 1
ATOM 1715 C CA . GLY A 1 215 ? 8.312 0.425 19.609 1 69.5 215 GLY A CA 1
ATOM 1716 C C . GLY A 1 215 ? 7.141 -0.54 19.594 1 69.5 215 GLY A C 1
ATOM 1717 O O . GLY A 1 215 ? 6.344 -0.569 20.547 1 69.5 215 GLY A O 1
ATOM 1718 N N . ARG A 1 216 ? 6.82 -1.087 18.406 1 69.5 216 ARG A N 1
ATOM 1719 C CA . ARG A 1 216 ? 5.742 -2.062 18.281 1 69.5 216 ARG A CA 1
ATOM 1720 C C . ARG A 1 216 ? 6.273 -3.414 17.828 1 69.5 216 ARG A C 1
ATOM 1722 O O . ARG A 1 216 ? 7.234 -3.479 17.047 1 69.5 216 ARG A O 1
ATOM 1729 N N . VAL A 1 217 ? 5.707 -4.473 18.5 1 65.81 217 VAL A N 1
ATOM 1730 C CA . VAL A 1 217 ? 6.082 -5.824 18.094 1 65.81 217 VAL A CA 1
ATOM 1731 C C . VAL A 1 217 ? 5.312 -6.223 16.844 1 65.81 217 VAL A C 1
ATOM 1733 O O . VAL A 1 217 ? 4.105 -5.977 16.734 1 65.81 217 VAL A O 1
ATOM 1736 N N . ARG A 1 218 ? 6.059 -6.605 15.844 1 71.25 218 ARG A N 1
ATOM 1737 C CA . ARG A 1 218 ? 5.453 -7.113 14.617 1 71.25 218 ARG A CA 1
ATOM 1738 C C . ARG A 1 218 ? 5.844 -8.562 14.375 1 71.25 218 ARG A C 1
ATOM 1740 O O . ARG A 1 218 ? 6.941 -8.992 14.742 1 71.25 218 ARG A O 1
ATOM 1747 N N . MET B 1 1 ? 23.719 7.914 4.242 1 50.66 1 MET B N 1
ATOM 1748 C CA . MET B 1 1 ? 22.359 8.406 4.066 1 50.66 1 MET B CA 1
ATOM 1749 C C . MET B 1 1 ? 22.031 8.586 2.586 1 50.66 1 MET B C 1
ATOM 1751 O O . MET B 1 1 ? 20.953 8.219 2.137 1 50.66 1 MET B O 1
ATOM 1755 N N . SER B 1 2 ? 23.062 9.07 1.853 1 62.09 2 SER B N 1
ATOM 1756 C CA . SER B 1 2 ? 22.953 9.367 0.429 1 62.09 2 SER B CA 1
ATOM 1757 C C . SER B 1 2 ? 22.859 8.086 -0.396 1 62.09 2 SER B C 1
ATOM 1759 O O . SER B 1 2 ? 22.031 7.992 -1.317 1 62.09 2 SER B O 1
ATOM 1761 N N . ASN B 1 3 ? 23.344 6.953 0.238 1 84 3 ASN B N 1
ATOM 1762 C CA . ASN B 1 3 ? 23.406 5.719 -0.542 1 84 3 ASN B CA 1
ATOM 1763 C C . ASN B 1 3 ? 22.094 4.938 -0.443 1 84 3 ASN B C 1
ATOM 1765 O O . ASN B 1 3 ? 21.672 4.316 -1.416 1 84 3 ASN B O 1
ATOM 1769 N N . SER B 1 4 ? 21.438 5.234 0.642 1 89.94 4 SER B N 1
ATOM 1770 C CA . SER B 1 4 ? 20.188 4.504 0.869 1 89.94 4 SER B CA 1
ATOM 1771 C C . SER B 1 4 ? 19.094 4.961 -0.089 1 89.94 4 SER B C 1
ATOM 1773 O O . SER B 1 4 ? 18.391 4.141 -0.663 1 89.94 4 SER B O 1
ATOM 1775 N N . TYR B 1 5 ? 19.078 6.246 -0.332 1 93.69 5 TYR B N 1
ATOM 1776 C CA . TYR B 1 5 ? 18.047 6.777 -1.229 1 93.69 5 TYR B CA 1
ATOM 1777 C C . TYR B 1 5 ? 18.297 6.32 -2.662 1 93.69 5 TYR B C 1
ATOM 1779 O O . TYR B 1 5 ? 17.359 5.918 -3.361 1 93.69 5 TYR B O 1
ATOM 1787 N N . GLU B 1 6 ? 19.5 6.379 -3.059 1 93.56 6 GLU B N 1
ATOM 1788 C CA . GLU B 1 6 ? 19.828 5.988 -4.426 1 93.56 6 GLU B CA 1
ATOM 1789 C C . GLU B 1 6 ? 19.5 4.516 -4.672 1 93.56 6 GLU B C 1
ATOM 1791 O O . GLU B 1 6 ? 19.016 4.156 -5.742 1 93.56 6 GLU B O 1
ATOM 1796 N N . GLN B 1 7 ? 19.734 3.764 -3.686 1 94.81 7 GLN B N 1
ATOM 1797 C CA . GLN B 1 7 ? 19.453 2.34 -3.816 1 94.81 7 GLN B CA 1
ATOM 1798 C C . GLN B 1 7 ? 17.938 2.088 -3.879 1 94.81 7 GLN B C 1
ATOM 1800 O O . GLN B 1 7 ? 17.469 1.289 -4.695 1 94.81 7 GLN B O 1
ATOM 1805 N N . LEU B 1 8 ? 17.172 2.746 -3.012 1 96.19 8 LEU B N 1
ATOM 1806 C CA . LEU B 1 8 ? 15.727 2.58 -3.033 1 96.19 8 LEU B CA 1
ATOM 1807 C C . LEU B 1 8 ? 15.141 3.121 -4.332 1 96.19 8 LEU B C 1
ATOM 1809 O O . LEU B 1 8 ? 14.227 2.518 -4.902 1 96.19 8 LEU B O 1
ATOM 1813 N N . LYS 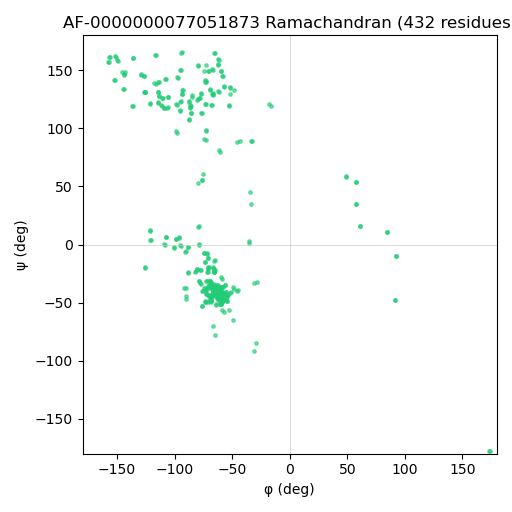B 1 9 ? 15.664 4.215 -4.746 1 94 9 LYS B N 1
ATOM 1814 C CA . LYS B 1 9 ? 15.258 4.77 -6.035 1 94 9 LYS B CA 1
ATOM 1815 C C . LYS B 1 9 ? 15.453 3.75 -7.156 1 94 9 LYS B C 1
ATOM 1817 O O . LYS B 1 9 ? 14.555 3.535 -7.969 1 94 9 LYS B O 1
ATOM 1822 N N . LYS B 1 10 ? 16.578 3.143 -7.164 1 94.5 10 LYS B N 1
ATOM 1823 C CA . LYS B 1 10 ? 16.891 2.152 -8.188 1 94.5 10 LYS B CA 1
ATOM 1824 C C . LYS B 1 10 ? 15.945 0.958 -8.102 1 94.5 10 LYS B C 1
ATOM 1826 O O . LYS B 1 10 ? 15.453 0.471 -9.125 1 94.5 10 LYS B O 1
ATOM 1831 N N . ILE B 1 11 ? 15.664 0.484 -6.914 1 96.25 11 ILE B N 1
ATOM 1832 C CA . ILE B 1 11 ? 14.758 -0.638 -6.699 1 96.25 11 ILE B CA 1
ATOM 1833 C C . ILE B 1 11 ? 13.367 -0.289 -7.238 1 96.25 11 ILE B C 1
ATOM 1835 O O . ILE B 1 11 ? 12.75 -1.095 -7.934 1 96.25 11 ILE B O 1
ATOM 1839 N N . THR B 1 12 ? 12.898 0.938 -6.934 1 94.44 12 THR B N 1
ATOM 1840 C CA . THR B 1 12 ? 11.578 1.387 -7.375 1 94.44 12 THR B CA 1
ATOM 1841 C C . THR B 1 12 ? 11.531 1.513 -8.891 1 94.44 12 THR B C 1
ATOM 1843 O O . THR B 1 12 ? 10.516 1.206 -9.516 1 94.44 12 THR B O 1
ATOM 1846 N N . GLU B 1 13 ? 12.609 1.899 -9.508 1 91.44 13 GLU B N 1
ATOM 1847 C CA . GLU B 1 13 ? 12.688 2.049 -10.953 1 91.44 13 GLU B CA 1
ATOM 1848 C C . GLU B 1 13 ? 12.75 0.69 -11.648 1 91.44 13 GLU B C 1
ATOM 1850 O O . GLU B 1 13 ? 12.203 0.517 -12.734 1 91.44 13 GLU B O 1
ATOM 1855 N N . ASP B 1 14 ? 13.453 -0.208 -11.016 1 93.5 14 ASP B N 1
ATOM 1856 C CA . ASP B 1 14 ? 13.703 -1.505 -11.641 1 93.5 14 ASP B CA 1
ATOM 1857 C C . ASP B 1 14 ? 12.508 -2.441 -11.453 1 93.5 14 ASP B C 1
ATOM 1859 O O . ASP B 1 14 ? 12.383 -3.441 -12.164 1 93.5 14 ASP B O 1
ATOM 1863 N N . ARG B 1 15 ? 11.719 -2.166 -10.438 1 95.25 15 ARG B N 1
ATOM 1864 C CA . ARG B 1 15 ? 10.578 -3.041 -10.203 1 95.25 15 ARG B CA 1
ATOM 1865 C C . ARG B 1 15 ? 9.547 -2.912 -11.312 1 95.25 15 ARG B C 1
ATOM 1867 O O . ARG B 1 15 ? 9.016 -1.825 -11.555 1 95.25 15 ARG B O 1
ATOM 1874 N N . HIS B 1 16 ? 9.273 -3.994 -11.992 1 93.94 16 HIS B N 1
ATOM 1875 C CA . HIS B 1 16 ? 8.242 -4.109 -13.016 1 93.94 16 HIS B CA 1
ATOM 1876 C C . HIS B 1 16 ? 7.453 -5.406 -12.859 1 93.94 16 HIS B C 1
ATOM 1878 O O . HIS B 1 16 ? 7.914 -6.344 -12.203 1 93.94 16 HIS B O 1
ATOM 1884 N N . SER B 1 17 ? 6.289 -5.379 -13.477 1 94.69 17 SER B N 1
ATOM 1885 C CA . SER B 1 17 ? 5.492 -6.605 -13.484 1 94.69 17 SER B CA 1
ATOM 1886 C C . SER B 1 17 ? 6.086 -7.637 -14.438 1 94.69 17 SER B C 1
ATOM 1888 O O . SER B 1 17 ? 6.289 -7.355 -15.617 1 94.69 17 SER B O 1
ATOM 1890 N N . VAL B 1 18 ? 6.414 -8.742 -13.875 1 96.25 18 VAL B N 1
ATOM 1891 C CA . VAL B 1 18 ? 6.934 -9.844 -14.672 1 96.25 18 VAL B CA 1
ATOM 1892 C C . VAL B 1 18 ? 5.906 -10.977 -14.719 1 96.25 18 VAL B C 1
ATOM 1894 O O . VAL B 1 18 ? 5.504 -11.5 -13.672 1 96.25 18 VAL B O 1
ATOM 1897 N N . ARG B 1 19 ? 5.562 -11.406 -15.914 1 95.12 19 ARG B N 1
ATOM 1898 C CA . ARG B 1 19 ? 4.398 -12.281 -16.047 1 95.12 19 ARG B CA 1
ATOM 1899 C C . ARG B 1 19 ? 4.82 -13.703 -16.391 1 95.12 19 ARG B C 1
ATOM 1901 O O . ARG B 1 19 ? 3.971 -14.578 -16.594 1 95.12 19 ARG B O 1
ATOM 1908 N N . ALA B 1 20 ? 6.094 -13.914 -16.5 1 96.25 20 ALA B N 1
ATOM 1909 C CA . ALA B 1 20 ? 6.648 -15.25 -16.719 1 96.25 20 ALA B CA 1
ATOM 1910 C C . ALA B 1 20 ? 7.984 -15.414 -16 1 96.25 20 ALA B C 1
ATOM 1912 O O . ALA B 1 20 ? 8.867 -14.562 -16.109 1 96.25 20 ALA B O 1
ATOM 1913 N N . PHE B 1 21 ? 8.102 -16.531 -15.336 1 98 21 PHE B N 1
ATOM 1914 C CA . PHE B 1 21 ? 9.297 -16.797 -14.547 1 98 21 PHE B CA 1
ATOM 1915 C C . PHE B 1 21 ? 10.047 -18 -15.086 1 98 21 PHE B C 1
ATOM 1917 O O . PHE B 1 21 ? 9.492 -18.797 -15.852 1 98 21 PHE B O 1
ATOM 1924 N N . ASP B 1 22 ? 11.305 -18.172 -14.703 1 96.75 22 ASP B N 1
ATOM 1925 C CA . ASP B 1 22 ? 12.164 -19.188 -15.305 1 96.75 22 ASP B CA 1
ATOM 1926 C C . ASP B 1 22 ? 12.062 -20.5 -14.539 1 96.75 22 ASP B C 1
ATOM 1928 O O . ASP B 1 22 ? 12.711 -21.484 -14.906 1 96.75 22 ASP B O 1
ATOM 1932 N N . GLY B 1 23 ? 11.375 -20.531 -13.453 1 93.38 23 GLY B N 1
ATOM 1933 C CA . GLY B 1 23 ? 11.164 -21.766 -12.727 1 93.38 23 GLY B CA 1
ATOM 1934 C C . GLY B 1 23 ? 12.211 -22.016 -11.656 1 93.38 23 GLY B C 1
ATOM 1935 O O . GLY B 1 23 ? 12.07 -22.938 -10.844 1 93.38 23 GLY B O 1
ATOM 1936 N N . LYS B 1 24 ? 13.305 -21.219 -11.617 1 96 24 LYS B N 1
ATOM 1937 C CA . LYS B 1 24 ? 14.32 -21.375 -10.578 1 96 24 LYS B CA 1
ATOM 1938 C C . LYS B 1 24 ? 13.727 -21.109 -9.195 1 96 24 LYS B C 1
ATOM 1940 O O . LYS B 1 24 ? 13.031 -20.125 -8.992 1 96 24 LYS B O 1
ATOM 1945 N N . PRO B 1 25 ? 14.047 -22.062 -8.297 1 97.06 25 PRO B N 1
ATOM 1946 C CA . PRO B 1 25 ? 13.484 -21.875 -6.957 1 97.06 25 PRO B CA 1
ATOM 1947 C C . PRO B 1 25 ? 14.172 -20.75 -6.18 1 97.06 25 PRO B C 1
ATOM 1949 O O . PRO B 1 25 ? 15.383 -20.562 -6.297 1 97.06 25 PRO B O 1
ATOM 1952 N N . ILE B 1 26 ? 13.383 -19.984 -5.461 1 98 26 ILE B N 1
ATOM 1953 C CA . ILE B 1 26 ? 13.906 -19.062 -4.457 1 98 26 ILE B CA 1
ATOM 1954 C C . ILE B 1 26 ? 14.289 -19.828 -3.197 1 98 26 ILE B C 1
ATOM 1956 O O . ILE B 1 26 ? 13.5 -20.641 -2.691 1 98 26 ILE B O 1
ATOM 1960 N N . GLU B 1 27 ? 15.438 -19.625 -2.717 1 97.62 27 GLU B N 1
ATOM 1961 C CA . GLU B 1 27 ? 15.875 -20.297 -1.499 1 97.62 27 GLU B CA 1
ATOM 1962 C C . GLU B 1 27 ? 14.945 -19.984 -0.332 1 97.62 27 GLU B C 1
ATOM 1964 O O . GLU B 1 27 ? 14.484 -18.859 -0.174 1 97.62 27 GLU B O 1
ATOM 1969 N N . ASP B 1 28 ? 14.789 -21.031 0.526 1 94.25 28 ASP B N 1
ATOM 1970 C CA . ASP B 1 28 ? 13.867 -20.906 1.649 1 94.25 28 ASP B CA 1
ATOM 1971 C C . ASP B 1 28 ? 14.273 -19.734 2.557 1 94.25 28 ASP B C 1
ATOM 1973 O O . ASP B 1 28 ? 13.438 -18.922 2.951 1 94.25 28 ASP B O 1
ATOM 1977 N N . GLY B 1 29 ? 15.539 -19.703 2.865 1 96.06 29 GLY B N 1
ATOM 1978 C CA . GLY B 1 29 ? 16.031 -18.641 3.74 1 96.06 29 GLY B CA 1
ATOM 1979 C C . GLY B 1 29 ? 15.797 -17.25 3.189 1 96.06 29 GLY B C 1
ATOM 1980 O O . GLY B 1 29 ? 15.469 -16.328 3.941 1 96.06 29 GLY B O 1
ATOM 1981 N N . VAL B 1 30 ? 15.93 -17.109 1.855 1 96.56 30 VAL B N 1
ATOM 1982 C CA . VAL B 1 30 ? 15.734 -15.828 1.192 1 96.56 30 VAL B CA 1
ATOM 1983 C C . VAL B 1 30 ? 14.258 -15.422 1.271 1 96.56 30 VAL B C 1
ATOM 1985 O O . VAL B 1 30 ? 13.938 -14.289 1.63 1 96.56 30 VAL B O 1
ATOM 1988 N N . LEU B 1 31 ? 13.344 -16.328 0.998 1 96 31 LEU B N 1
ATOM 1989 C CA . LEU B 1 31 ? 11.914 -16.047 1.048 1 96 31 LEU B CA 1
ATOM 1990 C C . LEU B 1 31 ? 11.477 -15.711 2.469 1 96 31 LEU B C 1
ATOM 1992 O O . LEU B 1 31 ? 10.695 -14.781 2.676 1 96 31 LEU B O 1
ATOM 1996 N N . GLU B 1 32 ? 12 -16.422 3.42 1 94.5 32 GLU B N 1
ATOM 1997 C CA . GLU B 1 32 ? 11.664 -16.188 4.82 1 94.5 32 GLU B CA 1
ATOM 1998 C C . GLU B 1 32 ? 12.109 -14.797 5.262 1 94.5 32 GLU B C 1
ATOM 2000 O O . GLU B 1 32 ? 11.391 -14.109 5.988 1 94.5 32 GLU B O 1
ATOM 2005 N N . GLU B 1 33 ? 13.258 -14.445 4.855 1 93.75 33 GLU B N 1
ATOM 2006 C CA . GLU B 1 33 ? 13.766 -13.117 5.195 1 93.75 33 GLU B CA 1
ATOM 2007 C C . GLU B 1 33 ? 12.898 -12.023 4.586 1 93.75 33 GLU B C 1
ATOM 2009 O O . GLU B 1 33 ? 12.555 -11.047 5.262 1 93.75 33 GLU B O 1
ATOM 2014 N N . ILE B 1 34 ? 12.539 -12.172 3.326 1 95.94 34 ILE B N 1
ATOM 2015 C CA . ILE B 1 34 ? 11.68 -11.211 2.65 1 95.94 34 ILE B CA 1
ATOM 2016 C C . ILE B 1 34 ? 10.352 -11.102 3.391 1 95.94 34 ILE B C 1
ATOM 2018 O O . ILE B 1 34 ? 9.891 -10 3.693 1 95.94 34 ILE B O 1
ATOM 2022 N N . LEU B 1 35 ? 9.75 -12.25 3.73 1 94.81 35 LEU B N 1
ATOM 2023 C CA . LEU B 1 35 ? 8.477 -12.273 4.449 1 94.81 35 LEU B CA 1
ATOM 2024 C C . LEU B 1 35 ? 8.617 -11.617 5.82 1 94.81 35 LEU B C 1
ATOM 2026 O O . LEU B 1 35 ? 7.777 -10.797 6.203 1 94.81 35 LEU B O 1
ATOM 2030 N N . GLY B 1 36 ? 9.648 -11.953 6.516 1 92.44 36 GLY B N 1
ATOM 2031 C CA . GLY B 1 36 ? 9.875 -11.398 7.844 1 92.44 36 GLY B CA 1
ATOM 2032 C C . GLY B 1 36 ? 9.961 -9.883 7.855 1 92.44 36 GLY B C 1
ATOM 2033 O O . GLY B 1 36 ? 9.273 -9.227 8.641 1 92.44 36 GLY B O 1
ATOM 2034 N N . TYR B 1 37 ? 10.75 -9.336 6.949 1 93.25 37 TYR B N 1
ATOM 2035 C CA . TYR B 1 37 ? 10.945 -7.891 6.938 1 93.25 37 TYR B CA 1
ATOM 2036 C C . TYR B 1 37 ? 9.742 -7.184 6.316 1 93.25 37 TYR B C 1
ATOM 2038 O O . TYR B 1 37 ? 9.531 -5.992 6.559 1 93.25 37 TYR B O 1
ATOM 2046 N N . SER B 1 38 ? 8.938 -7.91 5.484 1 94.88 38 SER B N 1
ATOM 2047 C CA . SER B 1 38 ? 7.734 -7.293 4.93 1 94.88 38 SER B CA 1
ATOM 2048 C C . SER B 1 38 ? 6.719 -6.98 6.02 1 94.88 38 SER B C 1
ATOM 2050 O O . SER B 1 38 ? 5.914 -6.059 5.879 1 94.88 38 SER B O 1
ATOM 2052 N N . LEU B 1 39 ? 6.789 -7.672 7.148 1 91.38 39 LEU B N 1
ATOM 2053 C CA . LEU B 1 39 ? 5.867 -7.492 8.266 1 91.38 39 LEU B CA 1
ATOM 2054 C C . LEU B 1 39 ? 6.113 -6.156 8.961 1 91.38 39 LEU B C 1
ATOM 2056 O O . LEU B 1 39 ? 5.289 -5.707 9.758 1 91.38 39 LEU B O 1
ATOM 2060 N N . ARG B 1 40 ? 7.188 -5.523 8.641 1 92.19 40 ARG B N 1
ATOM 2061 C CA . ARG B 1 40 ? 7.508 -4.234 9.25 1 92.19 40 ARG B CA 1
ATOM 2062 C C . ARG B 1 40 ? 6.707 -3.109 8.602 1 92.19 40 ARG B C 1
ATOM 2064 O O . ARG B 1 40 ? 6.824 -1.949 9.008 1 92.19 40 ARG B O 1
ATOM 2071 N N . CYS B 1 41 ? 5.879 -3.453 7.621 1 95.19 41 CYS B N 1
ATOM 2072 C CA . CYS B 1 41 ? 5.031 -2.428 7.023 1 95.19 41 CYS B CA 1
ATOM 2073 C C . CYS B 1 41 ? 4.125 -1.796 8.07 1 95.19 41 CYS B C 1
ATOM 2075 O O . CYS B 1 41 ? 3.812 -2.422 9.086 1 95.19 41 CYS B O 1
ATOM 2077 N N . PRO B 1 42 ? 3.793 -0.525 7.867 1 95 42 PRO B N 1
ATOM 2078 C CA . PRO B 1 42 ? 2.85 0.089 8.805 1 95 42 PRO B CA 1
ATOM 2079 C C . PRO B 1 42 ? 1.446 -0.507 8.703 1 95 42 PRO B C 1
ATOM 2081 O O . PRO B 1 42 ? 1.09 -1.087 7.676 1 95 42 PRO B O 1
ATOM 2084 N N . THR B 1 43 ? 0.753 -0.48 9.812 1 92 43 THR B N 1
ATOM 2085 C CA . THR B 1 43 ? -0.677 -0.763 9.836 1 92 43 THR B CA 1
ATOM 2086 C C . THR B 1 43 ? -1.384 0.109 10.867 1 92 43 THR B C 1
ATOM 2088 O O . THR B 1 43 ? -0.78 0.515 11.867 1 92 43 THR B O 1
ATOM 2091 N N . SER B 1 44 ? -2.594 0.416 10.469 1 89.75 44 SER B N 1
ATOM 2092 C CA . SER B 1 44 ? -3.398 1.191 11.406 1 89.75 44 SER B CA 1
ATOM 2093 C C . SER B 1 44 ? -3.449 0.521 12.773 1 89.75 44 SER B C 1
ATOM 2095 O O . SER B 1 44 ? -3.766 -0.667 12.875 1 89.75 44 SER B O 1
ATOM 2097 N N . LEU B 1 45 ? -2.945 1.274 13.758 1 80.38 45 LEU B N 1
ATOM 2098 C CA . LEU B 1 45 ? -2.988 0.83 15.148 1 80.38 45 LEU B CA 1
ATOM 2099 C C . LEU B 1 45 ? -2.209 -0.469 15.328 1 80.38 45 LEU B C 1
ATOM 2101 O O . LEU B 1 45 ? -2.443 -1.212 16.281 1 80.38 45 LEU B O 1
ATOM 2105 N N . ASN B 1 46 ? -1.381 -0.803 14.352 1 85 46 ASN B N 1
ATOM 2106 C CA . ASN B 1 46 ? -0.604 -2.039 14.336 1 85 46 ASN B CA 1
ATOM 2107 C C . ASN B 1 46 ? -1.503 -3.268 14.43 1 85 46 ASN B C 1
ATOM 2109 O O . ASN B 1 46 ? -1.124 -4.273 15.039 1 85 46 ASN B O 1
ATOM 2113 N N . LEU B 1 47 ? -2.699 -3.209 13.828 1 85.62 47 LEU B N 1
ATOM 2114 C CA . LEU B 1 47 ? -3.668 -4.297 13.914 1 85.62 47 LEU B CA 1
ATOM 2115 C C . LEU B 1 47 ? -3.336 -5.402 12.922 1 85.62 47 LEU B C 1
ATOM 2117 O O . LEU B 1 47 ? -3.832 -6.527 13.047 1 85.62 47 LEU B O 1
ATOM 2121 N N . GLN B 1 48 ? -2.602 -5.07 11.953 1 89.5 48 GLN B N 1
ATOM 2122 C CA . GLN B 1 48 ? -2.137 -6.043 10.969 1 89.5 48 GLN B CA 1
ATOM 2123 C C . GLN B 1 48 ? -3.291 -6.898 10.461 1 89.5 48 GLN B C 1
ATOM 2125 O O . GLN B 1 48 ? -3.246 -8.125 10.555 1 89.5 48 GLN B O 1
ATOM 2130 N N . PRO B 1 49 ? -4.316 -6.18 9.875 1 91.38 49 PRO B N 1
ATOM 2131 C CA . PRO B 1 49 ? -5.543 -6.863 9.469 1 91.38 49 PRO B CA 1
ATOM 2132 C C . PRO B 1 49 ? -5.375 -7.66 8.18 1 91.38 49 PRO B C 1
ATOM 2134 O O . PRO B 1 49 ? -6.148 -7.48 7.23 1 91.38 49 PRO B O 1
ATOM 2137 N N . TYR B 1 50 ? -4.426 -8.547 8.133 1 91.94 50 TYR B N 1
ATOM 2138 C CA . TYR B 1 50 ? -4.172 -9.367 6.957 1 91.94 50 TYR B CA 1
ATOM 2139 C C . TYR B 1 50 ? -3.611 -10.727 7.355 1 91.94 50 TYR B C 1
ATOM 2141 O O . TYR B 1 50 ? -3.152 -10.914 8.484 1 91.94 50 TYR B O 1
ATOM 2149 N N . LYS B 1 51 ? -3.746 -11.68 6.516 1 93.62 51 LYS B N 1
ATOM 2150 C CA . LYS B 1 51 ? -3.088 -12.984 6.559 1 93.62 51 LYS B CA 1
ATOM 2151 C C . LYS B 1 51 ? -2.42 -13.305 5.227 1 93.62 51 LYS B C 1
ATOM 2153 O O . LYS B 1 51 ? -2.895 -12.883 4.168 1 93.62 51 LYS B O 1
ATOM 2158 N N . LEU B 1 52 ? -1.309 -14.016 5.344 1 96.38 52 LEU B N 1
ATOM 2159 C CA . LEU B 1 52 ? -0.588 -14.43 4.145 1 96.38 52 LEU B CA 1
ATOM 2160 C C . LEU B 1 52 ? -0.605 -15.945 3.998 1 96.38 52 LEU B C 1
ATOM 2162 O O . LEU B 1 52 ? -0.388 -16.672 4.973 1 96.38 52 LEU B O 1
ATOM 2166 N N . ILE B 1 53 ? -0.931 -16.406 2.842 1 97.56 53 ILE B N 1
ATOM 2167 C CA . ILE B 1 53 ? -0.74 -17.812 2.488 1 97.56 53 ILE B CA 1
ATOM 2168 C C . ILE B 1 53 ? 0.385 -17.938 1.463 1 97.56 53 ILE B C 1
ATOM 2170 O O . ILE B 1 53 ? 0.288 -17.391 0.357 1 97.56 53 ILE B O 1
ATOM 2174 N N . VAL B 1 54 ? 1.42 -18.625 1.865 1 97.94 54 VAL B N 1
ATOM 2175 C CA . VAL B 1 54 ? 2.568 -18.828 0.986 1 97.94 54 VAL B CA 1
ATOM 2176 C C . VAL B 1 54 ? 2.479 -20.188 0.317 1 97.94 54 VAL B C 1
ATOM 2178 O O . VAL B 1 54 ? 2.424 -21.219 0.997 1 97.94 54 VAL B O 1
ATOM 2181 N N . VAL B 1 55 ? 2.432 -20.219 -1.005 1 98.06 55 VAL B N 1
ATOM 2182 C CA . VAL B 1 55 ? 2.336 -21.438 -1.781 1 98.06 55 VAL B CA 1
ATOM 2183 C C . VAL B 1 55 ? 3.641 -21.672 -2.541 1 98.06 55 VAL B C 1
ATOM 2185 O O . VAL B 1 55 ? 4.02 -20.875 -3.398 1 98.06 55 VAL B O 1
ATOM 2188 N N . ARG B 1 56 ? 4.328 -22.766 -2.301 1 96.81 56 ARG B N 1
ATOM 2189 C CA . ARG B 1 56 ? 5.586 -23.094 -2.971 1 96.81 56 ARG B CA 1
ATOM 2190 C C . ARG B 1 56 ? 5.52 -24.469 -3.625 1 96.81 56 ARG B C 1
ATOM 2192 O O . ARG B 1 56 ? 6.328 -24.781 -4.504 1 96.81 56 ARG B O 1
ATOM 2199 N N . ASN B 1 57 ? 4.562 -25.25 -3.113 1 95.62 57 ASN B N 1
ATOM 2200 C CA . ASN B 1 57 ? 4.379 -26.594 -3.672 1 95.62 57 ASN B CA 1
ATOM 2201 C C . ASN B 1 57 ? 3.885 -26.531 -5.113 1 95.62 57 ASN B C 1
ATOM 2203 O O . ASN B 1 57 ? 2.869 -25.891 -5.402 1 95.62 57 ASN B O 1
ATOM 2207 N N . LYS B 1 58 ? 4.562 -27.25 -5.984 1 96.25 58 LYS B N 1
ATOM 2208 C CA . LYS B 1 58 ? 4.266 -27.172 -7.41 1 96.25 58 LYS B CA 1
ATOM 2209 C C . LYS B 1 58 ? 2.85 -27.656 -7.707 1 96.25 58 LYS B C 1
ATOM 2211 O O . LYS B 1 58 ? 2.156 -27.094 -8.555 1 96.25 58 LYS B O 1
ATOM 2216 N N . GLU B 1 59 ? 2.455 -28.672 -7.07 1 97.38 59 GLU B N 1
ATOM 2217 C CA . GLU B 1 59 ? 1.108 -29.188 -7.281 1 97.38 59 GLU B CA 1
ATOM 2218 C C . GLU B 1 59 ? 0.05 -28.172 -6.855 1 97.38 59 GLU B C 1
ATOM 2220 O O . GLU B 1 59 ? -0.942 -27.984 -7.562 1 97.38 59 GLU B O 1
ATOM 2225 N N . LYS B 1 60 ? 0.268 -27.531 -5.715 1 97.38 60 LYS B N 1
ATOM 2226 C CA . LYS B 1 60 ? -0.676 -26.531 -5.223 1 97.38 60 LYS B CA 1
ATOM 2227 C C . LYS B 1 60 ? -0.686 -25.297 -6.117 1 97.38 60 LYS B C 1
ATOM 2229 O O . LYS B 1 60 ? -1.729 -24.672 -6.305 1 97.38 60 LYS B O 1
ATOM 2234 N N . LEU B 1 61 ? 0.479 -24.953 -6.629 1 98.31 61 LEU B N 1
ATOM 2235 C CA . LEU B 1 61 ? 0.541 -23.844 -7.578 1 98.31 61 LEU B CA 1
ATOM 2236 C C . LEU B 1 61 ? -0.271 -24.156 -8.828 1 98.31 61 LEU B C 1
ATOM 2238 O O . LEU B 1 61 ? -0.958 -23.281 -9.367 1 98.31 61 LEU B O 1
ATOM 2242 N N . GLU B 1 62 ? -0.181 -25.391 -9.281 1 98.31 62 GLU B N 1
ATOM 2243 C CA . GLU B 1 62 ? -0.973 -25.812 -10.438 1 98.31 62 GLU B CA 1
ATOM 2244 C C . GLU B 1 62 ? -2.467 -25.719 -10.141 1 98.31 62 GLU B C 1
ATOM 2246 O O . GLU B 1 62 ? -3.24 -25.25 -10.977 1 98.31 62 GLU B O 1
ATOM 2251 N N . ASP B 1 63 ? -2.838 -26.203 -9.008 1 98.44 63 ASP B N 1
ATOM 2252 C CA . ASP B 1 63 ? -4.234 -26.109 -8.602 1 98.44 63 ASP B CA 1
ATOM 2253 C C . ASP B 1 63 ? -4.68 -24.641 -8.531 1 98.44 63 ASP B C 1
ATOM 2255 O O . ASP B 1 63 ? -5.742 -24.281 -9.047 1 98.44 63 ASP B O 1
ATOM 2259 N N . LEU B 1 64 ? -3.873 -23.797 -7.918 1 98.69 64 LEU B N 1
ATOM 2260 C CA . LEU B 1 64 ? -4.184 -22.375 -7.781 1 98.69 64 LEU B CA 1
ATOM 2261 C C . LEU B 1 64 ? -4.328 -21.719 -9.148 1 98.69 64 LEU B C 1
ATOM 2263 O O . LEU B 1 64 ? -5.211 -20.875 -9.344 1 98.69 64 LEU B O 1
ATOM 2267 N N . ALA B 1 65 ? -3.494 -22.141 -10.039 1 98.56 65 ALA B N 1
ATOM 2268 C CA . ALA B 1 65 ? -3.49 -21.562 -11.383 1 98.56 65 ALA B CA 1
ATOM 2269 C C . ALA B 1 65 ? -4.848 -21.75 -12.055 1 98.56 65 ALA B C 1
ATOM 2271 O O . ALA B 1 65 ? -5.262 -20.906 -12.859 1 98.56 65 ALA B O 1
ATOM 2272 N N . THR B 1 66 ? -5.582 -22.766 -11.711 1 97.81 66 THR B N 1
ATOM 2273 C CA . THR B 1 66 ? -6.867 -23.047 -12.344 1 97.81 66 THR B CA 1
ATOM 2274 C C . THR B 1 66 ? -7.914 -22.016 -11.922 1 97.81 66 THR B C 1
ATOM 2276 O O . THR B 1 66 ? -8.953 -21.875 -12.562 1 97.81 66 THR B O 1
ATOM 2279 N N . GLY B 1 67 ? -7.645 -21.344 -10.844 1 97.06 67 GLY B N 1
ATOM 2280 C CA . GLY B 1 67 ? -8.562 -20.312 -10.375 1 97.06 67 GLY B CA 1
ATOM 2281 C C . GLY B 1 67 ? -8.195 -18.922 -10.836 1 97.06 67 GLY B C 1
ATOM 2282 O O . GLY B 1 67 ? -8.906 -17.953 -10.562 1 97.06 67 GLY B O 1
ATOM 2283 N N . MET B 1 68 ? -7.102 -18.844 -11.586 1 95.5 68 MET B N 1
ATOM 2284 C CA . MET B 1 68 ? -6.598 -17.547 -12.031 1 95.5 68 MET B CA 1
ATOM 2285 C C . MET B 1 68 ? -7.117 -17.219 -13.422 1 95.5 68 MET B C 1
ATOM 2287 O O . MET B 1 68 ? -7.398 -18.125 -14.219 1 95.5 68 MET B O 1
ATOM 2291 N N . ASP B 1 69 ? -7.27 -15.906 -13.688 1 89.62 69 ASP B N 1
ATOM 2292 C CA . ASP B 1 69 ? -7.637 -15.477 -15.039 1 89.62 69 ASP B CA 1
ATOM 2293 C C . ASP B 1 69 ? -6.523 -15.797 -16.031 1 89.62 69 ASP B C 1
ATOM 2295 O O . ASP B 1 69 ? -5.383 -16.047 -15.641 1 89.62 69 ASP B O 1
ATOM 2299 N N . ALA B 1 70 ? -6.898 -15.727 -17.297 1 85.06 70 ALA B N 1
ATOM 2300 C CA . ALA B 1 70 ? -5.938 -16.016 -18.359 1 85.06 70 ALA B CA 1
ATOM 2301 C C . ALA B 1 70 ? -4.719 -15.102 -18.25 1 85.06 70 ALA B C 1
ATOM 2303 O O . ALA B 1 70 ? -4.852 -13.891 -18.047 1 85.06 70 ALA B O 1
ATOM 2304 N N . GLY B 1 71 ? -3.51 -15.641 -18.406 1 89.12 71 GLY B N 1
ATOM 2305 C CA . GLY B 1 71 ? -2.271 -14.898 -18.234 1 89.12 71 GLY B CA 1
ATOM 2306 C C . GLY B 1 71 ? -1.721 -14.969 -16.812 1 89.12 71 GLY B C 1
ATOM 2307 O O . GLY B 1 71 ? -0.525 -15.195 -16.625 1 89.12 71 GLY B O 1
ATOM 2308 N N . ASN B 1 72 ? -2.686 -14.727 -15.906 1 94.69 72 ASN B N 1
ATOM 2309 C CA . ASN B 1 72 ? -2.289 -14.844 -14.508 1 94.69 72 ASN B CA 1
ATOM 2310 C C . ASN B 1 72 ? -2.004 -16.297 -14.125 1 94.69 72 ASN B C 1
ATOM 2312 O O . ASN B 1 72 ? -1.159 -16.562 -13.266 1 94.69 72 ASN B O 1
ATOM 2316 N N . ASP B 1 73 ? -2.73 -17.203 -14.781 1 96.5 73 ASP B N 1
ATOM 2317 C CA . ASP B 1 73 ? -2.527 -18.625 -14.531 1 96.5 73 ASP B CA 1
ATOM 2318 C C . ASP B 1 73 ? -1.101 -19.047 -14.867 1 96.5 73 ASP B C 1
ATOM 2320 O O . ASP B 1 73 ? -0.464 -19.781 -14.109 1 96.5 73 ASP B O 1
ATOM 2324 N N . HIS B 1 74 ? -0.543 -18.531 -15.961 1 96.12 74 HIS B N 1
ATOM 2325 C CA . HIS B 1 74 ? 0.821 -18.844 -16.359 1 96.12 74 HIS B CA 1
ATOM 2326 C C . HIS B 1 74 ? 1.834 -18.297 -15.367 1 96.12 74 HIS B C 1
ATOM 2328 O O . HIS B 1 74 ? 2.83 -18.953 -15.062 1 96.12 74 HIS B O 1
ATOM 2334 N N . ALA B 1 75 ? 1.603 -17.094 -14.93 1 97.19 75 ALA B N 1
ATOM 2335 C CA . ALA B 1 75 ? 2.496 -16.484 -13.938 1 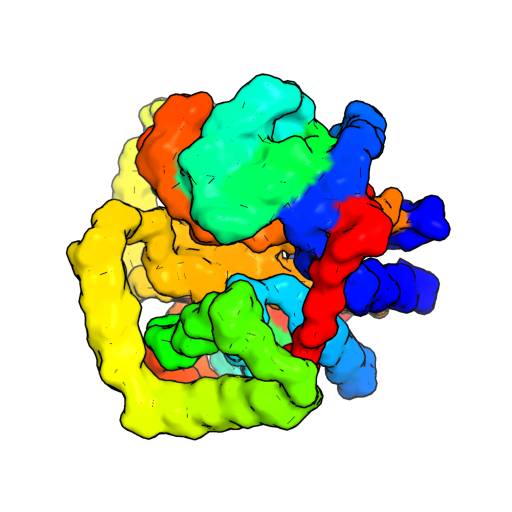97.19 75 ALA B CA 1
ATOM 2336 C C . ALA B 1 75 ? 2.555 -17.328 -12.664 1 97.19 75 ALA B C 1
ATOM 2338 O O . ALA B 1 75 ? 3.637 -17.578 -12.125 1 97.19 75 ALA B O 1
ATOM 2339 N N . VAL B 1 76 ? 1.41 -17.797 -12.211 1 98.62 76 VAL B N 1
ATOM 2340 C CA . VAL B 1 76 ? 1.35 -18.625 -11.008 1 98.62 76 VAL B CA 1
ATOM 2341 C C . VAL B 1 76 ? 2.078 -19.938 -11.25 1 98.62 76 VAL B C 1
ATOM 2343 O O . VAL B 1 76 ? 2.906 -20.359 -10.43 1 98.62 76 VAL B O 1
ATOM 2346 N N . ARG B 1 77 ? 1.909 -20.547 -12.359 1 98.06 77 ARG B N 1
ATOM 2347 C CA . ARG B 1 77 ? 2.492 -21.844 -12.672 1 98.06 77 ARG B CA 1
ATOM 2348 C C . ARG B 1 77 ? 4.012 -21.75 -12.758 1 98.06 77 ARG B C 1
ATOM 2350 O O . ARG B 1 77 ? 4.715 -22.688 -12.352 1 98.06 77 ARG B O 1
ATOM 2357 N N . SER B 1 78 ? 4.5 -20.688 -13.32 1 97.44 78 SER B N 1
ATOM 2358 C CA . SER B 1 78 ? 5.93 -20.562 -13.57 1 97.44 78 SER B CA 1
ATOM 2359 C C . SER B 1 78 ? 6.648 -19.953 -12.367 1 97.44 78 SER B C 1
ATOM 2361 O O . SER B 1 78 ? 7.879 -19.859 -12.352 1 97.44 78 SER B O 1
ATOM 2363 N N . SER B 1 79 ? 5.914 -19.578 -11.305 1 98.31 79 SER B N 1
ATOM 2364 C CA . SER B 1 79 ? 6.504 -18.875 -10.172 1 98.31 79 SER B CA 1
ATOM 2365 C C . SER B 1 79 ? 7.219 -19.859 -9.234 1 98.31 79 SER B C 1
ATOM 2367 O O . SER B 1 79 ? 6.957 -21.062 -9.266 1 98.31 79 SER B O 1
ATOM 2369 N N . SER B 1 80 ? 8.211 -19.328 -8.508 1 98.5 80 SER B N 1
ATOM 2370 C CA . SER B 1 80 ? 8.852 -20.078 -7.434 1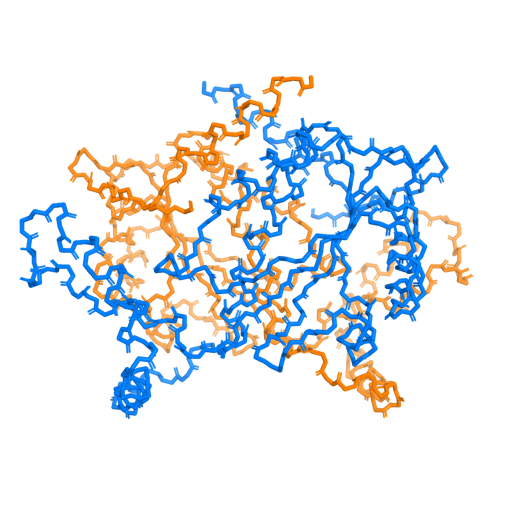 98.5 80 SER B CA 1
ATOM 2371 C C . SER B 1 80 ? 7.98 -20.109 -6.18 1 98.5 80 SER B C 1
ATOM 2373 O O . SER B 1 80 ? 7.996 -21.078 -5.426 1 98.5 80 SER B O 1
ATOM 2375 N N . ALA B 1 81 ? 7.266 -19.062 -5.938 1 98.38 81 ALA B N 1
ATOM 2376 C CA . ALA B 1 81 ? 6.34 -18.906 -4.816 1 98.38 81 ALA B CA 1
ATOM 2377 C C . ALA B 1 81 ? 5.215 -17.938 -5.164 1 98.38 81 ALA B C 1
ATOM 2379 O O . ALA B 1 81 ? 5.43 -16.953 -5.887 1 98.38 81 ALA B O 1
ATOM 2380 N N . THR B 1 82 ? 4.062 -18.25 -4.715 1 98.81 82 THR B N 1
ATOM 2381 C CA . THR B 1 82 ? 2.92 -17.344 -4.828 1 98.81 82 THR B CA 1
ATOM 2382 C C . THR B 1 82 ? 2.293 -17.094 -3.459 1 98.81 82 THR B C 1
ATOM 2384 O O . THR B 1 82 ? 2.094 -18.031 -2.678 1 98.81 82 THR B O 1
ATOM 2387 N N . ILE B 1 83 ? 2.068 -15.828 -3.158 1 98.75 83 ILE B N 1
ATOM 2388 C CA . ILE B 1 83 ? 1.526 -15.438 -1.86 1 98.75 83 ILE B CA 1
ATOM 2389 C C . ILE B 1 83 ? 0.132 -14.836 -2.043 1 98.75 83 ILE B C 1
ATOM 2391 O O . ILE B 1 83 ? -0.055 -13.914 -2.834 1 98.75 83 ILE B O 1
ATOM 2395 N N . LEU B 1 84 ? -0.836 -15.438 -1.374 1 98.5 84 LEU B N 1
ATOM 2396 C CA . LEU B 1 84 ? -2.15 -14.812 -1.266 1 98.5 84 LEU B CA 1
ATOM 2397 C C . LEU B 1 84 ? -2.197 -13.852 -0.082 1 98.5 84 LEU B C 1
ATOM 2399 O O . LEU B 1 84 ? -1.93 -14.242 1.055 1 98.5 84 LEU B O 1
ATOM 2403 N N . VAL B 1 85 ? -2.453 -12.625 -0.391 1 98.12 85 VAL B N 1
ATOM 2404 C CA . VAL B 1 85 ? -2.646 -11.625 0.654 1 98.12 85 VAL B CA 1
ATOM 2405 C C . VAL B 1 85 ? -4.137 -11.469 0.951 1 98.12 85 VAL B C 1
ATOM 2407 O O . VAL B 1 85 ? -4.895 -10.992 0.104 1 98.12 85 VAL B O 1
ATOM 2410 N N . LEU B 1 86 ? -4.516 -11.828 2.162 1 96.56 86 LEU B N 1
ATOM 2411 C CA . LEU B 1 86 ? -5.914 -11.852 2.57 1 96.56 86 LEU B CA 1
ATOM 2412 C C . LEU B 1 86 ? -6.23 -10.68 3.496 1 96.56 86 LEU B C 1
ATOM 2414 O O . LEU B 1 86 ? -5.492 -10.422 4.445 1 96.56 86 LEU B O 1
ATOM 2418 N N . SER B 1 87 ? -7.25 -9.977 3.107 1 95.69 87 SER B N 1
ATOM 2419 C CA . SER B 1 87 ? -7.793 -8.93 3.967 1 95.69 87 SER B CA 1
ATOM 2420 C C . SER B 1 87 ? -8.664 -9.516 5.074 1 95.69 87 SER B C 1
ATOM 2422 O O . SER B 1 87 ? -9.57 -10.305 4.801 1 95.69 87 SER B O 1
ATOM 2424 N N . ASP B 1 88 ? -8.344 -9.164 6.328 1 91.69 88 ASP B N 1
ATOM 2425 C CA . ASP B 1 88 ? -9.148 -9.594 7.465 1 91.69 88 ASP B CA 1
ATOM 2426 C C . ASP B 1 88 ? -10.312 -8.633 7.711 1 91.69 88 ASP B C 1
ATOM 2428 O O . ASP B 1 88 ? -10.102 -7.484 8.102 1 91.69 88 ASP B O 1
ATOM 2432 N N . LEU B 1 89 ? -11.5 -9.109 7.504 1 87.56 89 LEU B N 1
ATOM 2433 C CA . LEU B 1 89 ? -12.68 -8.25 7.566 1 87.56 89 LEU B CA 1
ATOM 2434 C C . LEU B 1 89 ? -13.336 -8.328 8.938 1 87.56 89 LEU B C 1
ATOM 2436 O O . LEU B 1 89 ? -14.383 -7.715 9.164 1 87.56 89 LEU B O 1
ATOM 2440 N N . SER B 1 90 ? -12.617 -9.039 9.812 1 79.81 90 SER B N 1
ATOM 2441 C CA . SER B 1 90 ? -13.219 -9.211 11.125 1 79.81 90 SER B CA 1
ATOM 2442 C C . SER B 1 90 ? -13.148 -7.918 11.938 1 79.81 90 SER B C 1
ATOM 2444 O O . SER B 1 90 ? -12.18 -7.156 11.812 1 79.81 90 SER B O 1
ATOM 2446 N N . LEU B 1 91 ? -14.102 -7.621 12.633 1 61.47 91 LEU B N 1
ATOM 2447 C CA . LEU B 1 91 ? -14.164 -6.48 13.539 1 61.47 91 LEU B CA 1
ATOM 2448 C C . LEU B 1 91 ? -13.156 -6.633 14.672 1 61.47 91 LEU B C 1
ATOM 2450 O O . LEU B 1 91 ? -12.734 -5.641 15.273 1 61.47 91 LEU B O 1
ATOM 2454 N N . SER B 1 92 ? -12.773 -7.77 14.922 1 54.25 92 SER B N 1
ATOM 2455 C CA . SER B 1 92 ? -11.922 -8.07 16.062 1 54.25 92 SER B CA 1
ATOM 2456 C C . SER B 1 92 ? -10.508 -7.543 15.859 1 54.25 92 SER B C 1
ATOM 2458 O O . SER B 1 92 ? -9.789 -7.266 16.828 1 54.25 92 SER B O 1
ATOM 2460 N N . VAL B 1 93 ? -10.023 -7.332 14.672 1 51.12 93 VAL B N 1
ATOM 2461 C CA . VAL B 1 93 ? -8.68 -6.824 14.422 1 51.12 93 VAL B CA 1
ATOM 2462 C C . VAL B 1 93 ? -8.562 -5.395 14.945 1 51.12 93 VAL B C 1
ATOM 2464 O O . VAL B 1 93 ? -7.5 -4.984 15.414 1 51.12 93 VAL B O 1
ATOM 2467 N N . CYS B 1 94 ? -9.477 -4.508 14.812 1 42.69 94 CYS B N 1
ATOM 2468 C CA . CYS B 1 94 ? -9.469 -3.1 15.188 1 42.69 94 CYS B CA 1
ATOM 2469 C C . CYS B 1 94 ? -9.602 -2.941 16.703 1 42.69 94 CYS B C 1
ATOM 2471 O O . CYS B 1 94 ? -9.453 -1.838 17.234 1 42.69 94 CYS B O 1
ATOM 2473 N N . ARG B 1 95 ? -9.82 -3.832 17.391 1 38.66 95 ARG B N 1
ATOM 2474 C CA . ARG B 1 95 ? -10.156 -3.662 18.797 1 38.66 95 ARG B CA 1
ATOM 2475 C C . ARG B 1 95 ? -8.938 -3.238 19.609 1 38.66 95 ARG B C 1
ATOM 2477 O O . ARG B 1 95 ? -9.031 -2.998 20.812 1 38.66 95 ARG B O 1
ATOM 2484 N N . VAL B 1 96 ? -7.703 -3.23 19.016 1 35.53 96 VAL B N 1
ATOM 2485 C CA . VAL B 1 96 ? -6.617 -2.822 19.906 1 35.53 96 VAL B CA 1
ATOM 2486 C C . VAL B 1 96 ? -6.688 -1.317 20.156 1 35.53 96 VAL B C 1
ATOM 2488 O O . VAL B 1 96 ? -5.879 -0.766 20.906 1 35.53 96 VAL B O 1
ATOM 2491 N N . LEU B 1 97 ? -7.402 -0.614 19.406 1 35.47 97 LEU B N 1
ATOM 2492 C CA . LEU B 1 97 ? -7.059 0.803 19.359 1 35.47 97 LEU B CA 1
ATOM 2493 C C . LEU B 1 97 ? -7.309 1.476 20.703 1 35.47 97 LEU B C 1
ATOM 2495 O O . LEU B 1 97 ? -6.824 2.582 20.953 1 35.47 97 LEU B O 1
ATOM 2499 N N . PHE B 1 98 ? -8.359 1.2 21.406 1 33.47 98 PHE B N 1
ATOM 2500 C CA . PHE B 1 98 ? -8.836 2.299 22.234 1 33.47 98 PHE B CA 1
ATOM 2501 C C . PHE B 1 98 ? -8.008 2.414 23.5 1 33.47 98 PHE B C 1
ATOM 2503 O O . PHE B 1 98 ? -8.5 2.135 24.594 1 33.47 98 PHE B O 1
ATOM 2510 N N . VAL B 1 99 ? -6.824 1.79 23.609 1 31.3 99 VAL B N 1
ATOM 2511 C CA . VAL B 1 99 ? -6.246 2.189 24.891 1 31.3 99 VAL B CA 1
ATOM 2512 C C . VAL B 1 99 ? -5.77 3.639 24.812 1 31.3 99 VAL B C 1
ATOM 2514 O O . VAL B 1 99 ? -5.02 4.004 23.906 1 31.3 99 VAL B O 1
ATOM 2517 N N . ASP B 1 100 ? -6.453 4.539 25.25 1 30.27 100 ASP B N 1
ATOM 2518 C CA . ASP B 1 100 ? -6.035 5.914 25.516 1 30.27 100 ASP B CA 1
ATOM 2519 C C . ASP B 1 100 ? -4.676 5.949 26.203 1 30.27 100 ASP B C 1
ATOM 2521 O O . ASP B 1 100 ? -4.543 5.512 27.359 1 30.27 100 ASP B O 1
ATOM 2525 N N . PRO B 1 101 ? -3.574 5.984 25.422 1 31.36 101 PRO B N 1
ATOM 2526 C CA . PRO B 1 101 ? -2.295 6.039 26.141 1 31.36 101 PRO B CA 1
ATOM 2527 C C . PRO B 1 101 ? -2.301 7.039 27.281 1 31.36 101 PRO B C 1
ATOM 2529 O O . PRO B 1 101 ? -1.434 6.984 28.172 1 31.36 101 PRO B O 1
ATOM 2532 N N . GLU B 1 102 ? -2.955 8.18 27.016 1 32.22 102 GLU B N 1
ATOM 2533 C CA . GLU B 1 102 ? -2.752 9.195 28.047 1 32.22 102 GLU B CA 1
ATOM 2534 C C . GLU B 1 102 ? -3.18 8.672 29.422 1 32.22 102 GLU B C 1
ATOM 2536 O O . GLU B 1 102 ? -2.744 9.195 30.453 1 32.22 102 GLU B O 1
ATOM 2541 N N . LYS B 1 103 ? -4.465 8.25 29.547 1 33.91 103 LYS B N 1
ATOM 2542 C CA . LYS B 1 103 ? -4.801 8.078 30.953 1 33.91 103 LYS B CA 1
ATOM 2543 C C . LYS B 1 103 ? -3.975 6.965 31.578 1 33.91 103 LYS B C 1
ATOM 2545 O O . LYS B 1 103 ? -3.506 7.098 32.719 1 33.91 103 LYS B O 1
ATOM 2550 N N . ASP B 1 104 ? -4.309 5.66 31.359 1 31.66 104 ASP B N 1
ATOM 2551 C CA . ASP B 1 104 ? -3.594 4.68 32.156 1 31.66 104 ASP B CA 1
ATOM 2552 C C . ASP B 1 104 ? -2.17 4.473 31.656 1 31.66 104 ASP B C 1
ATOM 2554 O O . ASP B 1 104 ? -1.963 3.822 30.625 1 31.66 104 ASP B O 1
ATOM 2558 N N . ALA B 1 105 ? -1.339 5.465 31.641 1 30.48 105 ALA B N 1
ATOM 2559 C CA . ALA B 1 105 ? 0.117 5.355 31.672 1 30.48 105 ALA B CA 1
ATOM 2560 C C . ALA B 1 105 ? 0.554 4.156 32.5 1 30.48 105 ALA B C 1
ATOM 2562 O O . ALA B 1 105 ? 1.132 4.32 33.594 1 30.48 105 ALA B O 1
ATOM 2563 N N . PRO B 1 106 ? -0.135 2.914 32.594 1 31.86 106 PRO B N 1
ATOM 2564 C CA . PRO B 1 106 ? 0.661 2.092 33.5 1 31.86 106 PRO B CA 1
ATOM 2565 C C . PRO B 1 106 ? 2.146 2.084 33.156 1 31.86 106 PRO B C 1
ATOM 2567 O O . PRO B 1 106 ? 2.51 2.32 32 1 31.86 106 PRO B O 1
ATOM 2570 N N . THR B 1 107 ? 3.061 2.268 34.125 1 31.77 107 THR B N 1
ATOM 2571 C CA . THR B 1 107 ? 4.508 2.084 34.094 1 31.77 107 THR B CA 1
ATOM 2572 C C . THR B 1 107 ? 4.906 0.975 33.125 1 31.77 107 THR B C 1
ATOM 2574 O O . THR B 1 107 ? 5.809 1.152 32.312 1 31.77 107 THR B O 1
ATOM 2577 N N . GLY B 1 108 ? 5.027 -0.387 33.656 1 31.2 108 GLY B N 1
ATOM 2578 C CA . GLY B 1 108 ? 5.891 -1.52 33.375 1 31.2 108 GLY B CA 1
ATOM 2579 C C . GLY B 1 108 ? 5.562 -2.186 32.031 1 31.2 108 GLY B C 1
ATOM 2580 O O . GLY B 1 108 ? 4.504 -1.936 31.453 1 31.2 108 GLY B O 1
ATOM 2581 N N . MET B 1 109 ? 6.617 -2.949 31.281 1 32.75 109 MET B N 1
ATOM 2582 C CA . MET B 1 109 ? 6.762 -3.939 30.219 1 32.75 109 MET B CA 1
ATOM 2583 C C . MET B 1 109 ? 5.566 -4.887 30.188 1 32.75 109 MET B C 1
ATOM 2585 O O . MET B 1 109 ? 5.219 -5.422 29.141 1 32.75 109 MET B O 1
ATOM 2589 N N . GLY B 1 110 ? 5 -5.168 31.375 1 31.73 110 GLY B N 1
ATOM 2590 C CA . GLY B 1 110 ? 4.027 -6.223 31.609 1 31.73 110 GLY B CA 1
ATOM 2591 C C . GLY B 1 110 ? 2.684 -5.953 30.953 1 31.73 110 GLY B C 1
ATOM 2592 O O . GLY B 1 110 ? 2.041 -6.875 30.438 1 31.73 110 GLY B O 1
ATOM 2593 N N . LEU B 1 111 ? 2.197 -4.672 31.219 1 32.81 111 LEU B N 1
ATOM 2594 C CA . LEU B 1 111 ? 0.818 -4.418 30.812 1 32.81 111 LEU B CA 1
ATOM 2595 C C . LEU B 1 111 ? 0.705 -4.32 29.297 1 32.81 111 LEU B C 1
ATOM 2597 O O . LEU B 1 111 ? -0.335 -4.656 28.719 1 32.81 111 LEU B O 1
ATOM 2601 N N . LEU B 1 112 ? 1.69 -3.865 28.641 1 34.78 112 LEU B N 1
ATOM 2602 C CA . LEU B 1 112 ? 1.744 -3.893 27.188 1 34.78 112 LEU B CA 1
ATOM 2603 C C . LEU B 1 112 ? 1.622 -5.32 26.672 1 34.78 112 LEU B C 1
ATOM 2605 O O . LEU B 1 112 ? 0.906 -5.57 25.688 1 34.78 112 LEU B O 1
ATOM 2609 N N . LEU B 1 113 ? 2.369 -6.18 27.344 1 33.88 113 LEU B N 1
ATOM 2610 C CA . LEU B 1 113 ? 2.295 -7.613 27.078 1 33.88 113 LEU B CA 1
ATOM 2611 C C . LEU B 1 113 ? 0.906 -8.156 27.406 1 33.88 113 LEU B C 1
ATOM 2613 O O . LEU B 1 113 ? 0.375 -8.992 26.672 1 33.88 113 LEU B O 1
ATOM 2617 N N . LEU B 1 114 ? 0.34 -7.754 28.609 1 34.91 114 LEU B N 1
ATOM 2618 C CA . LEU B 1 114 ? -0.993 -8.203 29 1 34.91 114 LEU B CA 1
ATOM 2619 C C . LEU B 1 114 ? -2.039 -7.715 28 1 34.91 114 LEU B C 1
ATOM 2621 O O . LEU B 1 114 ? -2.947 -8.461 27.625 1 34.91 114 LEU B O 1
ATOM 2625 N N . THR B 1 115 ? -1.963 -6.453 27.578 1 37.12 115 THR B N 1
ATOM 2626 C CA . THR B 1 115 ? -2.963 -5.938 26.641 1 37.12 115 THR B CA 1
ATOM 2627 C C . THR B 1 115 ? -2.826 -6.605 25.281 1 37.12 115 THR B C 1
ATOM 2629 O O . THR B 1 115 ? -3.807 -6.73 24.547 1 37.12 115 THR B O 1
ATOM 2632 N N . TYR B 1 116 ? -1.679 -6.898 24.844 1 36.47 116 TYR B N 1
ATOM 2633 C CA . TYR B 1 116 ? -1.445 -7.727 23.656 1 36.47 116 TYR B CA 1
ATOM 2634 C C . TYR B 1 116 ? -2.064 -9.109 23.828 1 36.47 116 TYR B C 1
ATOM 2636 O O . TYR B 1 116 ? -2.771 -9.594 22.938 1 36.47 116 TYR B O 1
ATOM 2644 N N . TYR B 1 117 ? -1.808 -9.789 24.891 1 38.41 117 TYR B N 1
ATOM 2645 C CA . TYR B 1 117 ? -2.381 -11.094 25.203 1 38.41 117 TYR B CA 1
ATOM 2646 C C . TYR B 1 117 ? -3.848 -10.969 25.594 1 38.41 117 TYR B C 1
ATOM 2648 O O . TYR B 1 117 ? -4.664 -11.836 25.25 1 38.41 117 TYR B O 1
ATOM 2656 N N . THR B 1 118 ? -4.238 -9.992 26.406 1 38.44 118 THR B N 1
ATOM 2657 C CA . THR B 1 118 ? -5.645 -9.844 26.766 1 38.44 118 THR B CA 1
ATOM 2658 C C . THR B 1 118 ? -6.465 -9.375 25.578 1 38.44 118 THR B C 1
ATOM 2660 O O . THR B 1 118 ? -7.621 -9.773 25.422 1 38.44 118 THR B O 1
ATOM 2663 N N . ASN B 1 119 ? -5.996 -8.586 24.719 1 39.53 119 ASN B N 1
ATOM 2664 C CA . ASN B 1 119 ? -6.746 -8.258 23.516 1 39.53 119 ASN B CA 1
ATOM 2665 C C . ASN B 1 119 ? -6.957 -9.484 22.625 1 39.53 119 ASN B C 1
ATOM 2667 O O . ASN B 1 119 ? -8.031 -9.664 22.047 1 39.53 119 ASN B O 1
ATOM 2671 N N . THR B 1 120 ? -6.074 -10.359 22.5 1 38.34 120 THR B N 1
ATOM 2672 C CA . THR B 1 120 ? -6.344 -11.641 21.859 1 38.34 120 THR B CA 1
ATOM 2673 C C . THR B 1 120 ? -7.371 -12.438 22.672 1 38.34 120 THR B C 1
ATOM 2675 O O . THR B 1 120 ? -8.328 -12.969 22.109 1 38.34 120 THR B O 1
ATOM 2678 N N . ILE B 1 121 ? -7.168 -12.609 23.984 1 39.16 121 ILE B N 1
ATOM 2679 C CA . ILE B 1 121 ? -8.102 -13.391 24.781 1 39.16 121 ILE B CA 1
ATOM 2680 C C . ILE B 1 121 ? -9.398 -12.602 24.969 1 39.16 121 ILE B C 1
ATOM 2682 O O . ILE B 1 121 ? -10.492 -13.148 24.812 1 39.16 121 ILE B O 1
ATOM 2686 N N . LEU B 1 122 ? -9.391 -11.383 25.359 1 41.75 122 LEU B N 1
ATOM 2687 C CA . LEU B 1 122 ? -10.625 -10.633 25.547 1 41.75 122 LEU B CA 1
ATOM 2688 C C . LEU B 1 122 ? -11.32 -10.367 24.219 1 41.75 122 LEU B C 1
ATOM 2690 O O . LEU B 1 122 ? -12.547 -10.367 24.141 1 41.75 122 LEU B O 1
ATOM 2694 N N . ASN B 1 123 ? -10.734 -10.18 23.172 1 41.91 123 ASN B N 1
ATOM 2695 C CA . ASN B 1 123 ? -11.367 -10.18 21.844 1 41.91 123 ASN B CA 1
ATOM 2696 C C . ASN B 1 123 ? -12.039 -11.516 21.547 1 41.91 123 ASN B C 1
ATOM 2698 O O . ASN B 1 123 ? -13.125 -11.547 20.969 1 41.91 123 ASN B O 1
ATOM 2702 N N . VAL B 1 124 ? -11.477 -12.562 21.938 1 40.34 124 VAL B N 1
ATOM 2703 C CA . VAL B 1 124 ? -12.172 -13.844 21.859 1 40.34 124 VAL B CA 1
ATOM 2704 C C . VAL B 1 124 ? -13.359 -13.852 22.812 1 40.34 124 VAL B C 1
ATOM 2706 O O . VAL B 1 124 ? -14.445 -14.32 22.469 1 40.34 124 VAL B O 1
ATOM 2709 N N . LEU B 1 125 ? -13.18 -13.328 24.031 1 45.09 125 LEU B N 1
ATOM 2710 C CA . LEU B 1 125 ? -14.266 -13.469 24.984 1 45.09 125 LEU B CA 1
ATOM 2711 C C . LEU B 1 125 ? -15.203 -12.266 24.922 1 45.09 125 LEU B C 1
ATOM 2713 O O . LEU B 1 125 ? -16.422 -12.414 25.047 1 45.09 125 LEU B O 1
ATOM 2717 N N . PHE B 1 126 ? -14.719 -11.039 24.719 1 47.16 126 PHE B N 1
ATOM 2718 C CA . PHE B 1 126 ? -15.578 -9.867 24.812 1 47.16 126 PHE B CA 1
ATOM 2719 C C . PHE B 1 126 ? -15.578 -9.094 23.5 1 47.16 126 PHE B C 1
ATOM 2721 O O . PHE B 1 126 ? -16.062 -7.965 23.422 1 47.16 126 PHE B O 1
ATOM 2728 N N . GLY B 1 127 ? -15.125 -9.539 22.5 1 45.62 127 GLY B N 1
ATOM 2729 C CA . GLY B 1 127 ? -15.094 -8.977 21.156 1 45.62 127 GLY B CA 1
ATOM 2730 C C . GLY B 1 127 ? -16.438 -8.469 20.688 1 45.62 127 GLY B C 1
ATOM 2731 O O . GLY B 1 127 ? -16.547 -7.379 20.125 1 45.62 127 GLY B O 1
ATOM 2732 N N . TRP B 1 128 ? -17.391 -9.141 21.062 1 49.34 128 TRP B N 1
ATOM 2733 C CA . TRP B 1 128 ? -18.75 -8.758 20.703 1 49.34 128 TRP B CA 1
ATOM 2734 C C . TRP B 1 128 ? -19.188 -7.504 21.438 1 49.34 128 TRP B C 1
ATOM 2736 O O . TRP B 1 128 ? -19.922 -6.676 20.906 1 49.34 128 TRP B O 1
ATOM 2746 N N . ILE B 1 129 ? -18.719 -7.328 22.578 1 48.47 129 ILE B N 1
ATOM 2747 C CA . ILE B 1 129 ? -19.109 -6.16 23.359 1 48.47 129 ILE B CA 1
ATOM 2748 C C . ILE B 1 129 ? -18.391 -4.918 22.812 1 48.47 129 ILE B C 1
ATOM 2750 O O . ILE B 1 129 ? -19.016 -3.855 22.688 1 48.47 129 ILE B O 1
ATOM 2754 N N . PHE B 1 130 ? -17.25 -5.066 22.484 1 45.88 130 PHE B N 1
ATOM 2755 C CA . PHE B 1 130 ? -16.5 -3.932 21.953 1 45.88 130 PHE B CA 1
ATOM 2756 C C . PHE B 1 130 ? -16.984 -3.562 20.562 1 45.88 130 PHE B C 1
ATOM 2758 O O . PHE B 1 130 ? -17.094 -2.379 20.234 1 45.88 130 PHE B O 1
ATOM 2765 N N . ASP B 1 131 ? -17.359 -4.59 19.797 1 46.06 131 ASP B N 1
ATOM 2766 C CA . ASP B 1 131 ? -18.094 -4.312 18.547 1 46.06 131 ASP B CA 1
ATOM 2767 C C . ASP B 1 131 ? -19.328 -3.461 18.828 1 46.06 131 ASP B C 1
ATOM 2769 O O . ASP B 1 131 ? -19.609 -2.52 18.078 1 46.06 131 ASP B O 1
ATOM 2773 N N . LEU B 1 132 ? -19.859 -3.84 19.75 1 47.22 132 LEU B N 1
ATOM 2774 C CA . LEU B 1 132 ? -21.062 -3.113 20.141 1 47.22 132 LEU B CA 1
ATOM 2775 C C . LEU B 1 132 ? -20.703 -1.709 20.625 1 47.22 132 LEU B C 1
ATOM 2777 O O . LEU B 1 132 ? -21.391 -0.744 20.297 1 47.22 132 LEU B O 1
ATOM 2781 N N . PHE B 1 133 ? -19.641 -1.615 21.297 1 47.41 133 PHE B N 1
ATOM 2782 C CA . PHE B 1 133 ? -19.234 -0.314 21.828 1 47.41 133 PHE B CA 1
ATOM 2783 C C . PHE B 1 133 ? -18.703 0.582 20.703 1 47.41 133 PHE B C 1
ATOM 2785 O O . PHE B 1 133 ? -19.109 1.746 20.594 1 47.41 133 PHE B O 1
ATOM 2792 N N . PHE B 1 134 ? -17.812 0.104 19.859 1 47.41 134 PHE B N 1
ATOM 2793 C CA . PHE B 1 134 ? -17.359 0.905 18.734 1 47.41 134 PHE B CA 1
ATOM 2794 C C . PHE B 1 134 ? -18.5 1.177 17.766 1 47.41 134 PHE B C 1
ATOM 2796 O O . PHE B 1 134 ? -18.609 2.275 17.219 1 47.41 134 PHE B O 1
ATOM 2803 N N . SER B 1 135 ? -19.266 0.161 17.547 1 47.47 135 SER B N 1
ATOM 2804 C CA . SER B 1 135 ? -20.516 0.424 16.844 1 47.47 135 SER B CA 1
ATOM 2805 C C . SER B 1 135 ? -21.344 1.485 17.547 1 47.47 135 SER B C 1
ATOM 2807 O O . SER B 1 135 ? -21.922 2.365 16.906 1 47.47 135 SER B O 1
ATOM 2809 N N . PHE B 1 136 ? -21.312 1.269 18.734 1 46.97 136 PHE B N 1
ATOM 2810 C CA . PHE B 1 136 ? -22.047 2.246 19.531 1 46.97 136 PHE B CA 1
ATOM 2811 C C . PHE B 1 136 ? -21.359 3.607 19.484 1 46.97 136 PHE B C 1
ATOM 2813 O O . PHE B 1 136 ? -22.031 4.637 19.312 1 46.97 136 PHE B O 1
ATOM 2820 N N . LEU B 1 137 ? -20.125 3.615 19.703 1 46.47 137 LEU B N 1
ATOM 2821 C CA . LEU B 1 137 ? -19.406 4.887 19.625 1 46.47 137 LEU B CA 1
ATOM 2822 C C . LEU B 1 137 ? -19.516 5.484 18.234 1 46.47 137 LEU B C 1
ATOM 2824 O O . LEU B 1 137 ? -19.578 6.707 18.078 1 46.47 137 LEU B O 1
ATOM 2828 N N . ARG B 1 138 ? -19.328 4.562 17.281 1 45.19 138 ARG B N 1
ATOM 2829 C CA . ARG B 1 138 ? -19.625 5.02 15.93 1 45.19 138 ARG B CA 1
ATOM 2830 C C . ARG B 1 138 ? -21.047 5.594 15.852 1 45.19 138 ARG B C 1
ATOM 2832 O O . ARG B 1 138 ? -21.297 6.516 15.078 1 45.19 138 ARG B O 1
ATOM 2839 N N . LEU B 1 139 ? -21.922 4.898 16.422 1 43.19 139 LEU B N 1
ATOM 2840 C CA . LEU B 1 139 ? -23.281 5.445 16.469 1 43.19 139 LEU B CA 1
ATOM 2841 C C . LEU B 1 139 ? -23.266 6.875 17 1 43.19 139 LEU B C 1
ATOM 2843 O O . LEU B 1 139 ? -24.125 7.68 16.641 1 43.19 139 LEU B O 1
ATOM 2847 N N . PHE B 1 140 ? -22.5 7.062 17.938 1 41.59 140 PHE B N 1
ATOM 2848 C CA . PHE B 1 140 ? -22.516 8.398 18.516 1 41.59 140 PHE B CA 1
ATOM 2849 C C . PHE B 1 140 ? -21.5 9.305 17.828 1 41.59 140 PHE B C 1
ATOM 2851 O O . PHE B 1 140 ? -21.641 10.523 17.844 1 41.59 140 PHE B O 1
ATOM 2858 N N . ARG B 1 141 ? -20.328 8.797 17.656 1 41.28 141 ARG B N 1
ATOM 2859 C CA . ARG B 1 141 ? -19.406 9.633 16.891 1 41.28 141 ARG B CA 1
ATOM 2860 C C . ARG B 1 141 ? -19.781 9.648 15.414 1 41.28 141 ARG B C 1
ATOM 2862 O O . ARG B 1 141 ? -19.922 8.586 14.797 1 41.28 141 ARG B O 1
ATOM 2869 N N . THR B 1 142 ? -20.609 10.578 15.023 1 35.72 142 THR B N 1
ATOM 2870 C CA . THR B 1 142 ? -21.062 10.953 13.688 1 35.72 142 THR B CA 1
ATOM 2871 C C . THR B 1 142 ? -19.938 10.789 12.664 1 35.72 142 THR B C 1
ATOM 2873 O O . THR B 1 142 ? -19.922 11.469 11.641 1 35.72 142 THR B O 1
ATOM 2876 N N . SER B 1 143 ? -18.844 10.312 13.086 1 38.75 143 SER B N 1
ATOM 2877 C CA . SER B 1 143 ? -18 10.461 11.906 1 38.75 143 SER B CA 1
ATOM 2878 C C . SER B 1 143 ? -18.562 9.68 10.727 1 38.75 143 SER B C 1
ATOM 2880 O O . SER B 1 143 ? -18.812 8.477 10.828 1 38.75 143 SER B O 1
ATOM 2882 N N . PRO B 1 144 ? -19.609 10.164 9.945 1 43.03 144 PRO B N 1
ATOM 2883 C CA . PRO B 1 144 ? -20.031 9.5 8.711 1 43.03 144 PRO B CA 1
ATOM 2884 C C . PRO B 1 144 ? -18.984 8.523 8.188 1 43.03 144 PRO B C 1
ATOM 2886 O O . PRO B 1 144 ? -17.781 8.727 8.391 1 43.03 144 PRO B O 1
ATOM 2889 N N . ARG B 1 145 ? -19.391 7.32 8.117 1 52.44 145 ARG B N 1
ATOM 2890 C CA . ARG B 1 145 ? -18.562 6.203 7.695 1 52.44 145 ARG B CA 1
ATOM 2891 C C . ARG B 1 145 ? -17.531 6.652 6.652 1 52.44 145 ARG B C 1
ATOM 2893 O O . ARG B 1 145 ? -17.906 7.062 5.551 1 52.44 145 ARG B O 1
ATOM 2900 N N . ARG B 1 146 ? -16.266 7.137 7.012 1 71.12 146 ARG B N 1
ATOM 2901 C CA . ARG B 1 146 ? -15.172 7.656 6.199 1 71.12 146 ARG B CA 1
ATOM 2902 C C . ARG B 1 146 ? -14.797 6.672 5.094 1 71.12 146 ARG B C 1
ATOM 2904 O O . ARG B 1 146 ? -14.734 7.043 3.92 1 71.12 146 ARG B O 1
ATOM 2911 N N . PHE B 1 147 ? -14.477 5.496 5.367 1 83 147 PHE B N 1
ATOM 2912 C CA . PHE B 1 147 ? -14.211 4.41 4.434 1 83 147 PHE B CA 1
ATOM 2913 C C . PHE B 1 147 ? -14.672 3.076 5.004 1 83 147 PHE B C 1
ATOM 2915 O O . PHE B 1 147 ? -14.938 2.967 6.203 1 83 147 PHE B O 1
ATOM 2922 N N . SER B 1 148 ? -15.102 2.162 4.141 1 89.12 148 SER B N 1
ATOM 2923 C CA . SER B 1 148 ? -15.547 0.834 4.551 1 89.12 148 SER B CA 1
ATOM 2924 C C . SER B 1 148 ? -14.414 0.049 5.203 1 89.12 148 SER B C 1
ATOM 2926 O O . SER B 1 148 ? -13.234 0.353 4.992 1 89.12 148 SER B O 1
ATOM 2928 N N . ARG B 1 149 ? -14.75 -0.854 6.012 1 87.31 149 ARG B N 1
ATOM 2929 C CA . ARG B 1 149 ? -13.773 -1.757 6.605 1 87.31 149 ARG B CA 1
ATOM 2930 C C . ARG B 1 149 ? -12.953 -2.463 5.531 1 87.31 149 ARG B C 1
ATOM 2932 O O . ARG B 1 149 ? -11.758 -2.693 5.707 1 87.31 149 ARG B O 1
ATOM 2939 N N . GLU B 1 150 ? -13.625 -2.857 4.512 1 91.69 150 GLU B N 1
ATOM 2940 C CA . GLU B 1 150 ? -12.953 -3.494 3.381 1 91.69 150 GLU B CA 1
ATOM 2941 C C . GLU B 1 150 ? -11.883 -2.584 2.789 1 91.69 150 GLU B C 1
ATOM 2943 O O . GLU B 1 150 ? -10.734 -3.002 2.611 1 91.69 150 GLU B O 1
ATOM 2948 N N . ALA B 1 151 ? -12.258 -1.354 2.572 1 93.88 151 ALA B N 1
ATOM 2949 C CA . ALA B 1 151 ? -11.312 -0.393 2.002 1 93.88 151 ALA B CA 1
ATOM 2950 C C . ALA B 1 151 ? -10.133 -0.16 2.939 1 93.88 151 ALA B C 1
ATOM 2952 O O . ALA B 1 151 ? -8.977 -0.141 2.502 1 93.88 151 ALA B O 1
ATOM 2953 N N . TRP B 1 152 ? -10.469 -0.049 4.168 1 93.69 152 TRP B N 1
ATOM 2954 C CA . TRP B 1 152 ? -9.445 0.15 5.191 1 93.69 152 TRP B CA 1
ATOM 2955 C C . TRP B 1 152 ? -8.461 -1.017 5.211 1 93.69 152 TRP B C 1
ATOM 2957 O O . TRP B 1 152 ? -7.246 -0.813 5.176 1 93.69 152 TRP B O 1
ATOM 2967 N N . SER B 1 153 ? -8.945 -2.182 5.273 1 94.5 153 SER B N 1
ATOM 2968 C CA . SER B 1 153 ? -8.102 -3.369 5.34 1 94.5 153 SER B CA 1
ATOM 2969 C C . SER B 1 153 ? -7.309 -3.559 4.047 1 94.5 153 SER B C 1
ATOM 2971 O O . SER B 1 153 ? -6.152 -3.979 4.082 1 94.5 153 SER B O 1
ATOM 2973 N N . PHE B 1 154 ? -7.883 -3.24 2.904 1 96.88 154 PHE B N 1
ATOM 2974 C CA . PHE B 1 154 ? -7.184 -3.35 1.629 1 96.88 154 PHE B CA 1
ATOM 2975 C C . PHE B 1 154 ? -6.004 -2.391 1.573 1 96.88 154 PHE B C 1
ATOM 2977 O O . PHE B 1 154 ? -4.953 -2.725 1.021 1 96.88 154 PHE B O 1
ATOM 2984 N N . GLN B 1 155 ? -6.18 -1.234 2.094 1 97.69 155 GLN B N 1
ATOM 2985 C CA . GLN B 1 155 ? -5.055 -0.309 2.146 1 97.69 155 GLN B CA 1
ATOM 2986 C C . GLN B 1 155 ? -3.893 -0.9 2.941 1 97.69 155 GLN B C 1
ATOM 2988 O O . GLN B 1 155 ? -2.736 -0.799 2.531 1 97.69 155 GLN B O 1
ATOM 2993 N N . GLN B 1 156 ? -4.23 -1.529 4.051 1 96.69 156 GLN B N 1
ATOM 2994 C CA . GLN B 1 156 ? -3.191 -2.166 4.855 1 96.69 156 GLN B CA 1
ATOM 2995 C C . GLN B 1 156 ? -2.51 -3.291 4.078 1 96.69 156 GLN B C 1
ATOM 2997 O O . GLN B 1 156 ? -1.292 -3.461 4.164 1 96.69 156 GLN B O 1
ATOM 3002 N N . CYS B 1 157 ? -3.285 -4.062 3.371 1 98 157 CYS B N 1
ATOM 3003 C CA . CYS B 1 157 ? -2.715 -5.086 2.502 1 98 157 CYS B CA 1
ATOM 3004 C C . CYS B 1 157 ? -1.776 -4.469 1.474 1 98 157 CYS B C 1
ATOM 3006 O O . CYS B 1 157 ? -0.752 -5.062 1.126 1 98 157 CYS B O 1
ATOM 3008 N N . GLY B 1 158 ? -2.154 -3.254 0.982 1 98.56 158 GLY B N 1
ATOM 3009 C CA . GLY B 1 158 ? -1.294 -2.545 0.049 1 98.56 158 GLY B CA 1
ATOM 3010 C C . GLY B 1 158 ? 0.086 -2.256 0.609 1 98.56 158 GLY B C 1
ATOM 3011 O O . GLY B 1 158 ? 1.092 -2.422 -0.085 1 98.56 158 GLY B O 1
ATOM 3012 N N . PHE B 1 159 ? 0.134 -1.85 1.856 1 98.31 159 PHE B N 1
ATOM 3013 C CA . PHE B 1 159 ? 1.414 -1.611 2.512 1 98.31 159 PHE B CA 1
ATOM 3014 C C . PHE B 1 159 ? 2.256 -2.881 2.533 1 98.31 159 PHE B C 1
ATOM 3016 O O . PHE B 1 159 ? 3.441 -2.854 2.193 1 98.31 159 PHE B O 1
ATOM 3023 N N . MET B 1 160 ? 1.641 -3.969 2.895 1 97.31 160 MET B N 1
ATOM 3024 C CA . MET B 1 160 ? 2.297 -5.27 2.982 1 97.31 160 MET B CA 1
ATOM 3025 C C . MET B 1 160 ? 2.826 -5.703 1.62 1 97.31 160 MET B C 1
ATOM 3027 O O . MET B 1 160 ? 3.99 -6.086 1.493 1 97.31 160 MET B O 1
ATOM 3031 N N . ILE B 1 161 ? 2 -5.598 0.642 1 98.75 161 ILE B N 1
ATOM 3032 C CA . ILE B 1 161 ? 2.352 -6.047 -0.701 1 98.75 161 ILE B CA 1
ATOM 3033 C C . ILE B 1 161 ? 3.516 -5.215 -1.234 1 98.75 161 ILE B C 1
ATOM 3035 O O . ILE B 1 161 ? 4.457 -5.758 -1.82 1 98.75 161 ILE B O 1
ATOM 3039 N N . GLN B 1 162 ? 3.416 -3.93 -0.998 1 98.62 162 GLN B N 1
ATOM 3040 C CA . GLN B 1 162 ? 4.477 -3.055 -1.489 1 98.62 162 GLN B CA 1
ATOM 3041 C C . GLN B 1 162 ? 5.816 -3.402 -0.849 1 98.62 162 GLN B C 1
ATOM 3043 O O . GLN B 1 162 ? 6.848 -3.416 -1.523 1 98.62 162 GLN B O 1
ATOM 3048 N N . ASN B 1 163 ? 5.863 -3.678 0.427 1 97.88 163 ASN B N 1
ATOM 3049 C CA . ASN B 1 163 ? 7.09 -4.137 1.074 1 97.88 163 ASN B CA 1
ATOM 3050 C C . ASN B 1 163 ? 7.594 -5.438 0.457 1 97.88 163 ASN B C 1
ATOM 3052 O O . ASN B 1 163 ? 8.789 -5.586 0.2 1 97.88 163 ASN B O 1
ATOM 3056 N N . LEU B 1 164 ? 6.699 -6.371 0.266 1 98.25 164 LEU B N 1
ATOM 3057 C CA . LEU B 1 164 ? 7.059 -7.668 -0.292 1 98.25 164 LEU B CA 1
ATOM 3058 C C . LEU B 1 164 ? 7.789 -7.508 -1.621 1 98.25 164 LEU B C 1
ATOM 3060 O O . LEU B 1 164 ? 8.875 -8.055 -1.809 1 98.25 164 LEU B O 1
ATOM 3064 N N . ILE B 1 165 ? 7.223 -6.691 -2.49 1 98.62 165 ILE B N 1
ATOM 3065 C CA . ILE B 1 165 ? 7.746 -6.672 -3.852 1 98.62 165 ILE B CA 1
ATOM 3066 C C . ILE B 1 165 ? 9.023 -5.844 -3.898 1 98.62 165 ILE B C 1
ATOM 3068 O O . ILE B 1 165 ? 9.938 -6.141 -4.676 1 98.62 165 ILE B O 1
ATOM 3072 N N . LEU B 1 166 ? 9.141 -4.82 -3.055 1 98.31 166 LEU B N 1
ATOM 3073 C CA . LEU B 1 166 ? 10.367 -4.035 -3.033 1 98.31 166 LEU B CA 1
ATOM 3074 C C . LEU B 1 166 ? 11.516 -4.84 -2.422 1 98.31 166 LEU B C 1
ATOM 3076 O O . LEU B 1 166 ? 12.641 -4.816 -2.934 1 98.31 166 LEU B O 1
ATOM 3080 N N . LEU B 1 167 ? 11.227 -5.523 -1.352 1 97.94 167 LEU B N 1
ATOM 3081 C CA . LEU B 1 167 ? 12.25 -6.363 -0.738 1 97.94 167 LEU B CA 1
ATOM 3082 C C . LEU B 1 167 ? 12.672 -7.477 -1.685 1 97.94 167 LEU B C 1
ATOM 3084 O O . LEU B 1 167 ? 13.867 -7.77 -1.812 1 97.94 167 LEU B O 1
ATOM 3088 N N . ALA B 1 168 ? 11.727 -8.094 -2.35 1 98.31 168 ALA B N 1
ATOM 3089 C CA . ALA B 1 168 ? 12.047 -9.117 -3.334 1 98.31 168 ALA B CA 1
ATOM 3090 C C . ALA B 1 168 ? 12.945 -8.562 -4.438 1 98.31 168 ALA B C 1
ATOM 3092 O O . ALA B 1 168 ? 13.992 -9.141 -4.75 1 98.31 168 ALA B O 1
ATOM 3093 N N . LYS B 1 169 ? 12.562 -7.414 -4.957 1 97.94 169 LYS B N 1
ATOM 3094 C CA . LYS B 1 169 ? 13.328 -6.82 -6.047 1 97.94 169 LYS B CA 1
ATOM 3095 C C . LYS B 1 169 ? 14.75 -6.484 -5.605 1 97.94 169 LYS B C 1
ATOM 3097 O O . LYS B 1 169 ? 15.695 -6.613 -6.383 1 97.94 169 LYS B O 1
ATOM 3102 N N . SER B 1 170 ? 14.891 -6.078 -4.367 1 97.38 170 SER B N 1
ATOM 3103 C CA . SER B 1 170 ? 16.203 -5.719 -3.842 1 97.38 170 SER B CA 1
ATOM 3104 C C . SER B 1 170 ? 17.125 -6.93 -3.793 1 97.38 170 SER B C 1
ATOM 3106 O O . SER B 1 170 ? 18.344 -6.785 -3.684 1 97.38 170 SER B O 1
ATOM 3108 N N . LYS B 1 171 ? 16.547 -8.125 -3.945 1 97.19 171 LYS B N 1
ATOM 3109 C CA . LYS B 1 171 ? 17.328 -9.352 -3.967 1 97.19 171 LYS B CA 1
ATOM 3110 C C . LYS B 1 171 ? 17.391 -9.945 -5.375 1 97.19 171 LYS B C 1
ATOM 3112 O O . LYS B 1 171 ? 17.797 -11.094 -5.555 1 97.19 171 LYS B O 1
ATOM 3117 N N . GLY B 1 172 ? 16.875 -9.195 -6.289 1 96.62 172 GLY B N 1
ATOM 3118 C CA . GLY B 1 172 ? 16.891 -9.633 -7.68 1 96.62 172 GLY B CA 1
ATOM 3119 C C . GLY B 1 172 ? 15.734 -10.539 -8.039 1 96.62 172 GLY B C 1
ATOM 3120 O O . GLY B 1 172 ? 15.758 -11.203 -9.07 1 96.62 172 GLY B O 1
ATOM 3121 N N . ILE B 1 173 ? 14.781 -10.664 -7.203 1 98.25 173 ILE B N 1
ATOM 3122 C CA . ILE B 1 173 ? 13.609 -11.5 -7.422 1 98.25 173 ILE B CA 1
ATOM 3123 C C . ILE B 1 173 ? 12.492 -10.656 -8.031 1 98.25 173 ILE B C 1
ATOM 3125 O O . ILE B 1 173 ? 12.219 -9.539 -7.574 1 98.25 173 ILE B O 1
ATOM 3129 N N . ASP B 1 174 ? 11.867 -11.148 -9.07 1 98.25 174 ASP B N 1
ATOM 3130 C CA . ASP B 1 174 ? 10.789 -10.453 -9.766 1 98.25 174 ASP B CA 1
ATOM 3131 C C . ASP B 1 174 ? 9.422 -10.883 -9.227 1 98.25 174 ASP B C 1
ATOM 3133 O O . ASP B 1 174 ? 9.32 -11.867 -8.5 1 98.25 174 ASP B O 1
ATOM 3137 N N . SER B 1 175 ? 8.414 -10.094 -9.555 1 98.5 175 SER B N 1
ATOM 3138 C CA . SER B 1 175 ? 7.094 -10.375 -9 1 98.5 175 SER B CA 1
ATOM 3139 C C . SER B 1 175 ? 5.988 -9.906 -9.938 1 98.5 175 SER B C 1
ATOM 3141 O O . SER B 1 175 ? 6.242 -9.156 -10.883 1 98.5 175 SER B O 1
ATOM 3143 N N . LEU B 1 176 ? 4.824 -10.414 -9.742 1 98.12 176 LEU B N 1
ATOM 3144 C CA . LEU B 1 176 ? 3.588 -9.992 -10.391 1 98.12 176 LEU B CA 1
ATOM 3145 C C . LEU B 1 176 ? 2.447 -9.906 -9.383 1 98.12 176 LEU B C 1
ATOM 3147 O O . LEU B 1 176 ? 2.115 -10.906 -8.727 1 98.12 176 LEU B O 1
ATOM 3151 N N . ILE B 1 177 ? 1.884 -8.688 -9.242 1 98.19 177 ILE B N 1
ATOM 3152 C CA . ILE B 1 177 ? 0.67 -8.516 -8.453 1 98.19 177 ILE B CA 1
ATOM 3153 C C . ILE B 1 177 ? -0.554 -8.812 -9.32 1 98.19 177 ILE B C 1
ATOM 3155 O O . ILE B 1 177 ? -0.704 -8.258 -10.406 1 98.19 177 ILE B O 1
ATOM 3159 N N . MET B 1 178 ? -1.44 -9.695 -8.805 1 96.25 178 MET B N 1
ATOM 3160 C CA . MET B 1 178 ? -2.574 -10.141 -9.609 1 96.25 178 MET B CA 1
ATOM 3161 C C . MET B 1 178 ? -3.887 -9.938 -8.859 1 96.25 178 MET B C 1
ATOM 3163 O O . MET B 1 178 ? -4.008 -10.336 -7.699 1 96.25 178 MET B O 1
ATOM 3167 N N . GLU B 1 179 ? -4.77 -9.352 -9.555 1 93.88 179 GLU B N 1
ATOM 3168 C CA . GLU B 1 179 ? -6.117 -9.156 -9.023 1 93.88 179 GLU B CA 1
ATOM 3169 C C . GLU B 1 179 ? -7.16 -9.828 -9.914 1 93.88 179 GLU B C 1
ATOM 3171 O O . GLU B 1 179 ? -8.359 -9.75 -9.633 1 93.88 179 GLU B O 1
ATOM 3176 N N . GLY B 1 180 ? -6.707 -10.531 -10.961 1 91.38 180 GLY B N 1
ATOM 3177 C CA . GLY B 1 180 ? 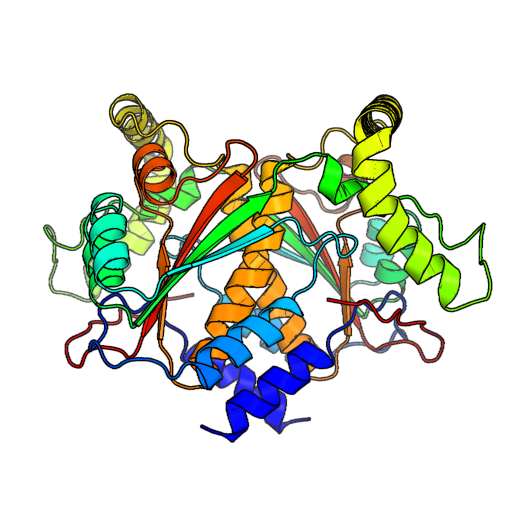-7.586 -11.273 -11.852 1 91.38 180 GLY B CA 1
ATOM 3178 C C . GLY B 1 180 ? -7.676 -12.75 -11.516 1 91.38 180 GLY B C 1
ATOM 3179 O O . GLY B 1 180 ? -6.797 -13.523 -11.891 1 91.38 180 GLY B O 1
ATOM 3180 N N . PHE B 1 181 ? -8.672 -13.109 -10.789 1 92.44 181 PHE B N 1
ATOM 3181 C CA . PHE B 1 181 ? -8.93 -14.492 -10.406 1 92.44 181 PHE B CA 1
ATOM 3182 C C . PHE B 1 181 ? -10.398 -14.703 -10.078 1 92.44 181 PHE B C 1
ATOM 3184 O O . PHE B 1 181 ? -11.141 -13.742 -9.891 1 92.44 181 PHE B O 1
ATOM 3191 N N . THR B 1 182 ? -10.805 -15.945 -10.094 1 92 182 THR B N 1
ATOM 3192 C CA . THR B 1 182 ? -12.133 -16.328 -9.633 1 92 182 THR B CA 1
ATOM 3193 C C . THR B 1 182 ? -12.125 -16.594 -8.133 1 92 182 THR B C 1
ATOM 3195 O O . THR B 1 182 ? -11.664 -17.656 -7.688 1 92 182 THR B O 1
ATOM 3198 N N . GLU B 1 183 ? -12.711 -15.695 -7.406 1 91.94 183 GLU B N 1
ATOM 3199 C CA . GLU B 1 183 ? -12.586 -15.711 -5.953 1 91.94 183 GLU B CA 1
ATOM 3200 C C . GLU B 1 183 ? -13.102 -17.016 -5.367 1 91.94 183 GLU B C 1
ATOM 3202 O O . GLU B 1 183 ? -12.43 -17.641 -4.547 1 91.94 183 GLU B O 1
ATOM 3207 N N . ASP B 1 184 ? -14.281 -17.406 -5.77 1 92.25 184 ASP B N 1
ATOM 3208 C CA . ASP B 1 184 ? -14.883 -18.625 -5.219 1 92.25 184 ASP B CA 1
ATOM 3209 C C . ASP B 1 184 ? -13.992 -19.828 -5.461 1 92.25 184 ASP B C 1
ATOM 3211 O O . ASP B 1 184 ? -13.82 -20.672 -4.57 1 92.25 184 ASP B O 1
ATOM 3215 N N . LYS B 1 185 ? -13.422 -19.906 -6.617 1 94.56 185 LYS B N 1
ATOM 3216 C CA . LYS B 1 185 ? -12.562 -21.031 -6.957 1 94.56 185 LYS B CA 1
ATOM 3217 C C . LYS B 1 185 ? -11.281 -21.016 -6.129 1 94.56 185 LYS B C 1
ATOM 3219 O O . LYS B 1 185 ? -10.883 -22.047 -5.574 1 94.56 185 LYS B O 1
ATOM 3224 N N . VAL B 1 186 ? -10.68 -19.875 -6.012 1 97.31 186 VAL B N 1
ATOM 3225 C CA . VAL B 1 186 ? -9.445 -19.766 -5.25 1 97.31 186 VAL B CA 1
ATOM 3226 C C . VAL B 1 186 ? -9.711 -20.062 -3.777 1 97.31 186 VAL B C 1
ATOM 3228 O O . VAL B 1 186 ? -8.93 -20.75 -3.123 1 97.31 186 VAL B O 1
ATOM 3231 N N . ARG B 1 187 ? -10.812 -19.578 -3.27 1 96 187 ARG B N 1
ATOM 3232 C CA . ARG B 1 187 ? -11.18 -19.828 -1.883 1 96 187 ARG B CA 1
ATOM 3233 C C . ARG B 1 187 ? -11.328 -21.328 -1.622 1 96 187 ARG B C 1
ATOM 3235 O O . ARG B 1 187 ? -10.891 -21.828 -0.582 1 96 187 ARG B O 1
ATOM 3242 N N . GLN B 1 188 ? -11.938 -21.969 -2.557 1 96.44 188 GLN B N 1
ATOM 3243 C CA . GLN B 1 188 ? -12.141 -23.406 -2.418 1 96.44 188 GLN B CA 1
ATOM 3244 C C . GLN B 1 188 ? -10.812 -24.156 -2.445 1 96.44 188 GLN B C 1
ATOM 3246 O O . GLN B 1 188 ? -10.562 -25 -1.596 1 96.44 188 GLN B O 1
ATOM 3251 N N . ILE B 1 189 ? -9.953 -23.766 -3.334 1 97.5 189 ILE B N 1
ATOM 3252 C CA . ILE B 1 189 ? -8.664 -24.438 -3.514 1 97.5 189 ILE B CA 1
ATOM 3253 C C . ILE B 1 189 ? -7.809 -24.234 -2.266 1 97.5 189 ILE B C 1
ATOM 3255 O O . ILE B 1 189 ? -7.16 -25.172 -1.797 1 97.5 189 ILE B O 1
ATOM 3259 N N . MET B 1 190 ? -7.891 -23.016 -1.715 1 97.38 190 MET B N 1
ATOM 3260 C CA . MET B 1 190 ? -6.977 -22.656 -0.632 1 97.38 190 MET B CA 1
ATOM 3261 C C . MET B 1 190 ? -7.672 -22.781 0.722 1 97.38 190 MET B C 1
ATOM 3263 O O . MET B 1 190 ? -7.059 -22.516 1.76 1 97.38 190 MET B O 1
ATOM 3267 N N . LYS B 1 191 ? -8.961 -23.109 0.768 1 96.69 191 LYS B N 1
ATOM 3268 C CA . LYS B 1 191 ? -9.75 -23.281 1.986 1 96.69 191 LYS B CA 1
ATOM 3269 C C . LYS B 1 191 ? -9.727 -22.016 2.84 1 96.69 191 LYS B C 1
ATOM 3271 O O . LYS B 1 191 ? -9.43 -22.078 4.035 1 96.69 191 LYS B O 1
ATOM 3276 N N . ILE B 1 192 ? -10.078 -20.953 2.25 1 95.81 192 ILE B N 1
ATOM 3277 C CA . ILE B 1 192 ? -10.039 -19.656 2.918 1 95.81 192 ILE B CA 1
ATOM 3278 C C . ILE B 1 192 ? -11.352 -19.406 3.654 1 95.81 192 ILE B C 1
ATOM 3280 O O . ILE B 1 192 ? -12.422 -19.406 3.041 1 95.81 192 ILE B O 1
ATOM 3284 N N . PRO B 1 193 ? -11.305 -19.172 4.938 1 94.19 193 PRO B N 1
ATOM 3285 C CA . PRO B 1 193 ? -12.523 -18.875 5.688 1 94.19 193 PRO B CA 1
ATOM 3286 C C . PRO B 1 193 ? -13.234 -17.609 5.199 1 94.19 193 PRO B C 1
ATOM 3288 O O . PRO B 1 193 ? -12.586 -16.719 4.645 1 94.19 193 PRO B O 1
ATOM 3291 N N . LYS B 1 194 ? -14.508 -17.438 5.469 1 90.06 194 LYS B N 1
ATOM 3292 C CA . LYS B 1 194 ? -15.352 -16.344 4.992 1 90.06 194 LYS B CA 1
ATOM 3293 C C . LYS B 1 194 ? -14.922 -15.016 5.59 1 90.06 194 LYS B C 1
ATOM 3295 O O . LYS B 1 194 ? -15.156 -13.961 4.996 1 90.06 194 LYS B O 1
ATOM 3300 N N . ARG B 1 195 ? -14.219 -15.062 6.645 1 89.38 195 ARG B N 1
ATOM 3301 C CA . ARG B 1 195 ? -13.758 -13.859 7.336 1 89.38 195 ARG B CA 1
ATOM 3302 C C . ARG B 1 195 ? -12.773 -13.086 6.48 1 89.38 195 ARG B C 1
ATOM 3304 O O . ARG B 1 195 ? -12.648 -11.859 6.613 1 89.38 195 ARG B O 1
ATOM 3311 N N . TYR B 1 196 ? -12.18 -13.82 5.602 1 92.69 196 TYR B N 1
ATOM 3312 C CA . TYR B 1 196 ? -11.117 -13.195 4.824 1 92.69 196 TYR B CA 1
ATOM 3313 C C . TYR B 1 196 ? -11.562 -12.945 3.387 1 92.69 196 TYR B C 1
ATOM 3315 O O . TYR B 1 196 ? -12.32 -13.734 2.82 1 92.69 196 TYR B O 1
ATOM 3323 N N . GLN B 1 197 ? -11.133 -11.836 2.873 1 94.19 197 GLN B N 1
ATOM 3324 C CA . GLN B 1 197 ? -11.242 -11.539 1.449 1 94.19 197 GLN B CA 1
ATOM 3325 C C . GLN B 1 197 ? -9.867 -11.469 0.795 1 94.19 197 GLN B C 1
ATOM 3327 O O . GLN B 1 197 ? -8.922 -10.938 1.387 1 94.19 197 GLN B O 1
ATOM 3332 N N . ILE B 1 198 ? -9.789 -12.016 -0.397 1 96.44 198 ILE B N 1
ATOM 3333 C CA . ILE B 1 198 ? -8.508 -11.984 -1.092 1 96.44 198 ILE B CA 1
ATOM 3334 C C . ILE B 1 198 ? -8.273 -10.586 -1.664 1 96.44 198 ILE B C 1
ATOM 3336 O O . ILE B 1 198 ? -9 -10.141 -2.557 1 96.44 198 ILE B O 1
ATOM 3340 N N . ALA B 1 199 ? -7.297 -9.914 -1.146 1 96.88 199 ALA B N 1
ATOM 3341 C CA . ALA B 1 199 ? -6.961 -8.594 -1.667 1 96.88 199 ALA B CA 1
ATOM 3342 C C . ALA B 1 199 ? -6.207 -8.703 -2.99 1 96.88 199 ALA B C 1
ATOM 3344 O O . ALA B 1 199 ? -6.598 -8.086 -3.984 1 96.88 199 ALA B O 1
ATOM 3345 N N . SER B 1 200 ? -5.117 -9.492 -2.979 1 97.75 200 SER B N 1
ATOM 3346 C CA . SER B 1 200 ? -4.312 -9.75 -4.172 1 97.75 200 SER B CA 1
ATOM 3347 C C . SER B 1 200 ? -3.527 -11.047 -4.043 1 97.75 200 SER B C 1
ATOM 3349 O O . SER B 1 200 ? -3.342 -11.562 -2.936 1 97.75 200 SER B O 1
ATOM 3351 N N . ILE B 1 201 ? -3.197 -11.547 -5.156 1 98.38 201 ILE B N 1
ATOM 3352 C CA . ILE B 1 201 ? -2.287 -12.688 -5.254 1 98.38 201 ILE B CA 1
ATOM 3353 C C . ILE B 1 201 ? -0.986 -12.25 -5.922 1 98.38 201 ILE B C 1
ATOM 3355 O O . ILE B 1 201 ? -1.007 -11.586 -6.965 1 98.38 201 ILE B O 1
ATOM 3359 N N . VAL B 1 202 ? 0.16 -12.555 -5.262 1 98.81 202 VAL B N 1
ATOM 3360 C CA . VAL B 1 202 ? 1.444 -12.07 -5.762 1 98.81 202 VAL B CA 1
ATOM 3361 C C . VAL B 1 202 ? 2.367 -13.25 -6.039 1 98.81 202 VAL B C 1
ATOM 3363 O O . VAL B 1 202 ? 2.688 -14.031 -5.133 1 98.81 202 VAL B O 1
ATOM 3366 N N . SER B 1 203 ? 2.824 -13.375 -7.262 1 98.81 203 SER B N 1
ATOM 3367 C CA . SER B 1 203 ? 3.779 -14.414 -7.633 1 98.81 203 SER B CA 1
ATOM 3368 C C . SER B 1 203 ? 5.203 -13.875 -7.652 1 98.81 203 SER B C 1
ATOM 3370 O O . SER B 1 203 ? 5.434 -12.727 -8.039 1 98.81 203 SER B O 1
ATOM 3372 N N . PHE B 1 204 ? 6.113 -14.711 -7.246 1 98.75 204 PHE B N 1
ATOM 3373 C CA . PHE B 1 204 ? 7.527 -14.367 -7.18 1 98.75 204 PHE B CA 1
ATOM 3374 C C . PHE B 1 204 ? 8.375 -15.383 -7.934 1 98.75 204 PHE B C 1
ATOM 3376 O O . PHE B 1 204 ? 8.078 -16.578 -7.914 1 98.75 204 PHE B O 1
ATOM 3383 N N . GLY B 1 205 ? 9.406 -14.922 -8.539 1 98.5 205 GLY B N 1
ATOM 3384 C CA . GLY B 1 205 ? 10.367 -15.742 -9.258 1 98.5 205 GLY B CA 1
ATOM 3385 C C . GLY B 1 205 ? 11.398 -14.922 -10.016 1 98.5 205 GLY B C 1
ATOM 3386 O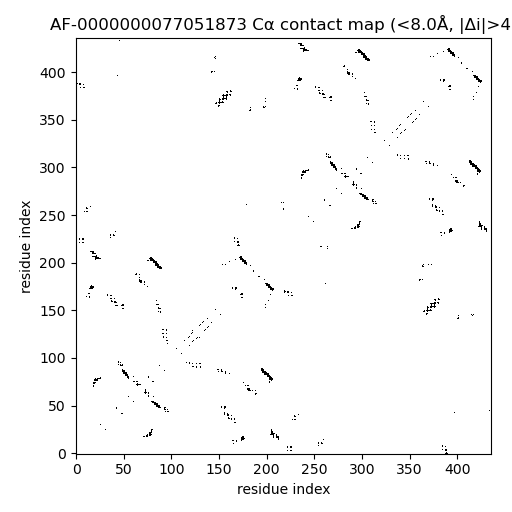 O . GLY B 1 205 ? 11.469 -13.703 -9.859 1 98.5 205 GLY B O 1
ATOM 3387 N N . TYR B 1 206 ? 12.25 -15.617 -10.703 1 98.25 206 TYR B N 1
ATOM 3388 C CA . TYR B 1 206 ? 13.219 -14.969 -11.578 1 98.25 206 TYR B CA 1
ATOM 3389 C C . TYR B 1 206 ? 12.688 -14.867 -13 1 98.25 206 TYR B C 1
ATOM 3391 O O . TYR B 1 206 ? 12.141 -15.836 -13.539 1 98.25 206 TYR B O 1
ATOM 3399 N N . LYS B 1 207 ? 12.781 -13.656 -13.523 1 96.94 207 LYS B N 1
ATOM 3400 C CA . LYS B 1 207 ? 12.227 -13.375 -14.844 1 96.94 207 LYS B CA 1
ATOM 3401 C C . LYS B 1 207 ? 12.734 -14.375 -15.883 1 96.94 207 LYS B C 1
ATOM 3403 O O . LYS B 1 207 ? 13.93 -14.664 -15.945 1 96.94 207 LYS B O 1
ATOM 3408 N N . ALA B 1 208 ? 11.812 -14.844 -16.672 1 94.75 208 ALA B N 1
ATOM 3409 C CA . ALA B 1 208 ? 12.18 -15.719 -17.797 1 94.75 208 ALA B CA 1
ATOM 3410 C C . ALA B 1 208 ? 12.914 -14.938 -18.875 1 94.75 208 ALA B C 1
ATOM 3412 O O . ALA B 1 208 ? 12.695 -13.734 -19.047 1 94.75 208 ALA B O 1
ATOM 3413 N N . ARG B 1 209 ? 13.797 -15.555 -19.578 1 87.75 209 ARG B N 1
ATOM 3414 C CA . ARG B 1 209 ? 14.586 -14.922 -20.625 1 87.75 209 ARG B CA 1
ATOM 3415 C C . ARG B 1 209 ? 13.68 -14.289 -21.672 1 87.75 209 ARG B C 1
ATOM 3417 O O . ARG B 1 209 ? 13.969 -13.203 -22.188 1 87.75 209 ARG B O 1
ATOM 3424 N N . ASN B 1 210 ? 12.578 -14.867 -21.953 1 84.38 210 ASN B N 1
ATOM 3425 C CA . ASN B 1 210 ? 11.695 -14.414 -23 1 84.38 210 ASN B CA 1
ATOM 3426 C C . ASN B 1 210 ? 10.547 -13.57 -22.453 1 84.38 210 ASN B C 1
ATOM 3428 O O . ASN B 1 210 ? 9.641 -13.188 -23.188 1 84.38 210 ASN B O 1
ATOM 3432 N N . ALA B 1 211 ? 10.68 -13.367 -21.203 1 82.94 211 ALA B N 1
ATOM 3433 C CA . ALA B 1 211 ? 9.57 -12.602 -20.625 1 82.94 211 ALA B CA 1
ATOM 3434 C C . ALA B 1 211 ? 9.586 -11.156 -21.109 1 82.94 211 ALA B C 1
ATOM 3436 O O . ALA B 1 211 ? 10.641 -10.531 -21.188 1 82.94 211 ALA B O 1
ATOM 3437 N N . VAL B 1 212 ? 8.438 -10.672 -21.516 1 74.38 212 VAL B N 1
ATOM 3438 C CA . VAL B 1 212 ? 8.289 -9.312 -22.016 1 74.38 212 VAL B CA 1
ATOM 3439 C C . VAL B 1 212 ? 7.848 -8.391 -20.875 1 74.38 212 VAL B C 1
ATOM 3441 O O . VAL B 1 212 ? 6.91 -8.711 -20.141 1 74.38 212 VAL B O 1
ATOM 3444 N N . VAL B 1 213 ? 8.664 -7.387 -20.688 1 77.06 213 VAL B N 1
ATOM 3445 C CA . VAL B 1 213 ? 8.297 -6.359 -19.719 1 77.06 213 VAL B CA 1
ATOM 3446 C C . VAL B 1 213 ? 7.871 -5.09 -20.453 1 77.06 213 VAL B C 1
ATOM 3448 O O . VAL B 1 213 ? 8.617 -4.562 -21.281 1 77.06 213 VAL B O 1
ATOM 3451 N N . LYS B 1 214 ? 6.629 -4.75 -20.234 1 65.5 214 LYS B N 1
ATOM 3452 C CA . LYS B 1 214 ? 6.105 -3.57 -20.922 1 65.5 214 LYS B CA 1
ATOM 3453 C C . LYS B 1 214 ? 6.406 -2.299 -20.125 1 65.5 214 LYS B C 1
ATOM 3455 O O . LYS B 1 214 ? 6.125 -2.227 -18.922 1 65.5 214 LYS B O 1
ATOM 3460 N N . GLY B 1 215 ? 7.176 -1.446 -20.766 1 69.5 215 GLY B N 1
ATOM 3461 C CA . GLY B 1 215 ? 7.379 -0.152 -20.125 1 69.5 215 GLY B CA 1
ATOM 3462 C C . GLY B 1 215 ? 6.117 0.686 -20.062 1 69.5 215 GLY B C 1
ATOM 3463 O O . GLY B 1 215 ? 5.281 0.628 -20.969 1 69.5 215 GLY B O 1
ATOM 3464 N N . ARG B 1 216 ? 5.805 1.218 -18.844 1 69.81 216 ARG B N 1
ATOM 3465 C CA . ARG B 1 216 ? 4.633 2.076 -18.688 1 69.81 216 ARG B CA 1
ATOM 3466 C C . ARG B 1 216 ? 5.039 3.475 -18.234 1 69.81 216 ARG B C 1
ATOM 3468 O O . ARG B 1 216 ? 6.02 3.637 -17.516 1 69.81 216 ARG B O 1
ATOM 3475 N N . VAL B 1 217 ? 4.332 4.461 -18.859 1 66.5 217 VAL B N 1
ATOM 3476 C CA . VAL B 1 217 ? 4.574 5.844 -18.469 1 66.5 217 VAL B CA 1
ATOM 3477 C C . VAL B 1 217 ? 3.816 6.156 -17.188 1 66.5 217 VAL B C 1
ATOM 3479 O O . VAL B 1 217 ? 2.65 5.781 -17.031 1 66.5 217 VAL B O 1
ATOM 3482 N N . ARG B 1 218 ? 4.551 6.609 -16.234 1 71.25 218 ARG B N 1
ATOM 3483 C CA . ARG B 1 218 ? 3.939 7.043 -14.984 1 71.25 218 ARG B CA 1
ATOM 3484 C C . ARG B 1 218 ? 4.16 8.531 -14.75 1 71.25 218 ARG B C 1
ATOM 3486 O O . ARG B 1 218 ? 5.184 9.086 -15.172 1 71.25 218 ARG B O 1
#

Secondary structure (DSSP, 8-state):
-HHHHHHHHHHHHH--B---B--PPPPHHHHHHHHHHHTTS--GGG---EEEEEE--HHHHHHHHTTBPTTHHHHHHH-SEEEEEEEE--GGGGGG----TTT----SHHHHHHHHHHHHHHHHHHHHHHHHHHHHHHHHS-----S-HHHHHHHHHHHHHHHHHHHHHHTT-EEEEE--B-HHHHHHHHT--TTEEEEEEEEEEPBPTT--------/-HHHHHHHHHHHHH--B---B--PPPPHHHHHHHHHHHTTS--GGG---EEEEEE--HHHHHHHHTTBPTTHHHHHHH-SEEEEEEEE--GGGGGG----TTT----SHHHHHHHHHHHHHHHHHHHHHHHHHHHHHHHHS-----S-HHHHHHHHHHHHHHHHHHHHHHTT-EEEEE--B-HHHHHHHHT--TTEEEEEEEEEEPBPTT--------

Radius of gyration: 21.77 Å; Cα contacts (8 Å, |Δi|>4): 745; chains: 2; bounding box: 48×58×68 Å

Foldseek 3Di:
DVVVVVLLVVLVVPAFAFLAFQQDADDPVLLVVLLVVLLVFDADVSLLQKDKDKDQDLVLLQQLLVFFPPSNSNSSNRFRIKMFIKGQLDLLSPVLPPPPCPPPVPDDPVVVVVSVVCSVVCCVVVVVVVVVVVVVVCVVVPPPPPDHSVVRRLVSSVRSVVSSQSSCVSVQKHKHKDDGGNQVSNCVSVVPDPSIDGSIMMGIHHHDPPTDTDDDDD/DVVVVVLLVVLVVPAFAFLAFQQDADDPVLLVVLLVVLLVFDADVSLLQKDKDKDQDLVLLQQLLVFFPPSNSNSSNRFRIKMWIKGQLDLLSPLLPPPPCPPCVPPDPVVVVVSVVCSVVCCVVVVVVVVVVVVVVCVVVPPPCPDHSVVRRLVSSVRSVVSSQSSCVSVQKHKHKDDGGRQVSNCVSVVPDPSIDGSIMMGIHHHDPPTDTDDDDD

Solvent-accessible surface area (backbone atoms only — not comparable to full-atom values): 23060 Å² total; per-residue (Å²): 101,74,62,38,33,55,39,51,52,48,41,46,68,67,54,59,65,41,57,36,29,61,52,54,74,70,53,67,69,58,53,51,50,39,55,58,58,18,55,54,40,70,37,76,81,69,39,59,41,53,48,77,47,81,44,61,52,68,70,58,31,49,59,49,21,72,22,33,32,91,63,49,20,54,21,39,56,25,27,29,33,35,35,40,38,25,22,41,64,52,72,57,45,65,64,67,55,80,63,56,62,78,77,67,58,70,86,64,80,59,54,62,51,44,50,56,50,40,43,56,50,39,33,71,74,43,28,67,56,49,50,48,44,51,51,43,44,48,67,66,44,70,66,65,84,75,69,53,66,58,20,54,22,22,20,39,46,16,19,35,50,44,37,39,52,50,49,32,35,23,69,68,32,36,31,29,85,39,78,59,54,40,59,70,52,39,31,62,76,68,66,57,58,85,58,46,42,76,62,36,37,35,25,30,23,37,67,23,91,83,48,73,70,79,87,75,92,117,100,73,62,41,34,54,40,51,51,49,41,46,70,66,55,57,64,41,58,34,30,60,53,54,73,70,53,67,70,58,54,50,49,37,54,57,59,19,55,51,40,72,38,75,79,70,38,58,41,53,49,78,47,80,45,60,53,67,68,58,31,50,57,50,19,72,22,32,32,90,64,48,20,53,23,38,55,24,28,29,33,34,35,39,38,26,22,40,64,52,72,62,44,64,64,67,54,79,64,59,63,77,73,71,59,73,85,66,81,58,54,62,52,43,50,58,52,39,47,57,50,40,40,72,72,43,30,66,55,50,49,47,43,51,51,43,44,47,68,64,43,68,66,64,82,77,66,54,68,60,20,53,22,23,20,40,46,16,22,34,50,44,38,39,52,50,47,32,36,24,70,68,32,37,33,29,84,39,77,58,54,42,59,71,51,39,33,62,76,68,66,56,58,85,58,45,42,76,62,37,38,37,24,30,24,36,68,24,92,82,47,73,69,80,87,75,92,116

Sequence (436 aa):
MSNSYEQLKKITEDRHSVRAFDGKPIEDGVLEEILGYSLRCPTSLNLQPYKLIVVRNKEKLEDLATGMDAGNDHAVRSSSATILVLSDLSLSVCRVLFVDPEKDAPTGMGLLLLTYYTNTILNVLFGWIFDLFFSFLRLFRTSPRRFSREAWSFQQCGFMIQNLILLAKSKGIDSLIMEGFTEDKVRQIMKIPKRYQIASIVSFGYKARNAVVKGRVRMSNSYEQLKKITEDRHSVRAFDGKPIEDGVLEEILGYSLRCPTSLNLQPYKLIVVRNKEKLEDLATGMDAGNDHAVRSSSATILVLSDLSLSVCRVLFVDPEKDAPTGMGLLLLTYYTNTILNVLFGWIFDLFFSFLRLFRTSPRRFSREAWSFQQCGFMIQNLILLAKSKGIDSLIMEGFTEDKVRQIMKIPKRYQIASIVSFGYKARNAVVKGRVR

Organism: Blastocystis hominis (NCBI:txid12968)

pLDDT: mean 79.85, std 24.18, range [30.25, 98.81]

=== Feature glossary ===
The record interleaves many kinds of information about one protein. Here is each kind framed as the question it answers.

Q: What does the local fold look like, residue by residue?
A: A 3Di character summarizes, for each residue, the relative orientation of the Cα frame of its nearest spatial neighbor. Because it encodes fold topology rather than chemistry, 3Di alignments detect remote structural similarity that sequence alignment misses.

Q: Which residues are in helices, strands, or loops?
A: Secondary structure is the local, repeating backbone conformation. DSSP classifies it into eight states by reading the hydrogen-bond network: three helix types (H, G, I), two β types (E, B), two non-regular types (T, S), and unstructured coil (-).

Q: How big and how compact is the whole molecule?
A: Three whole-structure scalars: the radius of gyration (RMS distance of Cα from centroid, in Å), the count of Cα–Cα contacts (pairs closer than 8 Å and separated by more than four residues in sequence — i.e. tertiary, not local, contacts), and the bounding-box dimensions. Together they distinguish compact globular folds from extended fibres or disordered chains.

Q: How confident is the AlphaFold model at each residue?
A: For AlphaFold models, the B-factor field carries pLDDT — the model's own estimate of local accuracy on a 0–100 scale. Regions with pLDDT<50 should be treated as essentially unmodeled; they often correspond to intrinsically disordered segments.

Q: What family and function is it annotated with?
A: Functional annotations link the protein to curated databases. InterPro entries identify conserved domains and families by matching the sequence against member-database signatures (Pfam, PROSITE, CDD, …). Gene Ontology (GO) terms describe molecular function, biological process, and cellular component in a controlled vocabulary. CATH places the structure in a hierarchical fold classification (Class/Architecture/Topology/Homologous-superfamily). The organism is the source species.

Q: What known structures does this most resemble?
A: Nearest PDB neighbors are the top structural matches found by Foldseek when searching this structure against the entire Protein Data Bank. Each hit reports a TM-score (0 to 1; >0.5 almost always implies the same fold) and an E-value. These are *structural* homologs — they may share no detectable sequence similarity.

Q: Which residues are buried vs exposed?
A: Solvent-accessible surface area (SASA) is the area in Å² traced out by the centre of a 1.4 Å probe sphere (a water molecule) rolled over the protein's van der Waals surface (Shrake–Rupley / Lee–Richards construction). Buried residues have near-zero SASA; fully exposed residues can exceed 200 Å². The total SASA scales roughly with the number of surface residues.

Q: What are the backbone torsion angles?
A: φ (phi) and ψ (psi) are the two rotatable backbone dihedrals per residue: φ is the C(i-1)–N–Cα–C torsion, ψ is the N–Cα–C–N(i+1) torsion, both in degrees on (−180°, 180°]. α-helical residues cluster near (−60°, −45°); β-strand residues near (−120°, +130°). A Ramachandran plot is simply a scatter of (φ, ψ) for every residue.

Q: Are the domains correctly placed relative to each other?
A: Predicted aligned error is AlphaFold's pairwise confidence. Unlike pLDDT (per-residue), PAE is per-residue-pair and captures whether two parts of the structure are correctly placed relative to each other. Units are ångströms of expected positional error.

Q: What if only a Cα trace is available?
A: P-SEA three-state annotation labels each residue as helix, strand, or coil based purely on the geometry of the Cα trace. It serves as a fallback when the full backbone (and thus DSSP) is unavailable.

Q: What is the amino-acid chain?
A: This is the polypeptide sequence — one letter per residue, N-terminus first. Length ranges from a few dozen residues for small domains to over a thousand for large multi-domain proteins.

Q: What do the rendered images show?
A: The six renders are orthographic views along the three Cartesian axes in both directions. Representation (cartoon, sticks, or surface) and color scheme (sequence-rainbow or by-chain) vary across proteins so the training set covers all the common visualization conventions.

Q: What do the diagnostic plots show?
A: Plot images: a contact map (which residues are close in 3D, as an N×N binary image), a Ramachandran scatter (backbone torsion angles, revealing secondary-structure composition at a glance), and — for AlphaFold structures — a PAE heatmap (pairwise prediction confidence).

Q: How mobile is each atom in the crystal?
A: B-factor (Debye–Waller factor) reflects atomic displacement in the crystal lattice. It is an experimental observable (units Å²), not a prediction; low values mean the atom is pinned down, high values mean it moves or is heterogeneous across the crystal.

Q: Where is each backbone atom in 3D?
A: The mmCIF table is the protein's shape written out atom by atom. For each backbone N, Cα, C, and carbonyl O, it records an (x, y, z) coordinate triple in Å plus the residue type, chain letter, and residue number.